Protein 2VVT (pdb70)

Foldseek 3Di:
DVVPDDDLLQAAEEEEEQALLLVLLVLLCCVPPVLGFYEYEHAPVDPDPQVDDLVVLQVVVVLRVVVVVVSSHQEYEHSFLLSCLRHQVVVCVPDPHHYYYLQLLLLVVQVVPFDPLQEEEEEGNNNQVSCSSVCSNCVVPVPRHYHYFYLHVQVVCQVVVNLPDPVVLVSLLVRCVVVVVRPAQEYEHSGSNCVSNVVSNCVNVDDRHHYGDSSNRRSVVVVVVCVVVVSHRPSNHAAEYQDDQVVSCVCNCVVNVPPPDTYYHDHRD/DQAAEEEEEQALLLVLLVLLCCVPPVQHFYAYEHAPVPPDPLPPDLVVLQQVVVLRVVVVVVRVHQEYEHSFLLSCLRHQVVVCVPDPHYYYYLQLLLLVVQVVPDDPLEEEEEEGNSNQVSCPSVVNNCVPPVSHDYHYAYLHCQVVCQVVVPCPDPVNLVSLLVRCVVVLPRPAQEYEHSGSRCVSNVVSNCVNNDVRRHYGDSSNSRSVVVVVVCVVVVNRRPPDHRPDHHAYEYQDDQVVSLVVCCVVSVPPPDGYYHDDTD

Secondary structure (P-SEA, 3-state):
ccccccccccbbbbbbcccccaaaaaaaaaaccccbbbbbbbcccccccccccaaaaaaaaaaaaaaaaaacccbbbccccccccccaaaaaaccccccccccaaaaaaaaacccccbbbbbbcaaaaaaaaaaaaaacccccbbbbbbbbcaaaaaaaacccccaaaaaaaaaaacccccccccbbbccccccccaaaaaaaaacccbbbbbaaaaaaaaaaaaaaaacccccccbbbbbcccaaaaaaacccccccccbbbbbbbcc/ccbbbbbbcccccaaaaaaaaaaccccbbbbbbbcccccccccccaaaaaaaaaaaaaaaaaacccbbbccccccccccaaaaaacccbbbbcccaaaaaaaaacccccbbbbbbcaaaaaaaaaaaaaaaccccbbbbbbbbcaaaaaaaacccccaaaaaaaaaaacccccccccbbbccccccccaaaaaaaaacccbbbbcaaaaaaaaaaaaaaaaccccccccccccbbbbbcccaaaaaaaaaaaaccccbbbbbbccc

Sequence (535 aa):
VPRGSHMSNQEAIGLIDSGVGGLTVLKEALKQLPNERLIYLGDTARCPYGPRPAEQVVQFTWEMADFLLKKRIKMLVIACNTATAVALEEIKAALPIPVVGVILPGARAAVKVTKNNKIGVIGTLGTIKSASYEIAIKSKAPAIEVTSLACPKFVPIVESNQYRSSVAKKIVAETLQALQLKGLDTLILGCTHYPLLRPVIQNVMGSHVTLIDSGAETVGEVSMLLDYFDIAHTPPHEFYTTGSAKMFEEIASSWLGIENLKAQQIHLGNQEAIGLIDSGVGGLTVLKEALKQLPNERLIYLGDTARCPYGPRPAEQVVQFTWEMADFLLKKRIKMLVIACNTATAVALEEIKAALPIPVVGVILPGARAAVKVTKNNKIGVIGTLGTIKSASYEIAIKSKAPAIEVTSLACPKFVPIVESNQYRSSVAKKIVAETLQALQLKGLDTLILGCTHYPLLRPVIQNVMGSHVTLIDSGAETVGEVSMLLDYFDIAHTPEAPTQPHEFYTTGSAKMFEEIASSWLGIENLKAQQIHLG

Solvent-accessible surface area: 21881 Å² total

Nearest PDB structures (foldseek):
  2vvt-assembly1_B  TM=1.004E+00  e=5.446E-55  Enterococcus faecalis
  2vvt-assembly1_A  TM=9.970E-01  e=8.290E-50  Enterococcus faecalis
  2jfu-assembly1_A  TM=9.391E-01  e=9.020E-41  Enterococcus faecium
  2gzm-assembly1_A  TM=9.743E-01  e=3.992E-37  Bacillus anthracis
  2dwu-assembly2_C  TM=9.776E-01  e=1.567E-33  Bacillus anthracis

GO terms:
  GO:0008881 glutamate racemase activity (F, EXP)
  GO:0042802 identical protein binding (F, IPI)

B-factor: mean 16.72, std 8.8, range [5.56, 55.04]

Organism: Enterococcus faecalis (strain ATCC 700802 / V583) (NCBI:txid226185)

Structure (mmCIF, N/CA/C/O backbone):
data_2VVT
#
_entry.id   2VVT
#
_cell.length_a   44.402
_cell.length_b   69.432
_cell.length_c   165.120
_cell.angle_alpha   90.00
_cell.angle_beta   90.00
_cell.angle_gamma   90.00
#
_symmetry.space_group_name_H-M   'P 21 21 21'
#
loop_
_entity.id
_entity.type
_entity.pdbx_description
1 polymer 'GLUTAMATE RACEMASE'
2 non-polymer 2-butoxy-9-(2,6-difluorobenzyl)-N-(2-morpholin-4-ylethyl)-9H-purin-6-amine
3 non-polymer 'D-GLUTAMIC ACID'
4 water water
#
loop_
_atom_site.group_PDB
_atom_site.id
_atom_site.type_symbol
_atom_site.label_atom_id
_atom_site.label_alt_id
_atom_site.label_comp_id
_atom_site.label_asym_id
_atom_site.label_entity_id
_atom_site.label_seq_id
_atom_site.pdbx_PDB_ins_code
_atom_site.Cartn_x
_atom_site.Cartn_y
_atom_site.Cartn_z
_atom_site.occupancy
_atom_site.B_iso_or_equiv
_atom_site.auth_seq_id
_atom_site.auth_comp_id
_atom_site.auth_asym_id
_atom_site.auth_atom_id
_atom_site.pdbx_PDB_model_num
ATOM 1 N N . VAL A 1 15 ? -6.746 21.710 88.541 1.00 30.96 -5 VAL A N 1
ATOM 2 C CA . VAL A 1 15 ? -7.782 21.026 87.711 1.00 30.49 -5 VAL A CA 1
ATOM 3 C C . VAL A 1 15 ? -8.025 19.634 88.299 1.00 30.03 -5 VAL A C 1
ATOM 4 O O . VAL A 1 15 ? -7.166 19.121 89.013 1.00 29.84 -5 VAL A O 1
ATOM 8 N N . PRO A 1 16 ? -9.171 19.028 88.020 1.00 29.55 -4 PRO A N 1
ATOM 9 C CA . PRO A 1 16 ? -9.536 17.760 88.659 1.00 28.95 -4 PRO A CA 1
ATOM 10 C C . PRO A 1 16 ? -8.473 16.676 88.482 1.00 28.67 -4 PRO A C 1
ATOM 11 O O . PRO A 1 16 ? -8.363 15.797 89.321 1.00 27.83 -4 PRO A O 1
ATOM 15 N N . ARG A 1 17 ? -7.712 16.764 87.400 1.00 28.10 -3 ARG A N 1
ATOM 16 C CA . ARG A 1 17 ? -6.627 15.836 87.084 1.00 28.43 -3 ARG A CA 1
ATOM 17 C C . ARG A 1 17 ? -5.505 15.921 88.096 1.00 28.42 -3 ARG A C 1
ATOM 18 O O . ARG A 1 17 ? -4.673 15.031 88.188 1.00 26.61 -3 ARG A O 1
ATOM 26 N N . GLY A 1 18 ? -5.478 17.030 88.820 1.00 29.26 -2 GLY A N 1
ATOM 27 C CA . GLY A 1 18 ? -4.384 17.359 89.715 1.00 30.13 -2 GLY A CA 1
ATOM 28 C C . GLY A 1 18 ? -3.655 18.544 89.120 1.00 31.06 -2 GLY A C 1
ATOM 29 O O . GLY A 1 18 ? -4.176 19.648 89.106 1.00 31.62 -2 GLY A O 1
ATOM 30 N N . SER A 1 19 ? -2.458 18.302 88.602 1.00 32.23 -1 SER A N 1
ATOM 31 C CA . SER A 1 19 ? -1.758 19.296 87.792 1.00 33.00 -1 SER A CA 1
ATOM 32 C C . SER A 1 19 ? -2.184 19.144 86.322 1.00 33.43 -1 SER A C 1
ATOM 33 O O . SER A 1 19 ? -2.799 18.141 85.937 1.00 33.69 -1 SER A O 1
ATOM 36 N N . HIS A 1 20 ? -1.882 20.144 85.501 1.00 33.61 0 HIS A N 1
ATOM 37 C CA . HIS A 1 20 ? -2.145 20.041 84.060 1.00 33.58 0 HIS A CA 1
ATOM 38 C C . HIS A 1 20 ? -1.329 18.918 83.462 1.00 32.54 0 HIS A C 1
ATOM 39 O O . HIS A 1 20 ? -0.280 18.566 84.013 1.00 32.46 0 HIS A O 1
ATOM 46 N N . MET A 1 21 ? -1.785 18.375 82.328 1.00 30.75 1 MET A N 1
ATOM 47 C CA . MET A 1 21 ? -0.935 17.455 81.554 1.00 30.24 1 MET A CA 1
ATOM 48 C C . MET A 1 21 ? 0.341 18.211 81.217 1.00 28.43 1 MET A C 1
ATOM 49 O O . MET A 1 21 ? 0.295 19.420 81.050 1.00 28.66 1 MET A O 1
ATOM 54 N N . SER A 1 22 ? 1.470 17.509 81.175 1.00 27.15 2 SER A N 1
ATOM 55 C CA . SER A 1 22 ? 2.780 18.150 81.001 1.00 26.64 2 SER A CA 1
ATOM 56 C C . SER A 1 22 ? 2.767 19.054 79.784 1.00 25.06 2 SER A C 1
ATOM 57 O O . SER A 1 22 ? 3.204 20.208 79.825 1.00 23.60 2 SER A O 1
ATOM 60 N N . ASN A 1 23 ? 2.240 18.516 78.690 1.00 22.98 3 ASN A N 1
ATOM 61 C CA . ASN A 1 23 ? 2.204 19.245 77.429 1.00 21.82 3 ASN A CA 1
ATOM 62 C C . ASN A 1 23 ? 1.240 20.430 77.430 1.00 19.94 3 ASN A C 1
ATOM 63 O O . ASN A 1 23 ? 1.313 21.287 76.552 1.00 19.18 3 ASN A O 1
ATOM 68 N N . GLN A 1 24 ? 0.318 20.472 78.391 1.00 18.75 4 GLN A N 1
ATOM 69 C CA . GLN A 1 24 ? -0.661 21.550 78.449 1.00 18.96 4 GLN A CA 1
ATOM 70 C C . GLN A 1 24 ? -0.148 22.765 79.222 1.00 18.17 4 GLN A C 1
ATOM 71 O O . GLN A 1 24 ? -0.812 23.800 79.274 1.00 18.57 4 GLN A O 1
ATOM 77 N N . GLU A 1 25 ? 1.019 22.632 79.845 1.00 16.45 5 GLU A N 1
ATOM 78 C CA . GLU A 1 25 ? 1.604 23.729 80.601 1.00 16.07 5 GLU A CA 1
ATOM 79 C C . GLU A 1 25 ? 2.090 24.789 79.630 1.00 14.96 5 GLU A C 1
ATOM 80 O O . GLU A 1 25 ? 2.270 24.523 78.435 1.00 14.07 5 GLU A O 1
ATOM 86 N N . ALA A 1 26 ? 2.281 25.988 80.159 1.00 13.58 6 ALA A N 1
ATOM 87 C CA . ALA A 1 26 ? 2.670 27.123 79.347 1.00 12.97 6 ALA A CA 1
ATOM 88 C C . ALA A 1 26 ? 4.159 27.064 79.009 1.00 12.25 6 ALA A C 1
ATOM 89 O O . ALA A 1 26 ? 4.959 26.401 79.696 1.00 13.19 6 ALA A O 1
ATOM 91 N N . ILE A 1 27 ? 4.506 27.781 77.937 1.00 11.36 7 ILE A N 1
ATOM 92 C CA . ILE A 1 27 ? 5.888 28.145 77.625 1.00 10.94 7 ILE A CA 1
ATOM 93 C C . ILE A 1 27 ? 6.121 29.514 78.235 1.00 11.28 7 ILE A C 1
ATOM 94 O O . ILE A 1 27 ? 5.318 30.440 78.039 1.00 11.23 7 ILE A O 1
ATOM 99 N N . GLY A 1 28 ? 7.224 29.634 78.963 1.00 10.56 8 GLY A N 1
ATOM 100 C CA . GLY A 1 28 ? 7.572 30.894 79.572 1.00 10.57 8 GLY A CA 1
ATOM 101 C C . GLY A 1 28 ? 8.588 31.632 78.732 1.00 10.54 8 GLY A C 1
ATOM 102 O O . GLY A 1 28 ? 9.466 31.025 78.167 1.00 10.87 8 GLY A O 1
ATOM 103 N N . LEU A 1 29 ? 8.420 32.950 78.661 1.00 10.37 9 LEU A N 1
ATOM 104 C CA . LEU A 1 29 ? 9.353 33.833 77.979 1.00 10.78 9 LEU A CA 1
ATOM 105 C C . LEU A 1 29 ? 9.783 34.931 78.940 1.00 10.92 9 LEU A C 1
ATOM 106 O O . LEU A 1 29 ? 8.955 35.530 79.574 1.00 9.89 9 LEU A O 1
ATOM 111 N N . ILE A 1 30 ? 11.089 35.178 79.016 1.00 9.15 10 ILE A N 1
ATOM 112 C CA . ILE A 1 30 ? 11.617 36.244 79.853 1.00 9.55 10 ILE A CA 1
ATOM 113 C C . ILE A 1 30 ? 12.440 37.231 79.046 1.00 10.29 10 ILE A C 1
ATOM 114 O O . ILE A 1 30 ? 13.132 36.868 78.120 1.00 9.76 10 ILE A O 1
ATOM 119 N N . ASP A 1 31 ? 12.321 38.492 79.426 1.00 9.96 11 ASP A N 1
ATOM 120 C CA . ASP A 1 31 ? 12.977 39.574 78.690 1.00 9.93 11 ASP A CA 1
ATOM 121 C C . ASP A 1 31 ? 13.170 40.751 79.638 1.00 10.11 11 ASP A C 1
ATOM 122 O O . ASP A 1 31 ? 12.587 40.790 80.738 1.00 9.77 11 ASP A O 1
ATOM 127 N N . SER A 1 32 ? 14.028 41.683 79.246 1.00 10.02 12 SER A N 1
ATOM 128 C CA . SER A 1 32 ? 14.265 42.876 80.050 1.00 10.73 12 SER A CA 1
ATOM 129 C C . SER A 1 32 ? 13.121 43.868 80.096 1.00 11.52 12 SER A C 1
ATOM 130 O O . SER A 1 32 ? 13.139 44.789 80.926 1.00 12.63 12 SER A O 1
ATOM 133 N N . GLY A 1 33 ? 12.088 43.687 79.264 1.00 10.48 13 GLY A N 1
ATOM 134 C CA . GLY A 1 33 ? 10.971 44.617 79.279 1.00 11.16 13 GLY A CA 1
ATOM 135 C C . GLY A 1 33 ? 9.880 44.234 78.302 1.00 10.81 13 GLY A C 1
ATOM 136 O O . GLY A 1 33 ? 9.414 43.097 78.295 1.00 11.01 13 GLY A O 1
ATOM 137 N N . VAL A 1 34 ? 9.446 45.187 77.489 1.00 11.55 14 VAL A N 1
ATOM 138 C CA . VAL A 1 34 ? 8.424 44.927 76.486 1.00 11.31 14 VAL A CA 1
ATOM 139 C C . VAL A 1 34 ? 9.020 44.517 75.136 1.00 10.48 14 VAL A C 1
ATOM 140 O O . VAL A 1 34 ? 8.302 43.973 74.306 1.00 10.72 14 VAL A O 1
ATOM 144 N N . GLY A 1 35 ? 10.301 44.772 74.905 1.00 11.00 15 GLY A N 1
ATOM 145 C CA . GLY A 1 35 ? 10.880 44.444 73.595 1.00 10.90 15 GLY A CA 1
ATOM 146 C C . GLY A 1 35 ? 10.689 42.991 73.196 1.00 10.81 15 GLY A C 1
ATOM 147 O O . GLY A 1 35 ? 10.472 42.663 72.011 1.00 10.04 15 GLY A O 1
ATOM 148 N N . GLY A 1 36 ? 10.789 42.104 74.173 1.00 10.38 16 GLY A N 1
ATOM 149 C CA . GLY A 1 36 ? 10.664 40.676 73.930 1.00 9.80 16 GLY A CA 1
ATOM 150 C C . GLY A 1 36 ? 9.310 40.260 73.406 1.00 9.33 16 GLY A C 1
ATOM 151 O O . GLY A 1 36 ? 9.132 39.129 73.010 1.00 9.05 16 GLY A O 1
ATOM 152 N N . LEU A 1 37 ? 8.335 41.160 73.381 1.00 8.83 17 LEU A N 1
ATOM 153 C CA . LEU A 1 37 ? 7.058 40.858 72.762 1.00 8.79 17 LEU A CA 1
ATOM 154 C C . LEU A 1 37 ? 7.192 40.675 71.243 1.00 8.52 17 LEU A C 1
ATOM 155 O O . LEU A 1 37 ? 6.260 40.162 70.610 1.00 10.13 17 LEU A O 1
ATOM 160 N N . THR A 1 38 ? 8.332 41.036 70.658 1.00 9.54 18 THR A N 1
ATOM 161 C CA . THR A 1 38 ? 8.573 40.683 69.241 1.00 8.82 18 THR A CA 1
ATOM 162 C C . THR A 1 38 ? 8.705 39.168 69.142 1.00 9.10 18 THR A C 1
ATOM 163 O O . THR A 1 38 ? 8.229 38.558 68.187 1.00 10.32 18 THR A O 1
ATOM 167 N N . VAL A 1 39 ? 9.292 38.557 70.150 1.00 8.64 19 VAL A N 1
ATOM 168 C CA . VAL A 1 39 ? 9.449 37.090 70.177 1.00 8.22 19 VAL A CA 1
ATOM 169 C C . VAL A 1 39 ? 8.085 36.473 70.494 1.00 8.40 19 VAL A C 1
ATOM 170 O O . VAL A 1 39 ? 7.665 35.550 69.847 1.00 8.98 19 VAL A O 1
ATOM 174 N N . LEU A 1 40 ? 7.385 37.014 71.477 1.00 8.58 20 LEU A N 1
ATOM 175 C CA . LEU A 1 40 ? 6.071 36.484 71.799 1.00 9.35 20 LEU A CA 1
ATOM 176 C C . LEU A 1 40 ? 5.122 36.562 70.596 1.00 9.24 20 LEU A C 1
ATOM 177 O O . LEU A 1 40 ? 4.352 35.660 70.355 1.00 8.84 20 LEU A O 1
ATOM 182 N N . LYS A 1 41 ? 5.175 37.661 69.855 1.00 8.45 21 LYS A N 1
ATOM 183 C CA . LYS A 1 41 ? 4.255 37.798 68.740 1.00 9.44 21 LYS A CA 1
ATOM 184 C C . LYS A 1 41 ? 4.537 36.705 67.723 1.00 9.37 21 LYS A C 1
ATOM 185 O O . LYS A 1 41 ? 3.643 36.202 67.100 1.00 9.41 21 LYS A O 1
ATOM 191 N N . GLU A 1 42 ? 5.801 36.338 67.571 1.00 8.28 22 GLU A N 1
ATOM 192 C CA . GLU A 1 42 ? 6.126 35.245 66.672 1.00 9.04 22 GLU A CA 1
ATOM 193 C C . GLU A 1 42 ? 5.575 33.912 67.177 1.00 9.19 22 GLU A C 1
ATOM 194 O O . GLU A 1 42 ? 5.223 33.066 66.394 1.00 8.81 22 GLU A O 1
ATOM 200 N N . ALA A 1 43 ? 5.523 33.743 68.498 1.00 8.04 23 ALA A N 1
ATOM 201 C CA . ALA A 1 43 ? 4.941 32.525 69.071 1.00 8.27 23 ALA A CA 1
ATOM 202 C C . ALA A 1 43 ? 3.433 32.496 68.855 1.00 8.44 23 ALA A C 1
ATOM 203 O O . ALA A 1 43 ? 2.867 31.425 68.595 1.00 8.96 23 ALA A O 1
ATOM 205 N N . LEU A 1 44 ? 2.795 33.663 68.944 1.00 9.02 24 LEU A N 1
ATOM 206 C CA . LEU A 1 44 ? 1.359 33.697 68.664 1.00 9.73 24 LEU A CA 1
ATOM 207 C C . LEU A 1 44 ? 1.067 33.245 67.231 1.00 10.20 24 LEU A C 1
ATOM 208 O O . LEU A 1 44 ? -0.010 32.658 66.968 1.00 11.67 24 LEU A O 1
ATOM 213 N N . LYS A 1 45 ? 1.965 33.584 66.308 1.00 10.61 25 LYS A N 1
ATOM 214 C CA . LYS A 1 45 ? 1.820 33.282 64.870 1.00 11.30 25 LYS A CA 1
ATOM 215 C C . LYS A 1 45 ? 2.186 31.847 64.517 1.00 10.73 25 LYS A C 1
ATOM 216 O O . LYS A 1 45 ? 1.449 31.177 63.790 1.00 12.27 25 LYS A O 1
ATOM 222 N N . GLN A 1 46 ? 3.340 31.377 64.992 1.00 9.92 26 GLN A N 1
ATOM 223 C CA . GLN A 1 46 ? 3.853 30.079 64.587 1.00 9.55 26 GLN A CA 1
ATOM 224 C C . GLN A 1 46 ? 3.410 28.955 65.498 1.00 11.48 26 GLN A C 1
ATOM 225 O O . GLN A 1 46 ? 3.432 27.793 65.086 1.00 11.70 26 GLN A O 1
ATOM 231 N N . LEU A 1 47 ? 3.011 29.300 66.731 1.00 11.13 27 LEU A N 1
ATOM 232 C CA . LEU A 1 47 ? 2.623 28.324 67.771 1.00 10.53 27 LEU A CA 1
ATOM 233 C C . LEU A 1 47 ? 1.348 28.746 68.469 1.00 9.72 27 LEU A C 1
ATOM 234 O O . LEU A 1 47 ? 1.300 28.805 69.692 1.00 9.95 27 LEU A O 1
ATOM 239 N N . PRO A 1 48 ? 0.305 29.013 67.685 1.00 9.99 28 PRO A N 1
ATOM 240 C CA . PRO A 1 48 ? -0.946 29.530 68.250 1.00 11.26 28 PRO A CA 1
ATOM 241 C C . PRO A 1 48 ? -1.624 28.602 69.251 1.00 11.82 28 PRO A C 1
ATOM 242 O O . PRO A 1 48 ? -2.426 29.075 70.070 1.00 13.32 28 PRO A O 1
ATOM 246 N N . ASN A 1 49 ? -1.353 27.306 69.214 1.00 11.18 29 ASN A N 1
ATOM 247 C CA . ASN A 1 49 ? -1.948 26.377 70.185 1.00 12.06 29 ASN A CA 1
ATOM 248 C C . ASN A 1 49 ? -1.318 26.415 71.579 1.00 12.78 29 ASN A C 1
ATOM 249 O O . ASN A 1 49 ? -1.886 25.887 72.534 1.00 13.24 29 ASN A O 1
ATOM 254 N N . GLU A 1 50 ? -0.130 27.010 71.695 1.00 11.95 30 GLU A N 1
ATOM 255 C CA . GLU A 1 50 ? 0.569 27.057 72.960 1.00 12.12 30 GLU A CA 1
ATOM 256 C C . GLU A 1 50 ? 0.082 28.183 73.858 1.00 12.39 30 GLU A C 1
ATOM 257 O O . GLU A 1 50 ? -0.205 29.287 73.374 1.00 13.16 30 GLU A O 1
ATOM 263 N N . ARG A 1 51 ? 0.013 27.902 75.158 1.00 13.30 31 ARG A N 1
ATOM 264 C CA . ARG A 1 51 ? -0.252 28.932 76.176 1.00 14.43 31 ARG A CA 1
ATOM 265 C C . ARG A 1 51 ? 1.097 29.545 76.545 1.00 12.56 31 ARG A C 1
ATOM 266 O O . ARG A 1 51 ? 2.108 28.835 76.708 1.00 11.93 31 ARG A O 1
ATOM 274 N N . LEU A 1 52 ? 1.118 30.858 76.692 1.00 11.53 32 LEU A N 1
ATOM 275 C CA . LEU A 1 52 ? 2.342 31.592 76.964 1.00 11.75 32 LEU A CA 1
ATOM 276 C C . LEU A 1 52 ? 2.257 32.353 78.302 1.00 11.80 32 LEU A C 1
ATOM 277 O O . LEU A 1 52 ? 1.189 32.870 78.662 1.00 12.53 32 LEU A O 1
ATOM 282 N N . ILE A 1 53 ? 3.377 32.409 79.014 1.00 10.78 33 ILE A N 1
ATOM 283 C CA . ILE A 1 53 ? 3.527 33.287 80.167 1.00 11.24 33 ILE A CA 1
ATOM 284 C C . ILE A 1 53 ? 4.770 34.122 79.920 1.00 10.22 33 ILE A C 1
ATOM 285 O O . ILE A 1 53 ? 5.850 33.575 79.702 1.00 11.04 33 ILE A O 1
ATOM 290 N N . TYR A 1 54 ? 4.609 35.440 79.972 1.00 9.93 34 TYR A N 1
ATOM 291 C CA . TYR A 1 54 ? 5.669 36.379 79.639 1.00 10.64 34 TYR A CA 1
ATOM 292 C C . TYR A 1 54 ? 5.980 37.237 80.844 1.00 10.55 34 TYR A C 1
ATOM 293 O O . TYR A 1 54 ? 5.060 37.676 81.523 1.00 10.83 34 TYR A O 1
ATOM 302 N N . LEU A 1 55 ? 7.264 37.451 81.092 1.00 10.28 35 LEU A N 1
ATOM 303 C CA . LEU A 1 55 ? 7.718 38.355 82.153 1.00 10.23 35 LEU A CA 1
ATOM 304 C C . LEU A 1 55 ? 8.755 39.295 81.571 1.00 10.05 35 LEU A C 1
ATOM 305 O O . LEU A 1 55 ? 9.771 38.844 81.011 1.00 11.71 35 LEU A O 1
ATOM 310 N N . GLY A 1 56 ? 8.513 40.600 81.700 1.00 9.51 36 GLY A N 1
ATOM 311 C CA . GLY A 1 56 ? 9.501 41.600 81.293 1.00 10.42 36 GLY A CA 1
ATOM 312 C C . GLY A 1 56 ? 9.949 42.456 82.461 1.00 11.04 36 GLY A C 1
ATOM 313 O O . GLY A 1 56 ? 9.125 43.031 83.166 1.00 11.51 36 GLY A O 1
ATOM 314 N N . ASP A 1 57 ? 11.251 42.569 82.644 1.00 11.26 37 ASP A N 1
ATOM 315 C CA . ASP A 1 57 ? 11.821 43.289 83.796 1.00 11.50 37 ASP A CA 1
ATOM 316 C C . ASP A 1 57 ? 11.930 44.798 83.549 1.00 12.06 37 ASP A C 1
ATOM 317 O O . ASP A 1 57 ? 13.013 45.400 83.639 1.00 13.13 37 ASP A O 1
ATOM 322 N N . THR A 1 58 ? 10.800 45.405 83.222 1.00 12.72 38 THR A N 1
ATOM 323 C CA . THR A 1 58 ? 10.786 46.801 82.808 1.00 14.58 38 THR A CA 1
ATOM 324 C C . THR A 1 58 ? 11.431 47.734 83.833 1.00 14.75 38 THR A C 1
ATOM 325 O O . THR A 1 58 ? 12.018 48.749 83.445 1.00 15.60 38 THR A O 1
ATOM 329 N N . ALA A 1 59 ? 11.343 47.409 85.122 1.00 14.99 39 ALA A N 1
ATOM 330 C CA . ALA A 1 59 ? 11.961 48.262 86.149 1.00 15.17 39 ALA A CA 1
ATOM 331 C C . ALA A 1 59 ? 13.487 48.340 86.050 1.00 15.58 39 ALA A C 1
ATOM 332 O O . ALA A 1 59 ? 14.094 49.282 86.561 1.00 17.00 39 ALA A O 1
ATOM 334 N N . ARG A 1 60 ? 14.130 47.370 85.407 1.00 14.63 40 ARG A N 1
ATOM 335 C CA . ARG A 1 60 ? 15.588 47.373 85.315 1.00 15.14 40 ARG A CA 1
ATOM 336 C C . ARG A 1 60 ? 16.108 47.409 83.878 1.00 14.30 40 ARG A C 1
ATOM 337 O O . ARG A 1 60 ? 17.313 47.377 83.647 1.00 15.88 40 ARG A O 1
ATOM 345 N N . CYS A 1 61 ? 15.202 47.484 82.912 1.00 14.68 41 CYS A N 1
ATOM 346 C CA . CYS A 1 61 ? 15.600 47.681 81.524 1.00 13.82 41 CYS A CA 1
ATOM 347 C C . CYS A 1 61 ? 16.304 49.043 81.402 1.00 14.02 41 CYS A C 1
ATOM 348 O O . CYS A 1 61 ? 15.869 50.026 82.039 1.00 14.38 41 CYS A O 1
ATOM 351 N N . PRO A 1 62 ? 17.356 49.148 80.564 1.00 13.76 42 PRO A N 1
ATOM 352 C CA . PRO A 1 62 ? 17.967 48.176 79.685 1.00 13.31 42 PRO A CA 1
ATOM 353 C C . PRO A 1 62 ? 19.017 47.298 80.329 1.00 13.06 42 PRO A C 1
ATOM 354 O O . PRO A 1 62 ? 19.710 47.712 81.250 1.00 12.24 42 PRO A O 1
ATOM 358 N N . TYR A 1 63 ? 19.121 46.067 79.830 1.00 11.99 43 TYR A N 1
ATOM 359 C CA . TYR A 1 63 ? 20.219 45.189 80.175 1.00 11.47 43 TYR A CA 1
ATOM 360 C C . TYR A 1 63 ? 21.462 45.424 79.317 1.00 10.99 43 TYR A C 1
ATOM 361 O O . TYR A 1 63 ? 22.574 45.104 79.737 1.00 11.26 43 TYR A O 1
ATOM 370 N N . GLY A 1 64 ? 21.273 45.974 78.110 1.00 11.81 44 GLY A N 1
ATOM 371 C CA . GLY A 1 64 ? 22.359 46.211 77.121 1.00 12.56 44 GLY A CA 1
ATOM 372 C C . GLY A 1 64 ? 23.697 46.665 77.673 1.00 12.73 44 GLY A C 1
ATOM 373 O O . GLY A 1 64 ? 24.740 46.057 77.419 1.00 12.25 44 GLY A O 1
ATOM 374 N N . PRO A 1 65 ? 23.670 47.757 78.459 1.00 13.56 45 PRO A N 1
ATOM 375 C CA . PRO A 1 65 ? 24.916 48.325 78.981 1.00 14.15 45 PRO A CA 1
ATOM 376 C C . PRO A 1 65 ? 25.420 47.794 80.331 1.00 15.38 45 PRO A C 1
ATOM 377 O O . PRO A 1 65 ? 26.474 48.260 80.822 1.00 15.49 45 PRO A O 1
ATOM 381 N N . ARG A 1 66 ? 24.673 46.885 80.949 1.00 15.35 46 ARG A N 1
ATOM 382 C CA . ARG A 1 66 ? 24.960 46.417 82.302 1.00 15.81 46 ARG A CA 1
ATOM 383 C C . ARG A 1 66 ? 26.078 45.405 82.316 1.00 16.91 46 ARG A C 1
ATOM 384 O O . ARG A 1 66 ? 26.298 44.688 81.324 1.00 16.46 46 ARG A O 1
ATOM 392 N N . PRO A 1 67 ? 26.777 45.292 83.467 1.00 17.11 47 PRO A N 1
ATOM 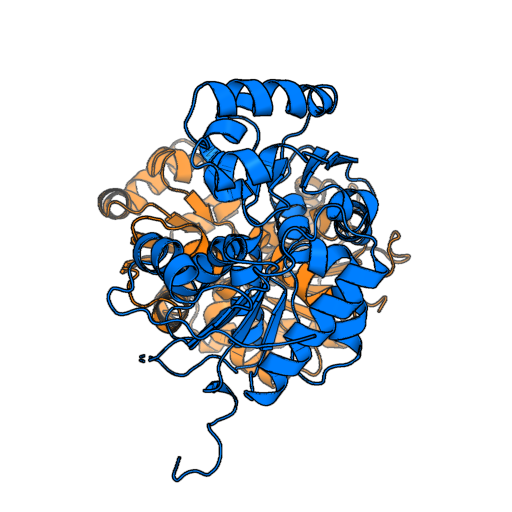393 C CA . PRO A 1 67 ? 27.781 44.255 83.640 1.00 18.01 47 PRO A CA 1
ATOM 394 C C . PRO A 1 67 ? 27.155 42.877 83.533 1.00 17.74 47 PRO A C 1
ATOM 395 O O . PRO A 1 67 ? 26.027 42.686 83.983 1.00 17.62 47 PRO A O 1
ATOM 399 N N . ALA A 1 68 ? 27.896 41.918 82.988 1.00 18.51 48 ALA A N 1
ATOM 400 C CA . ALA A 1 68 ? 27.387 40.546 82.861 1.00 19.00 48 ALA A CA 1
ATOM 401 C C . ALA A 1 68 ? 26.831 39.994 84.162 1.00 19.53 48 ALA A C 1
ATOM 402 O O . ALA A 1 68 ? 25.778 39.355 84.169 1.00 18.10 48 ALA A O 1
ATOM 404 N N . GLU A 1 69 ? 27.536 40.210 85.276 1.00 19.75 49 GLU A N 1
ATOM 405 C CA . GLU A 1 69 ? 27.094 39.674 86.566 1.00 20.71 49 GLU A CA 1
ATOM 406 C C . GLU A 1 69 ? 25.714 40.132 86.976 1.00 19.01 49 GLU A C 1
ATOM 407 O O . GLU A 1 69 ? 24.961 39.355 87.520 1.00 19.66 49 GLU A O 1
ATOM 413 N N . GLN A 1 70 ? 25.396 41.388 86.701 1.00 17.66 50 GLN A N 1
ATOM 414 C CA . GLN A 1 70 ? 24.088 41.948 87.014 1.00 17.08 50 GLN A CA 1
ATOM 415 C C . GLN A 1 70 ? 23.025 41.286 86.141 1.00 15.14 50 GLN A C 1
ATOM 416 O O . GLN A 1 70 ? 21.953 40.874 86.608 1.00 14.75 50 GLN A O 1
ATOM 422 N N . VAL A 1 71 ? 23.322 41.198 84.858 1.00 13.87 51 VAL A N 1
ATOM 423 C CA . VAL A 1 71 ? 22.384 40.580 83.910 1.00 12.67 51 VAL A CA 1
ATOM 424 C C . VAL A 1 71 ? 22.094 39.126 84.281 1.00 12.75 51 VAL A C 1
ATOM 425 O O . VAL A 1 71 ? 20.937 38.678 84.269 1.00 12.92 51 VAL A O 1
ATOM 429 N N . VAL A 1 72 ? 23.124 38.378 84.639 1.00 13.47 52 VAL A N 1
ATOM 430 C CA . VAL A 1 72 ? 22.889 36.988 85.079 1.00 13.64 52 VAL A CA 1
ATOM 431 C C . VAL A 1 72 ? 21.991 36.951 86.303 1.00 15.00 52 VAL A C 1
ATOM 432 O O . VAL A 1 72 ? 21.089 36.128 86.383 1.00 14.17 52 VAL A O 1
ATOM 436 N N . GLN A 1 73 ? 22.242 37.831 87.280 1.00 15.48 53 GLN A N 1
ATOM 437 C CA . GLN A 1 73 ? 21.405 37.877 88.485 1.00 16.85 53 GLN A CA 1
ATOM 438 C C . GLN A 1 73 ? 19.943 38.133 88.170 1.00 15.33 53 GLN A C 1
ATOM 439 O O . GLN A 1 73 ? 19.056 37.398 88.631 1.00 14.66 53 GLN A O 1
ATOM 445 N N . PHE A 1 74 ? 19.707 39.180 87.376 1.00 14.57 54 PHE A N 1
ATOM 446 C CA . PHE A 1 74 ? 18.342 39.627 87.067 1.00 13.68 54 PHE A CA 1
ATOM 447 C C . PHE A 1 74 ? 17.623 38.546 86.268 1.00 13.05 54 PHE A C 1
ATOM 448 O O . PHE A 1 74 ? 16.446 38.309 86.457 1.00 13.40 54 PHE A O 1
ATOM 456 N N . THR A 1 75 ? 18.353 37.894 85.368 1.00 12.38 55 THR A N 1
ATOM 457 C CA . THR A 1 75 ? 17.767 36.855 84.505 1.00 12.17 55 THR A CA 1
ATOM 458 C C . THR A 1 75 ? 17.375 35.632 85.310 1.00 12.19 55 THR A C 1
ATOM 459 O O . THR A 1 75 ? 16.268 35.086 85.138 1.00 13.15 55 THR A O 1
ATOM 463 N N . TRP A 1 76 ? 18.216 35.276 86.272 1.00 13.15 56 TRP A N 1
ATOM 464 C CA . TRP A 1 76 ? 17.872 34.209 87.218 1.00 13.32 56 TRP A CA 1
ATOM 465 C C . TRP A 1 76 ? 16.614 34.521 88.019 1.00 12.45 56 TRP A C 1
ATOM 466 O O . TRP A 1 76 ? 15.759 33.658 88.226 1.00 13.04 56 TRP A O 1
ATOM 477 N N . GLU A 1 77 ? 16.476 35.770 88.449 1.00 12.55 57 GLU A N 1
ATOM 478 C CA . GLU A 1 77 ? 15.280 36.160 89.188 1.00 13.71 57 GLU A CA 1
ATOM 479 C C . GLU A 1 77 ? 14.028 35.974 88.341 1.00 13.23 57 GLU A C 1
ATOM 480 O O . GLU A 1 77 ? 13.006 35.469 88.820 1.00 13.91 57 GLU A O 1
ATOM 486 N N . MET A 1 78 ? 14.114 36.339 87.059 1.00 12.89 58 MET A N 1
ATOM 487 C CA . MET A 1 78 ? 12.981 36.123 86.159 1.00 12.51 58 MET A CA 1
ATOM 488 C C . MET A 1 78 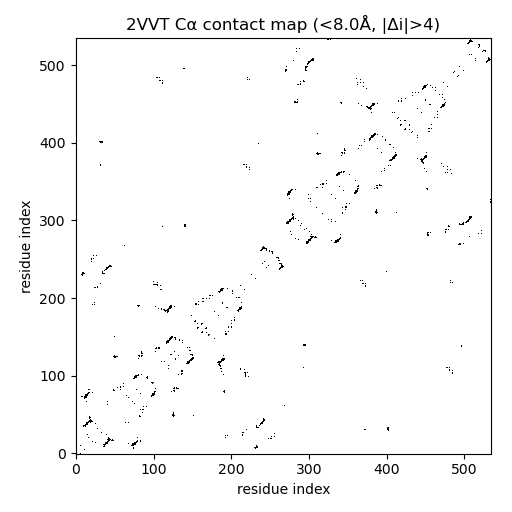? 12.677 34.640 85.944 1.00 13.44 58 MET A C 1
ATOM 489 O O . MET A 1 78 ? 11.518 34.231 85.968 1.00 13.92 58 MET A O 1
ATOM 494 N N . ALA A 1 79 ? 13.718 33.842 85.758 1.00 13.53 59 ALA A N 1
ATOM 495 C CA . ALA A 1 79 ? 13.554 32.422 85.496 1.00 14.23 59 ALA A CA 1
ATOM 496 C C . ALA A 1 79 ? 12.923 31.733 86.700 1.00 15.62 59 ALA A C 1
ATOM 497 O O . ALA A 1 79 ? 12.007 30.934 86.551 1.00 16.20 59 ALA A O 1
ATOM 499 N N . ASP A 1 80 ? 13.410 32.065 87.887 1.00 16.55 60 ASP A N 1
ATOM 500 C CA . ASP A 1 80 ? 12.857 31.544 89.128 1.00 17.25 60 ASP A CA 1
ATOM 501 C C . ASP A 1 80 ? 11.369 31.884 89.268 1.00 17.26 60 ASP A C 1
ATOM 502 O O . ASP A 1 80 ? 10.569 31.031 89.660 1.00 17.11 60 ASP A O 1
ATOM 507 N N . PHE A 1 81 ? 10.981 33.106 88.923 1.00 16.13 61 PHE A N 1
ATOM 508 C CA . PHE A 1 81 ? 9.578 33.486 89.016 1.00 16.17 61 PHE A CA 1
ATOM 509 C C . PHE A 1 81 ? 8.707 32.604 88.121 1.00 16.13 61 PHE A C 1
ATOM 510 O O . PHE A 1 81 ? 7.664 32.088 88.549 1.00 16.33 61 PHE A O 1
ATOM 518 N N . LEU A 1 82 ? 9.129 32.398 86.875 1.00 14.46 62 LEU A N 1
ATOM 519 C CA . LEU A 1 82 ? 8.319 31.623 85.953 1.00 14.90 62 LEU A CA 1
ATOM 520 C C . LEU A 1 82 ? 8.380 30.135 86.245 1.00 16.03 62 LEU A C 1
ATOM 521 O O . LEU A 1 82 ? 7.410 29.420 86.019 1.00 16.25 62 LEU A O 1
ATOM 526 N N . LEU A 1 83 ? 9.498 29.649 86.759 1.00 17.58 63 LEU A N 1
ATOM 527 C CA . LEU A 1 83 ? 9.548 28.210 87.077 1.00 19.56 63 LEU A CA 1
ATOM 528 C C . LEU A 1 83 ? 8.455 27.821 88.051 1.00 21.11 63 LEU A C 1
ATOM 529 O O . LEU A 1 83 ? 7.897 26.734 87.960 1.00 22.73 63 LEU A O 1
ATOM 534 N N . LYS A 1 84 ? 8.136 28.723 88.969 1.00 22.30 64 LYS A N 1
ATOM 535 C CA . LYS A 1 84 ? 7.143 28.466 90.005 1.00 22.69 64 LYS A CA 1
ATOM 536 C C . LYS A 1 84 ? 5.753 28.396 89.387 1.00 22.41 64 LYS A C 1
ATOM 537 O O . LYS A 1 84 ? 4.815 27.936 90.025 1.00 23.56 64 LYS A O 1
ATOM 543 N N . LYS A 1 85 ? 5.626 28.815 88.127 1.00 20.66 65 LYS A N 1
ATOM 544 C CA . LYS A 1 85 ? 4.359 28.728 87.400 1.00 20.04 65 LYS A CA 1
ATOM 545 C C . LYS A 1 85 ? 4.248 27.465 86.521 1.00 18.40 65 LYS A C 1
ATOM 546 O O . LYS A 1 85 ? 3.335 27.345 85.709 1.00 18.47 65 LYS A O 1
ATOM 552 N N . ARG A 1 86 ? 5.173 26.535 86.701 1.00 17.78 66 ARG A N 1
ATOM 553 C CA . ARG A 1 86 ? 5.065 25.172 86.142 1.00 17.48 66 ARG A CA 1
ATOM 554 C C . ARG A 1 86 ? 5.201 25.139 84.628 1.00 16.91 66 ARG A C 1
ATOM 555 O O . ARG A 1 86 ? 4.689 24.233 83.952 1.00 17.95 66 ARG A O 1
ATOM 563 N N . ILE A 1 87 ? 5.929 26.099 84.101 1.00 15.25 67 ILE A N 1
ATOM 564 C CA . ILE A 1 87 ? 6.204 26.119 82.663 1.00 13.87 67 ILE A CA 1
ATOM 565 C C . ILE A 1 87 ? 6.954 24.870 82.216 1.00 13.96 67 ILE A C 1
ATOM 566 O O . ILE A 1 87 ? 7.797 24.315 82.960 1.00 14.15 67 ILE A O 1
ATOM 571 N N . LYS A 1 88 ? 6.636 24.415 81.003 1.00 13.50 68 LYS A N 1
ATOM 572 C CA . LYS A 1 88 ? 7.271 23.214 80.436 1.00 13.18 68 LYS A CA 1
ATOM 573 C C . LYS A 1 88 ? 8.547 23.519 79.666 1.00 13.01 68 LYS A C 1
ATOM 574 O O . LYS A 1 88 ? 9.290 22.608 79.321 1.00 12.77 68 LYS A O 1
ATOM 580 N N . MET A 1 89 ? 8.788 24.796 79.397 1.00 11.37 69 MET A N 1
ATOM 581 C CA . MET A 1 89 ? 9.936 25.236 78.605 1.00 12.56 69 MET A CA 1
ATOM 582 C C . MET A 1 89 ? 10.123 26.703 78.901 1.00 11.32 69 MET A C 1
ATOM 583 O O . MET A 1 89 ? 9.125 27.394 79.093 1.00 10.87 69 MET A O 1
ATOM 588 N N . LEU A 1 90 ? 11.376 27.139 78.949 1.00 10.13 70 LEU A N 1
ATOM 589 C CA . LEU A 1 90 ? 11.717 28.558 79.145 1.00 10.06 70 LEU A CA 1
ATOM 590 C C . LEU A 1 90 ? 12.444 29.088 77.926 1.00 10.98 70 LEU A C 1
ATOM 591 O O . LEU A 1 90 ? 13.405 28.496 77.464 1.00 10.73 70 LEU A O 1
ATOM 596 N N . VAL A 1 91 ? 11.967 30.221 77.418 1.00 9.19 71 VAL A N 1
ATOM 597 C CA . VAL A 1 91 ? 12.627 30.941 76.327 1.00 9.99 71 VAL A CA 1
ATOM 598 C C . VAL A 1 91 ? 13.198 32.236 76.908 1.00 9.29 71 VAL A C 1
ATOM 599 O O . VAL A 1 91 ? 12.470 33.056 77.466 1.00 9.57 71 VAL A O 1
ATOM 603 N N . ILE A 1 92 ? 14.504 32.426 76.777 1.00 8.75 72 ILE A N 1
ATOM 604 C CA . ILE A 1 92 ? 15.110 33.681 77.119 1.00 9.14 72 ILE A CA 1
ATOM 605 C C . ILE A 1 92 ? 14.992 34.516 75.841 1.00 8.99 72 ILE A C 1
ATOM 606 O O . ILE A 1 92 ? 15.744 34.333 74.875 1.00 9.23 72 ILE A O 1
ATOM 611 N N . ALA A 1 93 ? 13.977 35.374 75.812 1.00 9.21 73 ALA A N 1
ATOM 612 C CA . ALA A 1 93 ? 13.644 36.179 74.625 1.00 9.11 73 ALA A CA 1
ATOM 613 C C . ALA A 1 93 ? 14.644 37.319 74.356 1.00 9.73 73 ALA A C 1
ATOM 614 O O . ALA A 1 93 ? 14.768 37.821 73.233 1.00 10.90 73 ALA A O 1
ATOM 616 N N . CYS A 1 94 ? 15.363 37.711 75.404 1.00 9.32 74 CYS A N 1
ATOM 617 C CA . CYS A 1 94 ? 16.299 38.825 75.385 1.00 9.47 74 CYS A CA 1
ATOM 618 C C . CYS A 1 94 ? 17.656 38.354 74.882 1.00 8.94 74 CYS A C 1
ATOM 619 O O . CYS A 1 94 ? 18.231 37.400 75.422 1.00 9.65 74 CYS A O 1
ATOM 622 N N . ASN A 1 95 ? 18.179 39.008 73.847 1.00 8.90 75 ASN A N 1
ATOM 623 C CA . ASN A 1 95 ? 19.504 38.649 73.324 1.00 8.77 75 ASN A CA 1
ATOM 624 C C . ASN A 1 95 ? 20.604 38.942 74.323 1.00 9.11 75 ASN A C 1
ATOM 625 O O . ASN A 1 95 ? 21.609 38.214 74.376 1.00 9.72 75 ASN A O 1
ATOM 630 N N . THR A 1 96 ? 20.436 40.020 75.093 1.00 9.31 76 THR A N 1
ATOM 631 C CA . THR A 1 96 ? 21.454 40.421 76.051 1.00 9.47 76 THR A CA 1
ATOM 632 C C . THR A 1 96 ? 21.507 39.402 77.196 1.00 10.30 76 THR A C 1
ATOM 633 O O . THR A 1 96 ? 22.574 38.955 77.581 1.00 10.02 76 THR A O 1
ATOM 637 N N . ALA A 1 97 ? 20.347 39.028 77.717 1.00 9.66 77 ALA A N 1
ATOM 638 C CA . ALA A 1 97 ? 20.264 38.005 78.777 1.00 10.11 77 ALA A CA 1
ATOM 639 C C . ALA A 1 97 ? 20.764 36.648 78.255 1.00 10.79 77 ALA A C 1
ATOM 640 O O . ALA A 1 97 ? 21.535 35.950 78.917 1.00 10.49 77 ALA A O 1
ATOM 642 N N . THR A 1 98 ? 20.360 36.267 77.039 1.00 9.93 78 THR A N 1
ATOM 643 C CA . THR A 1 98 ? 20.860 35.006 76.460 1.00 9.56 78 THR A CA 1
ATOM 644 C C . THR A 1 98 ? 22.398 34.986 76.408 1.00 10.59 78 THR A C 1
ATOM 645 O O . THR A 1 98 ? 23.062 33.981 76.725 1.00 9.93 78 THR A O 1
ATOM 649 N N . ALA A 1 99 ? 22.971 36.103 76.000 1.00 10.87 79 ALA A N 1
ATOM 650 C CA . ALA A 1 99 ? 24.409 36.201 75.770 1.00 11.40 79 ALA A CA 1
ATOM 651 C C . ALA A 1 99 ? 25.213 35.843 76.974 1.00 13.53 79 ALA A C 1
ATOM 652 O O . ALA A 1 99 ? 26.303 35.282 76.833 1.00 16.06 79 ALA A O 1
ATOM 654 N N . VAL A 1 100 ? 24.735 36.201 78.155 1.00 13.72 80 VAL A N 1
ATOM 655 C CA . VAL A 1 100 ? 25.515 35.906 79.369 1.00 14.90 80 VAL A CA 1
ATOM 656 C C . VAL A 1 100 ? 24.935 34.867 80.303 1.00 14.78 80 VAL A C 1
ATOM 657 O O . VAL A 1 100 ? 25.694 34.273 81.091 1.00 17.19 80 VAL A O 1
ATOM 661 N N . ALA A 1 101 ? 23.632 34.596 80.217 1.00 13.72 81 ALA A N 1
ATOM 662 C CA . ALA A 1 101 ? 22.942 33.758 81.220 1.00 13.89 81 ALA A CA 1
ATOM 663 C C . ALA A 1 101 ? 22.479 32.387 80.732 1.00 13.14 81 ALA A C 1
ATOM 664 O O . ALA A 1 101 ? 22.131 31.533 81.533 1.00 14.57 81 ALA A O 1
ATOM 666 N N . LEU A 1 102 ? 22.404 32.189 79.426 1.00 13.63 82 LEU A N 1
ATOM 667 C CA . LEU A 1 102 ? 21.744 30.997 78.905 1.00 13.75 82 LEU A CA 1
ATOM 668 C C . LEU A 1 102 ? 22.440 29.730 79.373 1.00 14.03 82 LEU A C 1
ATOM 669 O O . LEU A 1 102 ? 21.776 28.816 79.850 1.00 13.45 82 LEU A O 1
ATOM 674 N N . GLU A 1 103 ? 23.774 29.674 79.253 1.00 15.25 83 GLU A N 1
ATOM 675 C CA . GLU A 1 103 ? 24.478 28.408 79.523 1.00 17.97 83 GLU A CA 1
ATOM 676 C C . GLU A 1 103 ? 24.182 27.936 80.941 1.00 17.84 83 GLU A C 1
ATOM 677 O O . GLU A 1 103 ? 23.881 26.758 81.181 1.00 17.65 83 GLU A O 1
ATOM 683 N N . GLU A 1 104 ? 24.271 28.871 81.877 1.00 17.77 84 GLU A N 1
ATOM 684 C CA . GLU A 1 104 ? 24.152 28.571 83.282 1.00 19.10 84 GLU A CA 1
ATOM 685 C C . GLU A 1 104 ? 22.744 28.146 83.632 1.00 17.59 84 GLU A C 1
ATOM 686 O O . GLU A 1 104 ? 22.553 27.187 84.387 1.00 18.80 84 GLU A O 1
ATOM 692 N N . ILE A 1 105 ? 21.753 28.866 83.105 1.00 16.14 85 ILE A N 1
ATOM 693 C CA . ILE A 1 105 ? 20.377 28.572 83.410 1.00 15.53 85 ILE A CA 1
ATOM 694 C C . ILE A 1 105 ? 19.985 27.235 82.801 1.00 15.19 85 ILE A C 1
ATOM 695 O O . ILE A 1 105 ? 19.313 26.418 83.430 1.00 14.69 85 ILE A O 1
ATOM 700 N N . LYS A 1 106 ? 20.380 27.028 81.553 1.00 14.63 86 LYS A N 1
ATOM 701 C CA . LYS A 1 106 ? 20.058 25.801 80.836 1.00 16.03 86 LYS A CA 1
ATOM 702 C C . LYS A 1 106 ? 20.588 24.610 81.612 1.00 16.04 86 LYS A C 1
ATOM 703 O O . LYS A 1 106 ? 19.883 23.627 81.830 1.00 15.96 86 LYS A O 1
ATOM 709 N N . ALA A 1 107 ? 21.833 24.732 82.058 1.00 16.48 87 ALA A N 1
ATOM 710 C CA . ALA A 1 107 ? 22.508 23.631 82.753 1.00 17.14 87 ALA A CA 1
ATOM 711 C C . ALA A 1 107 ? 21.839 23.277 84.079 1.00 17.53 87 ALA A C 1
ATOM 712 O O . ALA A 1 107 ? 21.891 22.127 84.515 1.00 18.68 87 ALA A O 1
ATOM 714 N N . ALA A 1 108 ? 21.207 24.263 84.695 1.00 17.95 88 ALA A N 1
ATOM 715 C CA . ALA A 1 108 ? 20.687 24.167 86.068 1.00 18.64 88 ALA A CA 1
ATOM 716 C C . ALA A 1 108 ? 19.235 23.688 86.137 1.00 19.45 88 ALA A C 1
ATOM 717 O O . ALA A 1 108 ? 18.789 23.197 87.177 1.00 19.52 88 ALA A O 1
ATOM 719 N N . LEU A 1 109 ? 18.487 23.836 85.048 1.00 19.58 89 LEU A N 1
ATOM 720 C CA . LEU A 1 109 ? 17.069 23.501 85.043 1.00 19.64 89 LEU A CA 1
ATOM 721 C C . LEU A 1 109 ? 16.772 22.171 84.375 1.00 19.77 89 LEU A C 1
ATOM 722 O O . LEU A 1 109 ? 17.448 21.787 83.427 1.00 19.71 89 LEU A O 1
ATOM 727 N N . PRO A 1 110 ? 15.754 21.440 84.878 1.00 20.31 90 PRO A N 1
ATOM 728 C CA . PRO A 1 110 ? 15.290 20.176 84.319 1.00 20.09 90 PRO A CA 1
ATOM 729 C C . PRO A 1 110 ? 14.380 20.295 83.093 1.00 19.75 90 PRO A C 1
ATOM 730 O O . PRO A 1 110 ? 14.112 19.281 82.417 1.00 20.95 90 PRO A O 1
ATOM 734 N N . ILE A 1 111 ? 13.899 21.508 82.815 1.00 17.74 91 ILE A N 1
ATOM 735 C CA . ILE A 1 111 ? 13.054 21.739 81.659 1.00 16.04 91 ILE A CA 1
ATOM 736 C C . ILE A 1 111 ? 13.907 22.295 80.507 1.00 14.30 91 ILE A C 1
ATOM 737 O O . ILE A 1 111 ? 14.993 22.853 80.739 1.00 13.83 91 ILE A O 1
ATOM 742 N N . PRO A 1 112 ? 13.437 22.107 79.274 1.00 13.48 92 PRO A N 1
ATOM 743 C CA . PRO A 1 112 ? 14.072 22.743 78.104 1.00 13.04 92 PRO A CA 1
ATOM 744 C C . PRO A 1 112 ? 14.251 24.242 78.315 1.00 12.67 92 PRO A C 1
ATOM 745 O O . PRO A 1 112 ? 13.321 24.920 78.746 1.00 12.28 92 PRO A O 1
ATOM 749 N N . VAL A 1 113 ? 15.438 24.742 77.999 1.00 11.86 93 VAL A N 1
ATOM 750 C CA . VAL A 1 113 ? 15.724 26.179 77.999 1.00 12.18 93 VAL A CA 1
ATOM 751 C C . VAL A 1 113 ? 16.356 26.546 76.651 1.00 12.67 93 VAL A C 1
ATOM 752 O O . VAL A 1 113 ? 17.366 25.947 76.240 1.00 12.96 93 VAL A O 1
ATOM 756 N N . VAL A 1 114 ? 15.754 27.525 75.975 1.00 11.87 94 VAL A N 1
ATOM 757 C CA . VAL A 1 114 ? 16.226 28.010 74.699 1.00 11.61 94 VAL A CA 1
ATOM 758 C C . VAL A 1 114 ? 16.468 29.513 74.773 1.00 10.25 94 VAL A C 1
ATOM 759 O O . VAL A 1 114 ? 15.731 30.218 75.439 1.00 11.79 94 VAL A O 1
ATOM 763 N N . GLY A 1 115 ? 17.546 29.984 74.159 1.00 9.63 95 GLY A N 1
ATOM 764 C CA . GLY A 1 115 ? 17.728 31.426 73.969 1.00 8.33 95 GLY A CA 1
ATOM 765 C C . GLY A 1 115 ? 17.665 31.810 72.499 1.00 8.25 95 GLY A C 1
ATOM 766 O O . GLY A 1 115 ? 17.463 30.979 71.624 1.00 8.61 95 GLY A O 1
ATOM 767 N N . VAL A 1 116 ? 17.788 33.108 72.256 1.00 7.75 96 VAL A N 1
ATOM 768 C CA . VAL A 1 116 ? 17.517 33.716 70.949 1.00 8.36 96 VAL A CA 1
ATOM 769 C C . VAL A 1 116 ? 18.756 33.898 70.088 1.00 9.09 96 VAL A C 1
ATOM 770 O O . VAL A 1 116 ? 18.642 34.381 68.959 1.00 10.29 96 VAL A O 1
ATOM 774 N N . ILE A 1 117 ? 19.918 33.475 70.565 1.00 9.00 97 ILE A N 1
ATOM 775 C CA . ILE A 1 117 ? 21.159 33.683 69.804 1.00 8.58 97 ILE A CA 1
ATOM 776 C C . ILE A 1 117 ? 21.450 32.510 68.860 1.00 9.26 97 ILE A C 1
ATOM 777 O O . ILE A 1 117 ? 21.619 32.716 67.643 1.00 9.33 97 ILE A O 1
ATOM 782 N N . LEU A 1 118 ? 21.484 31.296 69.398 1.00 10.54 98 LEU A N 1
ATOM 783 C CA . LEU A 1 118 ? 21.825 30.116 68.575 1.00 10.36 98 LEU A CA 1
ATOM 784 C C . LEU A 1 118 ? 20.906 29.945 67.360 1.00 9.18 98 LEU A C 1
ATOM 785 O O . LEU A 1 118 ? 21.365 29.677 66.248 1.00 7.93 98 LEU A O 1
ATOM 790 N N . PRO A 1 119 ? 19.580 30.082 67.535 1.00 8.14 99 PRO A N 1
ATOM 791 C CA . PRO A 1 119 ? 18.743 29.918 66.346 1.00 8.72 99 PRO A CA 1
ATOM 792 C C . PRO A 1 119 ? 19.007 30.934 65.224 1.00 8.08 99 PRO A C 1
ATOM 793 O O . PRO A 1 119 ? 18.935 30.618 64.019 1.00 8.38 99 PRO A O 1
ATOM 797 N N . GLY A 1 120 ? 19.343 32.154 65.600 1.00 8.27 100 GLY A N 1
ATOM 798 C CA . GLY A 1 120 ? 19.695 33.167 64.601 1.00 8.39 100 GLY A CA 1
ATOM 799 C C . GLY A 1 120 ? 21.024 32.859 63.929 1.00 7.96 100 GLY A C 1
ATOM 800 O O . GLY A 1 120 ? 21.196 33.031 62.701 1.00 8.19 100 GLY A O 1
ATOM 801 N N . ALA A 1 121 ? 21.970 32.428 64.726 1.00 7.87 101 ALA A N 1
ATOM 802 C CA . ALA A 1 121 ? 23.280 32.012 64.201 1.00 7.37 101 ALA A CA 1
ATOM 803 C C . ALA A 1 121 ? 23.121 30.897 63.163 1.00 7.96 101 ALA A C 1
ATOM 804 O O . ALA A 1 121 ? 23.698 30.939 62.048 1.00 7.95 101 ALA A O 1
ATOM 806 N N . ARG A 1 122 ? 22.314 29.892 63.498 1.00 7.77 102 ARG A N 1
ATOM 807 C CA . ARG A 1 122 ? 22.152 28.758 62.602 1.00 9.03 102 ARG A CA 1
ATOM 808 C C . ARG A 1 122 ? 21.391 29.106 61.343 1.00 9.27 102 ARG A C 1
ATOM 809 O O . ARG A 1 122 ? 21.723 28.648 60.266 1.00 8.96 102 ARG A O 1
ATOM 817 N N . ALA A 1 123 ? 20.366 29.942 61.475 1.00 8.01 103 ALA A N 1
ATOM 818 C CA . ALA A 1 123 ? 19.686 30.448 60.296 1.00 8.26 103 ALA A CA 1
ATOM 819 C C . ALA A 1 123 ? 20.636 31.215 59.393 1.00 7.78 103 ALA A C 1
ATOM 820 O O . ALA A 1 123 ? 20.552 31.087 58.179 1.00 7.55 103 ALA A O 1
ATOM 822 N N . ALA A 1 124 ? 21.520 32.025 59.972 1.00 7.34 104 ALA A N 1
ATOM 823 C CA . ALA A 1 124 ? 22.496 32.766 59.178 1.00 7.44 104 ALA A CA 1
ATOM 824 C C . ALA A 1 124 ? 23.454 31.838 58.417 1.00 7.99 104 ALA A C 1
ATOM 825 O O . ALA A 1 124 ? 23.722 32.069 57.244 1.00 8.41 104 ALA A O 1
ATOM 827 N N . VAL A 1 125 ? 23.926 30.790 59.065 1.00 8.00 105 VAL A N 1
ATOM 828 C CA . VAL A 1 125 ? 24.788 29.788 58.391 1.00 8.18 105 VAL A CA 1
ATOM 829 C C . VAL A 1 125 ? 24.023 29.128 57.221 1.00 8.03 105 VAL A C 1
ATOM 830 O O . VAL A 1 125 ? 24.573 28.893 56.142 1.00 8.72 105 VAL A O 1
ATOM 834 N N . LYS A 1 126 ? 22.742 28.860 57.425 1.00 8.42 106 LYS A N 1
ATOM 835 C CA . LYS A 1 126 ? 21.887 28.289 56.394 1.00 8.96 106 LYS A CA 1
ATOM 836 C C . LYS A 1 126 ? 21.702 29.221 55.195 1.00 9.55 106 LYS A C 1
ATOM 837 O O . LYS A 1 126 ? 21.732 28.767 54.032 1.00 10.27 106 LYS A O 1
ATOM 843 N N . VAL A 1 127 ? 21.468 30.514 55.461 1.00 9.46 107 VAL A N 1
ATOM 844 C CA . VAL A 1 127 ? 21.104 31.455 54.379 1.00 10.44 107 VAL A CA 1
ATOM 845 C C . VAL A 1 127 ? 22.288 32.117 53.645 1.00 10.04 107 VAL A C 1
ATOM 846 O O . VAL A 1 127 ? 22.161 32.487 52.473 1.00 11.09 107 VAL A O 1
ATOM 850 N N . THR A 1 128 ? 23.437 32.211 54.297 1.00 9.38 108 THR A N 1
ATOM 851 C CA . THR A 1 128 ? 24.586 32.854 53.666 1.00 9.44 108 THR A CA 1
ATOM 852 C C . THR A 1 128 ? 24.985 32.066 52.433 1.00 10.71 108 THR A C 1
ATOM 853 O O . THR A 1 128 ? 24.890 30.808 52.423 1.00 11.83 108 THR A O 1
ATOM 857 N N . LYS A 1 129 ? 25.407 32.790 51.395 1.00 11.22 109 LYS A N 1
ATOM 858 C CA . LYS A 1 129 ? 26.005 32.134 50.231 1.00 12.11 109 LYS A CA 1
ATOM 859 C C . LYS A 1 129 ? 27.491 32.404 50.152 1.00 12.20 109 LYS A C 1
ATOM 860 O O . LYS A 1 129 ? 28.238 31.538 49.693 1.00 14.45 109 LYS A O 1
ATOM 866 N N . ASN A 1 130 ? 27.930 33.574 50.603 1.00 10.87 110 ASN A N 1
ATOM 867 C CA . ASN A 1 130 ? 29.332 33.958 50.540 1.00 10.86 110 ASN A CA 1
ATOM 868 C C . ASN A 1 130 ? 30.104 33.770 51.844 1.00 11.51 110 ASN A C 1
ATOM 869 O O . ASN A 1 130 ? 31.308 34.064 51.897 1.00 12.36 110 ASN A O 1
ATOM 874 N N . ASN A 1 131 ? 29.436 33.254 52.877 1.00 10.85 111 ASN A N 1
ATOM 875 C CA . ASN A 1 131 ? 30.073 32.949 54.160 1.00 12.07 111 ASN A CA 1
ATOM 876 C C . ASN A 1 131 ? 30.640 34.182 54.855 1.00 11.12 111 ASN A C 1
ATOM 877 O O . ASN A 1 131 ? 31.672 34.145 55.544 1.00 12.49 111 ASN A O 1
ATOM 882 N N . LYS A 1 132 ? 29.937 35.296 54.689 1.00 10.74 112 LYS A N 1
ATOM 883 C CA . LYS A 1 132 ? 30.250 36.561 55.345 1.00 10.29 112 LYS A CA 1
ATOM 884 C C . LYS A 1 132 ? 28.965 37.035 56.042 1.00 10.62 112 LYS A C 1
ATOM 885 O O . LYS A 1 132 ? 28.053 37.518 55.403 1.00 10.14 112 LYS A O 1
ATOM 891 N N . ILE A 1 1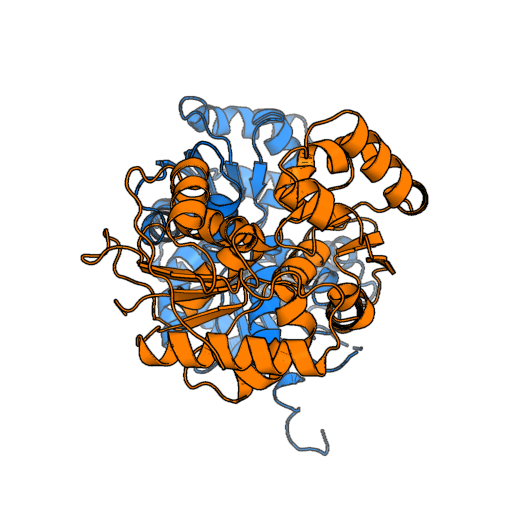33 ? 28.947 36.882 57.357 1.00 9.70 113 ILE A N 1
ATOM 892 C CA . ILE A 1 133 ? 27.773 37.115 58.202 1.00 10.11 113 ILE A CA 1
ATOM 893 C C . ILE A 1 133 ? 28.075 38.211 59.194 1.00 10.35 113 ILE A C 1
ATOM 894 O O . ILE A 1 133 ? 29.161 38.265 59.739 1.00 11.45 113 ILE A O 1
ATOM 899 N N . GLY A 1 134 ? 27.130 39.107 59.403 1.00 9.09 114 GLY A N 1
ATOM 900 C CA . GLY A 1 134 ? 27.228 40.087 60.469 1.00 9.13 114 GLY A CA 1
ATOM 901 C C . GLY A 1 134 ? 26.140 39.902 61.501 1.00 8.85 114 GLY A C 1
ATOM 902 O O . GLY A 1 134 ? 25.138 39.252 61.225 1.00 8.47 114 GLY A O 1
ATOM 903 N N . VAL A 1 135 ? 26.358 40.482 62.683 1.00 8.61 115 VAL A N 1
ATOM 904 C CA . VAL A 1 135 ? 25.335 40.559 63.728 1.00 8.53 115 VAL A CA 1
ATOM 905 C C . VAL A 1 135 ? 25.439 41.920 64.365 1.00 8.55 115 VAL A C 1
ATOM 906 O O . VAL A 1 135 ? 26.537 42.456 64.525 1.00 9.43 115 VAL A O 1
ATOM 910 N N . ILE A 1 136 ? 24.281 42.495 64.670 1.00 7.55 116 ILE A N 1
ATOM 911 C CA . ILE A 1 136 ? 24.171 43.746 65.414 1.00 8.50 116 ILE A CA 1
ATOM 912 C C . ILE A 1 136 ? 23.389 43.485 66.692 1.00 8.85 116 ILE A C 1
ATOM 913 O O . ILE A 1 136 ? 22.463 42.676 66.709 1.00 8.65 116 ILE A O 1
ATOM 918 N N . GLY A 1 137 ? 23.720 44.200 67.758 1.00 8.87 117 GLY A N 1
ATOM 919 C CA . GLY A 1 137 ? 22.988 44.031 69.034 1.00 9.27 117 GLY A CA 1
ATOM 920 C C . GLY A 1 137 ? 23.475 45.032 70.061 1.00 9.56 117 GLY A C 1
ATOM 921 O O . GLY A 1 137 ? 24.227 45.984 69.733 1.00 9.47 117 GLY A O 1
ATOM 922 N N . THR A 1 138 ? 23.036 44.841 71.301 1.00 9.56 118 THR A N 1
ATOM 923 C CA . THR A 1 138 ? 23.493 45.686 72.377 1.00 9.55 118 THR A CA 1
ATOM 924 C C . THR A 1 138 ? 24.987 45.533 72.650 1.00 9.99 118 THR A C 1
ATOM 925 O O . THR A 1 138 ? 25.648 44.577 72.216 1.00 10.53 118 THR A O 1
ATOM 929 N N . LEU A 1 139 ? 25.521 46.481 73.408 1.00 10.99 119 LEU A N 1
ATOM 930 C CA . LEU A 1 139 ? 26.905 46.382 73.890 1.00 11.41 119 LEU A CA 1
ATOM 931 C C . LEU A 1 139 ? 27.170 45.032 74.561 1.00 11.07 119 LEU A C 1
ATOM 932 O O . LEU A 1 139 ? 28.160 44.368 74.251 1.00 11.88 119 LEU A O 1
ATOM 937 N N . GLY A 1 140 ? 26.303 44.630 75.485 1.00 10.74 120 GLY A N 1
ATOM 938 C CA . GLY A 1 140 ? 26.481 43.389 76.197 1.00 10.87 120 GLY A CA 1
ATOM 939 C C . GLY A 1 140 ? 26.456 42.178 75.301 1.00 11.06 120 GLY A C 1
ATOM 940 O O . GLY A 1 140 ? 27.280 41.276 75.428 1.00 10.68 120 GLY A O 1
ATOM 941 N N . THR A 1 141 ? 25.480 42.119 74.400 1.00 9.92 121 THR A N 1
ATOM 942 C CA . THR A 1 141 ? 25.429 41.010 73.443 1.00 10.17 121 THR A CA 1
ATOM 943 C C . THR A 1 141 ? 26.713 40.871 72.642 1.00 10.00 121 THR A C 1
ATOM 944 O O . THR A 1 141 ? 27.242 39.771 72.501 1.00 10.53 121 THR A O 1
ATOM 948 N N . ILE A 1 142 ? 27.202 41.987 72.105 1.00 10.15 122 ILE A N 1
ATOM 949 C CA . ILE A 1 142 ? 28.314 41.935 71.192 1.00 11.06 122 ILE A CA 1
ATOM 950 C C . ILE A 1 142 ? 29.589 41.646 71.972 1.00 12.00 122 ILE A C 1
ATOM 951 O O . ILE A 1 142 ? 30.401 40.818 71.547 1.00 13.32 122 ILE A O 1
ATOM 956 N N . LYS A 1 143 ? 29.743 42.275 73.123 1.00 14.31 123 LYS A N 1
ATOM 957 C CA . LYS A 1 143 ? 30.956 42.061 73.949 1.00 16.73 123 LYS A CA 1
ATOM 958 C C . LYS A 1 143 ? 31.115 40.621 74.452 1.00 15.78 123 LYS A C 1
ATOM 959 O O . LYS A 1 143 ? 32.240 40.159 74.681 1.00 15.37 123 LYS A O 1
ATOM 965 N N . SER A 1 144 ? 30.007 39.903 74.594 1.00 14.39 124 SER A N 1
ATOM 966 C CA . SER A 1 144 ? 30.032 38.511 75.053 1.00 14.01 124 SER A CA 1
ATOM 967 C C . SER A 1 144 ? 30.677 37.569 74.043 1.00 14.16 124 SER A C 1
ATOM 968 O O . SER A 1 144 ? 31.078 36.471 74.420 1.00 15.21 124 SER A O 1
ATOM 971 N N . ALA A 1 145 ? 30.708 37.978 72.767 1.00 13.11 125 ALA A N 1
ATOM 972 C CA . ALA A 1 145 ? 31.153 37.163 71.630 1.00 13.32 125 ALA A CA 1
ATOM 973 C C . ALA A 1 145 ? 30.307 35.910 71.414 1.00 13.15 125 ALA A C 1
ATOM 974 O O . ALA A 1 145 ? 30.673 35.018 70.661 1.00 13.30 125 ALA A O 1
ATOM 976 N N . SER A 1 146 ? 29.136 35.852 72.028 1.00 11.94 126 SER A N 1
ATOM 977 C CA . SER A 1 146 ? 28.279 34.703 71.869 1.00 12.61 126 SER A CA 1
ATOM 978 C C . SER A 1 146 ? 27.953 34.344 70.417 1.00 11.64 126 SER A C 1
ATOM 979 O O . SER A 1 146 ? 27.913 33.168 70.060 1.00 11.98 126 SER A O 1
ATOM 982 N N . TYR A 1 147 ? 27.700 35.340 69.577 1.00 10.34 127 TYR A N 1
ATOM 983 C CA . TYR A 1 147 ? 27.381 35.053 68.171 1.00 11.21 127 TYR A CA 1
ATOM 984 C C . TYR A 1 147 ? 28.554 34.440 67.457 1.00 12.17 127 TYR A C 1
ATOM 985 O O . TYR A 1 147 ? 28.398 33.466 66.729 1.00 13.75 127 TYR A O 1
ATOM 994 N N . GLU A 1 148 ? 29.727 35.014 67.655 1.00 13.67 128 GLU A N 1
ATOM 995 C CA . GLU A 1 148 ? 30.915 34.514 66.950 1.00 14.92 128 GLU A CA 1
ATOM 996 C C . GLU A 1 148 ? 31.107 33.034 67.330 1.00 16.11 128 GLU A C 1
ATOM 997 O O . GLU A 1 148 ? 31.364 32.164 66.474 1.00 16.20 128 GLU A O 1
ATOM 1003 N N . ILE A 1 149 ? 30.955 32.760 68.617 1.00 16.17 129 ILE A N 1
ATOM 1004 C CA . ILE A 1 149 ? 31.055 31.400 69.153 1.00 17.68 129 ILE A CA 1
ATOM 1005 C C . ILE A 1 149 ? 29.982 30.469 68.585 1.00 16.70 129 ILE A C 1
ATOM 1006 O O . ILE A 1 149 ? 30.297 29.359 68.144 1.00 17.75 129 ILE A O 1
ATOM 1011 N N . ALA A 1 150 ? 28.724 30.897 68.564 1.00 16.09 130 ALA A N 1
ATOM 1012 C CA . ALA A 1 150 ? 27.628 30.066 68.049 1.00 15.68 130 ALA A CA 1
ATOM 1013 C C . ALA A 1 150 ? 27.763 29.730 66.560 1.00 15.79 130 ALA A C 1
ATOM 1014 O O . ALA A 1 150 ? 27.347 28.640 66.116 1.00 18.08 130 ALA A O 1
ATOM 1016 N N . ILE A 1 151 ? 28.283 30.678 65.795 1.00 14.75 131 ILE A N 1
ATOM 1017 C CA . ILE A 1 151 ? 28.455 30.485 64.354 1.00 14.48 131 ILE A CA 1
ATOM 1018 C C . ILE A 1 151 ? 29.648 29.593 64.078 1.00 14.92 131 ILE A C 1
ATOM 1019 O O . ILE A 1 151 ? 29.534 28.565 63.391 1.00 15.33 131 ILE A O 1
ATOM 1024 N N . LYS A 1 152 ? 30.782 29.962 64.647 1.00 15.10 132 LYS A N 1
ATOM 1025 C CA . LYS A 1 152 ? 32.026 29.260 64.351 1.00 16.15 132 LYS A CA 1
ATOM 1026 C C . LYS A 1 152 ? 32.172 27.889 65.012 1.00 16.62 132 LYS A C 1
ATOM 1027 O O . LYS A 1 152 ? 33.057 27.111 64.625 1.00 16.14 132 LYS A O 1
ATOM 1033 N N . SER A 1 153 ? 31.304 27.563 65.973 1.00 16.76 133 SER A N 1
ATOM 1034 C CA . SER A 1 153 ? 31.332 26.231 66.541 1.00 16.77 133 SER A CA 1
ATOM 1035 C C . SER A 1 153 ? 30.940 25.224 65.493 1.00 15.83 133 SER A C 1
ATOM 1036 O O . SER A 1 153 ? 31.360 24.056 65.548 1.00 16.25 133 SER A O 1
ATOM 1039 N N . LYS A 1 154 ? 30.079 25.641 64.567 1.00 14.98 134 LYS A N 1
ATOM 1040 C CA . LYS A 1 154 ? 29.617 24.762 63.524 1.00 15.15 134 LYS A CA 1
ATOM 1041 C C . LYS A 1 154 ? 30.316 24.982 62.220 1.00 13.52 134 LYS A C 1
ATOM 1042 O O . LYS A 1 154 ? 30.530 24.025 61.454 1.00 13.52 134 LYS A O 1
ATOM 1048 N N . ALA A 1 155 ? 30.641 26.247 61.918 1.00 12.34 135 ALA A N 1
ATOM 1049 C CA . ALA A 1 155 ? 31.221 26.574 60.630 1.00 11.63 135 ALA A CA 1
ATOM 1050 C C . ALA A 1 155 ? 32.386 27.530 60.853 1.00 11.49 135 ALA A C 1
ATOM 1051 O O . ALA A 1 155 ? 32.264 28.716 60.644 1.00 10.47 135 ALA A O 1
ATOM 1053 N N . PRO A 1 156 ? 33.537 26.983 61.279 1.00 11.45 136 PRO A N 1
ATOM 1054 C CA . PRO A 1 156 ? 34.637 27.844 61.759 1.00 10.98 136 PRO A CA 1
ATOM 1055 C C . PRO A 1 156 ? 35.279 28.747 60.720 1.00 10.63 136 PRO A C 1
ATOM 1056 O O . PRO A 1 156 ? 36.006 29.663 61.113 1.00 11.12 136 PRO A O 1
ATOM 1060 N N . ALA A 1 157 ? 35.055 28.472 59.434 1.00 11.31 137 ALA A N 1
ATOM 1061 C CA . ALA A 1 157 ? 35.621 29.293 58.354 1.00 10.67 137 ALA A CA 1
ATOM 1062 C C . ALA A 1 157 ? 34.748 30.472 57.924 1.00 11.21 137 ALA A C 1
ATOM 1063 O O . ALA A 1 157 ? 35.157 31.305 57.096 1.00 11.90 137 ALA A O 1
ATOM 1065 N N . ILE A 1 158 ? 33.543 30.575 58.474 1.00 10.17 138 ILE A N 1
ATOM 1066 C CA . ILE A 1 158 ? 32.705 31.726 58.142 1.00 10.74 138 ILE A CA 1
ATOM 1067 C C . ILE A 1 158 ? 33.273 32.989 58.776 1.00 10.68 138 ILE A C 1
ATOM 1068 O O . ILE A 1 158 ? 33.771 32.967 59.922 1.00 10.94 138 ILE A O 1
ATOM 1073 N N . GLU A 1 159 ? 33.217 34.097 58.043 1.00 10.69 139 GLU A N 1
ATOM 1074 C CA . GLU A 1 159 ? 33.672 35.366 58.552 1.00 12.09 139 GLU A CA 1
ATOM 1075 C C . GLU A 1 159 ? 32.522 36.017 59.269 1.00 12.37 139 GLU A C 1
ATOM 1076 O O . GLU A 1 159 ? 31.458 36.167 58.678 1.00 12.62 139 GLU A O 1
ATOM 1082 N N . VAL A 1 160 ? 32.735 36.366 60.532 1.00 11.26 140 VAL A N 1
ATOM 1083 C CA . VAL A 1 160 ? 31.687 36.975 61.351 1.00 11.26 140 VAL A CA 1
ATOM 1084 C C . VAL A 1 160 ? 32.124 38.383 61.758 1.00 12.01 140 VAL A C 1
ATOM 1085 O O . VAL A 1 160 ? 33.211 38.574 62.307 1.00 12.83 140 VAL A O 1
ATOM 1089 N N . THR A 1 161 ? 31.250 39.350 61.526 1.00 12.01 141 THR A N 1
ATOM 1090 C CA . THR A 1 161 ? 31.463 40.721 61.967 1.00 11.88 141 THR A CA 1
ATOM 1091 C C . THR A 1 161 ? 30.370 41.054 62.987 1.00 12.33 141 THR A C 1
ATOM 1092 O O . THR A 1 161 ? 29.174 40.874 62.720 1.00 12.39 141 THR A O 1
ATOM 1096 N N . SER A 1 162 ? 30.774 41.549 64.140 1.00 11.09 142 SER A N 1
ATOM 1097 C CA . SER A 1 162 ? 29.850 41.815 65.252 1.00 11.04 142 SER A CA 1
ATOM 1098 C C . SER A 1 162 ? 29.969 43.301 65.638 1.00 11.36 142 SER A C 1
ATOM 1099 O O . SER A 1 162 ? 31.077 43.823 65.847 1.00 12.68 142 SER A O 1
ATOM 1102 N N . LEU A 1 163 ? 28.829 43.980 65.701 1.00 10.06 143 LEU A N 1
ATOM 1103 C CA . LEU A 1 163 ? 28.787 45.439 65.827 1.00 10.03 143 LEU A CA 1
ATOM 1104 C C . LEU A 1 163 ? 27.721 45.829 66.811 1.00 10.21 143 LEU A C 1
ATOM 1105 O O . LEU A 1 163 ? 26.528 45.566 66.590 1.00 9.79 143 LEU A O 1
ATOM 1110 N N . ALA A 1 164 ? 28.147 46.488 67.889 1.00 10.91 144 ALA A N 1
ATOM 1111 C CA . ALA A 1 164 ? 27.195 47.030 68.869 1.00 10.18 144 ALA A CA 1
ATOM 1112 C C . ALA A 1 164 ? 26.538 48.279 68.309 1.00 10.75 144 ALA A C 1
ATOM 1113 O O . ALA A 1 164 ? 27.208 49.156 67.770 1.00 10.14 144 ALA A O 1
ATOM 1115 N N . CYS A 1 165 ? 25.215 48.366 68.453 1.00 10.26 145 CYS A N 1
ATOM 1116 C CA . CYS A 1 165 ? 24.412 49.474 67.965 1.00 11.03 145 CYS A CA 1
ATOM 1117 C C . CYS A 1 165 ? 23.598 50.108 69.122 1.00 11.30 145 CYS A C 1
ATOM 1118 O O . CYS A 1 165 ? 22.362 50.083 69.100 1.00 11.68 145 CYS A O 1
ATOM 1121 N N . PRO A 1 166 ? 24.281 50.668 70.131 1.00 12.38 146 PRO A N 1
ATOM 1122 C CA . PRO A 1 166 ? 23.605 51.119 71.349 1.00 12.80 146 PRO A CA 1
ATOM 1123 C C . PRO A 1 166 ? 22.462 52.123 71.157 1.00 13.08 146 PRO A C 1
ATOM 1124 O O . PRO A 1 166 ? 21.504 52.138 71.956 1.00 14.55 146 PRO A O 1
ATOM 1128 N N . LYS A 1 167 ? 22.512 52.925 70.102 1.00 13.39 147 LYS A N 1
ATOM 1129 C CA . LYS A 1 167 ? 21.461 53.912 69.837 1.00 13.58 147 LYS A CA 1
ATOM 1130 C C . LYS A 1 167 ? 20.150 53.341 69.325 1.00 13.27 147 LYS A C 1
ATOM 1131 O O . LYS A 1 167 ? 19.144 54.021 69.321 1.00 14.40 147 LYS A O 1
ATOM 1137 N N . PHE A 1 168 ? 20.150 52.085 68.877 1.00 11.46 148 PHE A N 1
ATOM 1138 C CA . PHE A 1 168 ? 18.984 51.562 68.195 1.00 11.51 148 PHE A CA 1
ATOM 1139 C C . PHE A 1 168 ? 17.822 51.329 69.152 1.00 11.41 148 PHE A C 1
ATOM 1140 O O . PHE A 1 168 ? 16.711 51.650 68.806 1.00 12.56 148 PHE A O 1
ATOM 1148 N N . VAL A 1 169 ? 18.068 50.765 70.332 1.00 11.29 149 VAL A N 1
ATOM 1149 C CA . VAL A 1 169 ? 16.999 50.516 71.293 1.00 10.56 149 VAL A CA 1
ATOM 1150 C C . VAL A 1 169 ? 16.244 51.817 71.635 1.00 11.88 149 VAL A C 1
ATOM 1151 O O . VAL A 1 169 ? 15.023 51.866 71.519 1.00 11.34 149 VAL A O 1
ATOM 1155 N N . PRO A 1 170 ? 16.967 52.862 72.020 1.00 13.64 150 PRO A N 1
ATOM 1156 C CA . PRO A 1 170 ? 16.262 54.132 72.248 1.00 14.65 150 PRO A CA 1
ATOM 1157 C C . PRO A 1 170 ? 15.444 54.721 71.081 1.00 15.07 150 PRO A C 1
ATOM 1158 O O . PRO A 1 170 ? 14.424 55.371 71.355 1.00 16.46 150 PRO A O 1
ATOM 1162 N N . ILE A 1 171 ? 15.847 54.493 69.825 1.00 14.42 151 ILE A N 1
ATOM 1163 C CA . ILE A 1 171 ? 15.069 54.922 68.655 1.00 15.24 151 ILE A CA 1
ATOM 1164 C C . ILE A 1 171 ? 13.699 54.264 68.671 1.00 14.15 151 ILE A C 1
ATOM 1165 O O . ILE A 1 171 ? 12.654 54.902 68.418 1.00 14.48 151 ILE A O 1
ATOM 1170 N N . VAL A 1 172 ? 13.677 52.968 68.969 1.00 12.98 152 VAL A N 1
ATOM 1171 C CA . VAL A 1 172 ? 12.408 52.245 69.026 1.00 13.07 152 VAL A CA 1
ATOM 1172 C C . VAL A 1 172 ? 11.575 52.719 70.224 1.00 14.70 152 VAL A C 1
ATOM 1173 O O . VAL A 1 172 ? 10.360 52.975 70.088 1.00 14.46 152 VAL A O 1
ATOM 1177 N N . GLU A 1 173 ? 12.228 52.872 71.372 1.00 15.69 153 GLU A N 1
ATOM 1178 C CA . GLU A 1 173 ? 11.520 53.260 72.617 1.00 17.73 153 GLU A CA 1
ATOM 1179 C C . GLU A 1 173 ? 10.861 54.607 72.534 1.00 19.00 153 GLU A C 1
ATOM 1180 O O . GLU A 1 173 ? 9.813 54.834 73.156 1.00 20.06 153 GLU A O 1
ATOM 1186 N N . SER A 1 174 ? 11.488 55.508 71.795 1.00 21.29 154 SER A N 1
ATOM 1187 C CA . SER A 1 174 ? 10.966 56.853 71.606 1.00 22.38 154 SER A CA 1
ATOM 1188 C C . SER A 1 174 ? 9.946 56.955 70.479 1.00 22.98 154 SER A C 1
ATOM 1189 O O . SER A 1 174 ? 9.556 58.066 70.114 1.00 23.61 154 SER A O 1
ATOM 1192 N N . ASN A 1 175 ? 9.530 55.820 69.903 1.00 23.15 155 ASN A N 1
ATOM 1193 C CA . ASN A 1 175 ? 8.558 55.803 68.824 1.00 24.34 155 ASN A CA 1
ATOM 1194 C C . ASN A 1 175 ? 9.037 56.497 67.549 1.00 24.58 155 ASN A C 1
ATOM 1195 O O . ASN A 1 175 ? 8.226 57.015 66.782 1.00 26.50 155 ASN A O 1
ATOM 1200 N N . GLN A 1 176 ? 10.346 56.497 67.313 1.00 23.88 156 GLN A N 1
ATOM 1201 C CA . GLN A 1 176 ? 10.919 57.192 66.166 1.00 24.76 156 GLN A CA 1
ATOM 1202 C C . GLN A 1 176 ? 11.467 56.218 65.139 1.00 23.29 156 GLN A C 1
ATOM 1203 O O . GLN A 1 176 ? 12.278 56.584 64.289 1.00 23.80 156 GLN A O 1
ATOM 1209 N N . TYR A 1 177 ? 11.010 54.975 65.183 1.00 22.37 157 TYR A N 1
ATOM 1210 C CA . TYR A 1 177 ? 11.656 53.929 64.390 1.00 21.81 157 TYR A CA 1
ATOM 1211 C C . TYR A 1 177 ? 11.355 53.967 62.897 1.00 22.99 157 TYR A C 1
ATOM 1212 O O . TYR A 1 177 ? 12.008 53.257 62.124 1.00 22.16 157 TYR A O 1
ATOM 1221 N N . ARG A 1 178 ? 10.416 54.826 62.494 1.00 24.74 158 ARG A N 1
ATOM 1222 C CA . ARG A 1 178 ? 10.109 55.056 61.084 1.00 26.60 158 ARG A CA 1
ATOM 1223 C C . ARG A 1 178 ? 10.577 56.444 60.613 1.00 27.18 158 ARG A C 1
ATOM 1224 O O . ARG A 1 178 ? 10.333 56.826 59.471 1.00 28.77 158 ARG A O 1
ATOM 1232 N N . SER A 1 179 ? 11.236 57.196 61.478 1.00 28.42 159 SER A N 1
ATOM 1233 C CA . SER A 1 179 ? 11.539 58.604 61.208 1.00 28.92 159 SER A CA 1
ATOM 1234 C C . SER A 1 179 ? 12.807 58.792 60.395 1.00 29.40 159 SER A C 1
ATOM 1235 O O . SER A 1 179 ? 13.612 57.870 60.249 1.00 28.68 159 SER A O 1
ATOM 1238 N N . SER A 1 180 ? 12.979 60.020 59.895 1.00 29.28 160 SER A N 1
ATOM 1239 C CA . SER A 1 180 ? 14.220 60.456 59.261 1.00 29.71 160 SER A CA 1
ATOM 1240 C C . SER A 1 180 ? 15.408 60.335 60.196 1.00 29.11 160 SER A C 1
ATOM 1241 O O . SER A 1 180 ? 16.512 60.015 59.770 1.00 29.26 160 SER A O 1
ATOM 1244 N N . VAL A 1 181 ? 15.179 60.608 61.471 1.00 29.08 161 VAL A N 1
ATOM 1245 C CA . VAL A 1 181 ? 16.212 60.479 62.502 1.00 29.00 161 VAL A CA 1
ATOM 1246 C C . VAL A 1 181 ? 16.686 59.020 62.598 1.00 27.47 161 VAL A C 1
ATOM 1247 O O . VAL A 1 181 ? 17.893 58.760 62.630 1.00 27.27 161 VAL A O 1
ATOM 1251 N N . ALA A 1 182 ? 15.734 58.083 62.604 1.00 25.65 162 ALA A N 1
ATOM 1252 C CA . ALA A 1 182 ? 16.044 56.645 62.626 1.00 24.15 162 ALA A CA 1
ATOM 1253 C C . ALA A 1 182 ? 16.962 56.289 61.466 1.00 22.63 162 ALA A C 1
ATOM 1254 O O . ALA A 1 182 ? 17.978 55.622 61.632 1.00 21.28 162 ALA A O 1
ATOM 1256 N N . LYS A 1 183 ? 16.594 56.753 60.278 1.00 21.47 163 LYS A N 1
ATOM 1257 C CA . LYS A 1 183 ? 17.330 56.432 59.070 1.00 21.83 163 LYS A CA 1
ATOM 1258 C C . LYS A 1 183 ? 18.755 56.962 59.167 1.00 20.21 163 LYS A C 1
ATOM 1259 O O . LYS A 1 183 ? 19.712 56.267 58.817 1.00 18.12 163 LYS A O 1
ATOM 1265 N N . LYS A 1 184 ? 18.904 58.194 59.647 1.00 19.90 164 LYS A N 1
ATOM 1266 C CA . LYS A 1 184 ? 20.237 58.779 59.782 1.00 20.31 164 LYS A CA 1
ATOM 1267 C C . LYS A 1 184 ? 21.097 58.030 60.799 1.00 17.89 164 LYS A C 1
ATOM 1268 O O . LYS A 1 184 ? 22.267 57.770 60.539 1.00 17.57 164 LYS A O 1
ATOM 1274 N N . ILE A 1 185 ? 20.526 57.700 61.957 1.00 17.03 165 ILE A N 1
ATOM 1275 C CA . ILE A 1 185 ? 21.268 57.002 63.004 1.00 16.17 165 ILE A CA 1
ATOM 1276 C C . ILE A 1 185 ? 21.671 55.608 62.538 1.00 14.35 165 ILE A C 1
ATOM 1277 O O . ILE A 1 185 ? 22.808 55.196 62.726 1.00 12.89 165 ILE A O 1
ATOM 1282 N N . VAL A 1 186 ? 20.742 54.876 61.936 1.00 13.58 166 VAL A N 1
ATOM 1283 C CA . VAL A 1 186 ? 21.069 53.532 61.448 1.00 12.35 166 VAL A CA 1
ATOM 1284 C C . VAL A 1 186 ? 22.183 53.572 60.408 1.00 12.27 166 VAL A C 1
ATOM 1285 O O . VAL A 1 186 ? 23.137 52.794 60.487 1.00 12.15 166 VAL A O 1
ATOM 1289 N N . ALA A 1 187 ? 22.074 54.475 59.438 1.00 12.12 167 ALA A N 1
ATOM 1290 C CA . ALA A 1 187 ? 23.120 54.606 58.397 1.00 12.02 167 ALA A CA 1
ATOM 1291 C C . ALA A 1 187 ? 24.483 54.973 58.985 1.00 12.44 167 ALA A C 1
ATOM 1292 O O . ALA A 1 187 ? 25.533 54.442 58.590 1.00 12.64 167 ALA A O 1
ATOM 1294 N N . GLU A 1 188 ? 24.474 55.859 59.971 1.00 12.58 168 GLU A N 1
ATOM 1295 C CA . GLU A 1 188 ? 25.713 56.318 60.583 1.00 13.96 168 GLU A CA 1
ATOM 1296 C C . GLU A 1 188 ? 26.426 55.178 61.304 1.00 12.86 168 GLU A C 1
ATOM 1297 O O . GLU A 1 188 ? 27.644 55.090 61.287 1.00 12.95 168 GLU A O 1
ATOM 1303 N N . THR A 1 189 ? 25.652 54.307 61.944 1.00 11.97 169 THR A N 1
ATOM 1304 C CA . THR A 1 189 ? 26.202 53.201 62.691 1.00 11.66 169 THR A CA 1
ATOM 1305 C C . THR A 1 189 ? 26.645 52.082 61.750 1.00 11.60 169 THR A C 1
ATOM 1306 O O . THR A 1 189 ? 27.741 51.528 61.892 1.00 11.58 169 THR A O 1
ATOM 1310 N N . LEU A 1 190 ? 25.796 51.737 60.791 1.00 10.91 170 LEU A N 1
ATOM 1311 C CA . LEU A 1 190 ? 26.041 50.537 59.979 1.00 10.58 170 LEU A CA 1
ATOM 1312 C C . LEU A 1 190 ? 27.154 50.674 58.955 1.00 11.44 170 LEU A C 1
ATOM 1313 O O . LEU A 1 190 ? 27.620 49.672 58.402 1.00 11.79 170 LEU A O 1
ATOM 1318 N N . GLN A 1 191 ? 27.608 51.904 58.702 1.00 12.58 171 GLN A N 1
ATOM 1319 C CA . GLN A 1 191 ? 28.779 52.085 57.832 1.00 13.12 171 GLN A CA 1
ATOM 1320 C C . GLN A 1 191 ? 30.004 51.337 58.371 1.00 13.36 171 GLN A C 1
ATOM 1321 O O . GLN A 1 191 ? 30.889 50.995 57.604 1.00 14.35 171 GLN A O 1
ATOM 1327 N N . ALA A 1 192 ? 30.021 51.010 59.659 1.00 14.87 172 ALA A N 1
ATOM 1328 C CA . ALA A 1 192 ? 31.091 50.183 60.256 1.00 15.70 172 ALA A CA 1
ATOM 1329 C C . ALA A 1 192 ? 31.121 48.734 59.709 1.00 16.51 172 ALA A C 1
ATOM 1330 O O . ALA A 1 192 ? 32.101 48.007 59.884 1.00 17.56 172 ALA A O 1
ATOM 1332 N N . LEU A 1 193 ? 30.054 48.326 59.026 1.00 15.92 173 LEU A N 1
ATOM 1333 C CA . LEU A 1 193 ? 29.948 47.006 58.379 1.00 15.80 173 LEU A CA 1
ATOM 1334 C C . LEU A 1 193 ? 30.359 47.001 56.920 1.00 15.31 173 LEU A C 1
ATOM 1335 O O . LEU A 1 193 ? 30.522 45.931 56.337 1.00 14.96 173 LEU A O 1
ATOM 1340 N N . GLN A 1 194 ? 30.478 48.176 56.300 1.00 14.40 174 GLN A N 1
ATOM 1341 C CA . GLN A 1 194 ? 30.410 48.227 54.837 1.00 15.00 174 GLN A CA 1
ATOM 1342 C C . GLN A 1 194 ? 31.602 47.627 54.093 1.00 15.17 174 GLN A C 1
ATOM 1343 O O . GLN A 1 194 ? 31.510 47.361 52.907 1.00 17.12 174 GLN A O 1
ATOM 1349 N N . LEU A 1 195 ? 32.731 47.452 54.762 1.00 15.75 175 LEU A N 1
ATOM 1350 C CA . LEU A 1 195 ? 33.904 46.866 54.108 1.00 15.22 175 LEU A CA 1
ATOM 1351 C C . LEU A 1 195 ? 33.960 45.351 54.197 1.00 14.92 175 LEU A C 1
ATOM 1352 O O . LEU A 1 195 ? 34.903 44.739 53.713 1.00 15.01 175 LEU A O 1
ATOM 1357 N N . LYS A 1 196 ? 32.945 44.730 54.792 1.00 13.37 176 LYS A N 1
ATOM 1358 C CA . LYS A 1 196 ? 33.009 43.288 55.115 1.00 13.57 176 LYS A CA 1
ATOM 1359 C C . LYS A 1 196 ? 32.279 42.371 54.121 1.00 12.41 176 LYS A C 1
ATOM 1360 O O . LYS A 1 196 ? 32.271 41.145 54.288 1.00 12.72 176 LYS A O 1
ATOM 1366 N N . GLY A 1 197 ? 31.676 42.932 53.070 1.00 11.68 177 GLY A N 1
ATOM 1367 C CA . GLY A 1 197 ? 31.107 42.127 51.983 1.00 11.26 177 GLY A CA 1
ATOM 1368 C C . GLY A 1 197 ? 29.980 41.212 52.450 1.00 10.96 177 GLY A C 1
ATOM 1369 O O . GLY A 1 197 ? 29.752 40.177 51.866 1.00 12.02 177 GLY A O 1
ATOM 1370 N N . LEU A 1 198 ? 29.266 41.619 53.489 1.00 11.39 178 LEU A N 1
ATOM 1371 C CA . LEU A 1 198 ? 28.220 40.759 54.071 1.00 11.18 178 LEU A CA 1
ATOM 1372 C C . LEU A 1 198 ? 27.090 40.422 53.144 1.00 10.57 178 LEU A C 1
ATOM 1373 O O . LEU A 1 198 ? 26.601 41.282 52.430 1.00 10.94 178 LEU A O 1
ATOM 1378 N N . ASP A 1 199 ? 26.586 39.193 53.217 1.00 8.81 179 ASP A N 1
ATOM 1379 C CA . ASP A 1 199 ? 25.307 38.904 52.542 1.00 9.29 179 ASP A CA 1
ATOM 1380 C C . ASP A 1 199 ? 24.185 38.630 53.522 1.00 7.78 179 ASP A C 1
ATOM 1381 O O . ASP A 1 199 ? 23.050 38.476 53.105 1.00 8.43 179 ASP A O 1
ATOM 1386 N N . THR A 1 200 ? 24.495 38.578 54.797 1.00 7.95 180 THR A N 1
ATOM 1387 C CA . THR A 1 200 ? 23.530 38.189 55.835 1.00 7.99 180 THR A CA 1
ATOM 1388 C C . THR A 1 200 ? 23.790 39.026 57.084 1.00 9.01 180 THR A C 1
ATOM 1389 O O . THR A 1 200 ? 24.936 39.178 57.487 1.00 9.02 180 THR A O 1
ATOM 1393 N N . LEU A 1 201 ? 22.736 39.521 57.746 1.00 7.93 181 LEU A N 1
ATOM 1394 C CA . LEU A 1 201 ? 22.888 40.307 58.972 1.00 7.32 181 LEU A CA 1
ATOM 1395 C C . LEU A 1 201 ? 21.846 39.869 59.979 1.00 7.70 181 LEU A C 1
ATOM 1396 O O . LEU A 1 201 ? 20.646 39.892 59.683 1.00 7.68 181 LEU A O 1
ATOM 1401 N N . ILE A 1 202 ? 22.312 39.409 61.123 1.00 7.26 182 ILE A N 1
ATOM 1402 C CA . ILE A 1 202 ? 21.427 38.942 62.197 1.00 6.98 182 ILE A CA 1
ATOM 1403 C C . ILE A 1 202 ? 20.975 40.155 63.021 1.00 6.95 182 ILE A C 1
ATOM 1404 O O . ILE A 1 202 ? 21.794 40.951 63.476 1.00 8.00 182 ILE A O 1
ATOM 1409 N N . LEU A 1 203 ? 19.652 40.279 63.227 1.00 6.33 183 LEU A N 1
ATOM 1410 C CA . LEU A 1 203 ? 19.083 41.320 64.038 1.00 7.11 183 LEU A CA 1
ATOM 1411 C C . LEU A 1 203 ? 19.113 40.804 65.478 1.00 8.01 183 LEU A C 1
ATOM 1412 O O . LEU A 1 203 ? 18.116 40.246 65.993 1.00 7.98 183 LEU A O 1
ATOM 1417 N N . GLY A 1 204 ? 20.279 40.969 66.122 1.00 7.35 184 GLY A N 1
ATOM 1418 C CA . GLY A 1 204 ? 20.548 40.364 67.404 1.00 8.04 184 GLY A CA 1
ATOM 1419 C C . GLY A 1 204 ? 20.042 41.078 68.648 1.00 7.95 184 GLY A C 1
ATOM 1420 O O . GLY A 1 204 ? 20.778 41.174 69.627 1.00 7.98 184 GLY A O 1
ATOM 1421 N N . CYS A 1 205 ? 18.790 41.548 68.610 1.00 8.06 185 CYS A N 1
ATOM 1422 C CA . CYS A 1 205 ? 18.200 42.339 69.680 1.00 8.53 185 CYS A CA 1
ATOM 1423 C C . CYS A 1 205 ? 16.700 42.318 69.490 1.00 8.19 185 CYS A C 1
ATOM 1424 O O . CYS A 1 205 ? 16.240 42.392 68.363 1.00 8.58 185 CYS A O 1
ATOM 1427 N N . THR A 1 206 ? 15.952 42.178 70.583 1.00 8.05 186 THR A N 1
ATOM 1428 C CA . THR A 1 206 ? 14.494 42.118 70.541 1.00 7.98 186 THR A CA 1
ATOM 1429 C C . THR A 1 206 ? 13.840 43.279 69.810 1.00 8.09 186 THR A C 1
ATOM 1430 O O . THR A 1 206 ? 12.741 43.131 69.283 1.00 8.47 186 THR A O 1
ATOM 1434 N N . HIS A 1 207 ? 14.447 44.451 69.895 1.00 8.27 187 HIS A N 1
ATOM 1435 C CA . HIS A 1 207 ? 13.818 45.670 69.373 1.00 8.95 187 HIS A CA 1
ATOM 1436 C C . HIS A 1 207 ? 14.019 45.848 67.863 1.00 9.90 187 HIS A C 1
ATOM 1437 O O . HIS A 1 207 ? 13.318 46.621 67.217 1.00 10.75 187 HIS A O 1
ATOM 1444 N N . TYR A 1 208 ? 14.996 45.152 67.290 1.00 8.87 188 TYR A N 1
ATOM 1445 C CA . TYR A 1 208 ? 15.368 45.458 65.916 1.00 8.98 188 TYR A CA 1
ATOM 1446 C C . TYR A 1 208 ? 14.343 45.085 64.828 1.00 9.31 188 TYR A C 1
ATOM 1447 O O . TYR A 1 208 ? 14.378 45.688 63.740 1.00 8.28 188 TYR A O 1
ATOM 1456 N N . PRO A 1 209 ? 13.449 44.084 65.065 1.00 9.08 189 PRO A N 1
ATOM 1457 C CA . PRO A 1 209 ? 12.387 43.914 64.073 1.00 9.15 189 PRO A CA 1
ATOM 1458 C C . PRO A 1 209 ? 11.585 45.192 63.769 1.00 9.36 189 PRO A C 1
ATOM 1459 O O . PRO A 1 209 ? 11.116 45.364 62.636 1.00 9.77 189 PRO A O 1
ATOM 1463 N N . LEU A 1 210 ? 11.459 46.099 64.731 1.00 9.96 190 LEU A N 1
ATOM 1464 C CA . LEU A 1 210 ? 10.721 47.348 64.478 1.00 10.51 190 LEU A CA 1
ATOM 1465 C C . LEU A 1 210 ? 11.501 48.267 63.542 1.00 10.94 190 LEU A C 1
ATOM 1466 O O . LEU A 1 210 ? 10.921 49.110 62.862 1.00 12.01 190 LEU A O 1
ATOM 1471 N N . LEU A 1 211 ? 12.821 48.072 63.502 1.00 10.17 191 LEU A N 1
ATOM 1472 C CA . LEU A 1 211 ? 13.699 48.855 62.647 1.00 9.82 191 LEU A CA 1
ATOM 1473 C C . LEU A 1 211 ? 13.995 48.127 61.323 1.00 9.61 191 LEU A C 1
ATOM 1474 O O . LEU A 1 211 ? 14.767 48.630 60.504 1.00 9.70 191 LEU A O 1
ATOM 1479 N N . ARG A 1 212 ? 13.367 46.973 61.100 1.00 8.69 192 ARG A N 1
ATOM 1480 C CA . ARG A 1 212 ? 13.780 46.128 59.969 1.00 8.66 192 ARG A CA 1
ATOM 1481 C C . ARG A 1 212 ? 13.769 46.876 58.625 1.00 10.09 192 ARG A C 1
ATOM 1482 O O . ARG A 1 212 ? 14.734 46.788 57.879 1.00 9.61 192 ARG A O 1
ATOM 1490 N N . PRO A 1 213 ? 12.695 47.600 58.291 1.00 9.95 193 PRO A N 1
ATOM 1491 C CA . PRO A 1 213 ? 12.683 48.277 56.978 1.00 10.83 193 PRO A CA 1
ATOM 1492 C C . PRO A 1 213 ? 13.785 49.326 56.819 1.00 10.40 193 PRO A C 1
ATOM 1493 O O . PRO A 1 213 ? 14.374 49.434 55.743 1.00 11.10 193 PRO A O 1
ATOM 1497 N N . VAL A 1 214 ? 14.127 50.020 57.898 1.00 9.78 194 VAL A N 1
ATOM 1498 C CA . VAL A 1 214 ? 15.206 51.000 57.879 1.00 10.08 194 VAL A CA 1
ATOM 1499 C C . VAL A 1 214 ? 16.563 50.312 57.689 1.00 9.79 194 VAL A C 1
ATOM 1500 O O . VAL A 1 214 ? 17.372 50.751 56.861 1.00 9.07 194 VAL A O 1
ATOM 1504 N N . ILE A 1 215 ? 16.782 49.210 58.418 1.00 8.57 195 ILE A N 1
ATOM 1505 C CA . ILE A 1 215 ? 18.052 48.471 58.328 1.00 8.14 195 ILE A CA 1
ATOM 1506 C C . ILE A 1 215 ? 18.162 47.872 56.935 1.00 7.84 195 ILE A C 1
ATOM 1507 O O . ILE A 1 215 ? 19.228 47.900 56.333 1.00 8.42 195 ILE A O 1
ATOM 1512 N N . GLN A 1 216 ? 17.065 47.325 56.421 1.00 8.52 196 GLN A N 1
ATOM 1513 C CA . GLN A 1 216 ? 17.089 46.737 55.080 1.00 8.60 196 GLN A CA 1
ATOM 1514 C C . GLN A 1 216 ? 17.446 47.771 54.014 1.00 9.54 196 GLN A C 1
ATOM 1515 O O . GLN A 1 216 ? 18.213 47.482 53.088 1.00 9.51 196 GLN A O 1
ATOM 1521 N N . ASN A 1 217 ? 16.892 48.977 54.125 1.00 10.08 197 ASN A N 1
ATOM 1522 C CA . ASN A 1 217 ? 17.187 50.043 53.175 1.00 10.87 197 ASN A CA 1
ATOM 1523 C C . ASN A 1 217 ? 18.653 50.408 53.220 1.00 9.89 197 ASN A C 1
ATOM 1524 O O . ASN A 1 217 ? 19.264 50.592 52.173 1.00 10.92 197 ASN A O 1
ATOM 1529 N N . VAL A 1 218 ? 19.218 50.500 54.415 1.00 9.15 198 VAL A N 1
ATOM 1530 C CA . VAL A 1 218 ? 20.652 50.817 54.551 1.00 8.48 198 VAL A CA 1
ATOM 1531 C C . VAL A 1 218 ? 21.530 49.696 53.975 1.00 9.26 198 VAL A C 1
ATOM 1532 O O . VAL A 1 218 ? 22.471 49.956 53.214 1.00 8.96 198 VAL A O 1
ATOM 1536 N N . MET A 1 219 ? 21.210 48.454 54.310 1.00 8.16 199 MET A N 1
ATOM 1537 C CA . MET A 1 219 ? 22.041 47.327 53.901 1.00 8.94 199 MET A CA 1
ATOM 1538 C C . MET A 1 219 ? 21.863 46.952 52.444 1.00 9.60 199 MET A C 1
ATOM 1539 O O . MET A 1 219 ? 22.742 46.289 51.873 1.00 10.34 199 MET A O 1
ATOM 1544 N N . GLY A 1 220 ? 20.720 47.336 51.865 1.00 9.47 200 GLY A N 1
ATOM 1545 C CA . GLY A 1 220 ? 20.404 47.001 50.502 1.00 8.92 200 GLY A CA 1
ATOM 1546 C C . GLY A 1 220 ? 19.743 45.664 50.278 1.00 8.09 200 GLY A C 1
ATOM 1547 O O . GLY A 1 220 ? 19.623 44.821 51.183 1.00 9.45 200 GLY A O 1
ATOM 1548 N N . SER A 1 221 ? 19.388 45.438 49.027 1.00 8.46 201 SER A N 1
ATOM 1549 C CA . SER A 1 221 ? 18.581 44.303 48.638 1.00 8.86 201 SER A CA 1
ATOM 1550 C C . SER A 1 221 ? 19.312 42.975 48.617 1.00 9.07 201 SER A C 1
ATOM 1551 O O . SER A 1 221 ? 18.660 41.929 48.622 1.00 10.22 201 SER A O 1
ATOM 1554 N N . HIS A 1 222 ? 20.650 43.008 48.594 1.00 8.73 202 HIS A N 1
ATOM 1555 C CA . HIS A 1 222 ? 21.426 41.760 48.531 1.00 9.99 202 HIS A CA 1
ATOM 1556 C C . HIS A 1 222 ? 21.708 41.144 49.899 1.00 10.06 202 HIS A C 1
ATOM 1557 O O . HIS A 1 222 ? 22.219 40.006 49.981 1.00 11.77 202 HIS A O 1
ATOM 1564 N N . VAL A 1 223 ? 21.309 41.831 50.964 1.00 9.25 203 VAL A N 1
ATOM 1565 C CA . VAL A 1 223 ? 21.570 41.355 52.321 1.00 9.07 203 VAL A CA 1
ATOM 1566 C C . VAL A 1 223 ? 20.288 40.788 52.898 1.00 9.63 203 VAL A C 1
ATOM 1567 O O . VAL A 1 223 ? 19.251 41.446 52.899 1.00 10.41 203 VAL A O 1
ATOM 1571 N N . THR A 1 224 ? 20.368 39.549 53.355 1.00 8.93 204 THR A N 1
ATOM 1572 C CA . THR A 1 224 ? 19.243 38.916 54.034 1.00 8.43 204 THR A CA 1
ATOM 1573 C C . THR A 1 224 ? 19.351 39.146 55.542 1.00 9.26 204 THR A C 1
ATOM 1574 O O . THR A 1 224 ? 20.373 38.903 56.157 1.00 9.00 204 THR A O 1
ATOM 1578 N N . LEU A 1 225 ? 18.259 39.627 56.133 1.00 7.60 205 LEU A N 1
ATOM 1579 C CA . LEU A 1 225 ? 18.196 39.901 57.554 1.00 8.47 205 LEU A CA 1
ATOM 1580 C C . LEU A 1 225 ? 17.555 38.720 58.276 1.00 8.43 205 LEU A C 1
ATOM 1581 O O . LEU A 1 225 ? 16.604 38.090 57.770 1.00 9.51 205 LEU A O 1
ATOM 1586 N N . ILE A 1 226 ? 18.100 38.415 59.451 1.00 8.32 206 ILE A N 1
ATOM 1587 C CA . ILE A 1 226 ? 17.626 37.309 60.260 1.00 8.78 206 ILE A CA 1
ATOM 1588 C C . ILE A 1 226 ? 16.970 37.852 61.526 1.00 8.37 206 ILE A C 1
ATOM 1589 O O . ILE A 1 226 ? 17.569 38.610 62.273 1.00 7.90 206 ILE A O 1
ATOM 1594 N N . ASP A 1 227 ? 15.713 37.443 61.746 1.00 8.75 207 ASP A N 1
ATOM 1595 C CA . ASP A 1 227 ? 14.892 37.882 62.899 1.00 9.20 207 ASP A CA 1
ATOM 1596 C C . ASP A 1 227 ? 15.074 36.851 64.025 1.00 9.47 207 ASP A C 1
ATOM 1597 O O . ASP A 1 227 ? 14.757 35.695 63.872 1.00 7.92 207 ASP A O 1
ATOM 1602 N N . SER A 1 228 ? 15.682 37.265 65.135 1.00 9.45 208 SER A N 1
ATOM 1603 C CA . SER A 1 228 ? 15.997 36.335 66.241 1.00 9.40 208 SER A CA 1
ATOM 1604 C C . SER A 1 228 ? 14.778 35.606 66.766 1.00 8.96 208 SER A C 1
ATOM 1605 O O . SER A 1 228 ? 14.799 34.371 66.923 1.00 9.35 208 SER A O 1
ATOM 1608 N N . GLY A 1 229 ? 13.715 36.353 67.025 1.00 8.31 209 GLY A N 1
ATOM 1609 C CA . GLY A 1 229 ? 12.493 35.728 67.539 1.00 8.87 209 GLY A CA 1
ATOM 1610 C C . GLY A 1 229 ? 11.874 34.757 66.561 1.00 9.32 209 GLY A C 1
ATOM 1611 O O . GLY A 1 229 ? 11.397 33.690 66.950 1.00 9.63 209 GLY A O 1
ATOM 1612 N N . ALA A 1 230 ? 11.822 35.133 65.289 1.00 8.72 210 ALA A N 1
ATOM 1613 C CA . ALA A 1 230 ? 11.220 34.259 64.275 1.00 8.39 210 ALA A CA 1
ATOM 1614 C C . ALA A 1 230 ? 11.927 32.917 64.245 1.00 8.91 210 ALA A C 1
ATOM 1615 O O . ALA A 1 230 ? 11.302 31.870 64.240 1.00 8.75 210 ALA A O 1
ATOM 1617 N N . GLU A 1 231 ? 13.255 32.960 64.221 1.00 8.26 211 GLU A N 1
ATOM 1618 C CA . GLU A 1 231 ? 14.043 31.723 64.181 1.00 8.05 211 GLU A CA 1
ATOM 1619 C C . GLU A 1 231 ? 13.964 30.917 65.477 1.00 8.27 211 GLU A C 1
ATOM 1620 O O . GLU A 1 231 ? 13.938 29.684 65.478 1.00 7.22 211 GLU A O 1
ATOM 1626 N N . THR A 1 232 ? 13.941 31.622 66.617 1.00 8.20 212 THR A N 1
ATOM 1627 C CA . THR A 1 232 ? 13.909 30.952 67.911 1.00 8.74 212 THR A CA 1
ATOM 1628 C C . THR A 1 232 ? 12.564 30.241 68.116 1.00 8.20 212 THR A C 1
ATOM 1629 O O . THR A 1 232 ? 12.507 29.080 68.534 1.00 8.94 212 THR A O 1
ATOM 1633 N N . VAL A 1 233 ? 11.479 30.906 67.733 1.00 8.72 213 VAL A N 1
ATOM 1634 C CA . VAL A 1 233 ? 10.173 30.285 67.808 1.00 7.98 213 VAL A CA 1
ATOM 1635 C C . VAL A 1 233 ? 10.085 29.049 66.884 1.00 8.28 213 VAL A C 1
ATOM 1636 O O . VAL A 1 233 ? 9.470 28.046 67.219 1.00 8.51 213 VAL A O 1
ATOM 1640 N N . GLY A 1 234 ? 10.714 29.115 65.715 1.00 8.40 214 GLY A N 1
ATOM 1641 C CA . GLY A 1 234 ? 10.818 27.931 64.874 1.00 8.51 214 GLY A CA 1
ATOM 1642 C C . GLY A 1 234 ? 11.550 26.796 65.575 1.00 9.47 214 GLY A C 1
ATOM 1643 O O . GLY A 1 234 ? 11.175 25.631 65.430 1.00 10.17 214 GLY A O 1
ATOM 1644 N N . GLU A 1 235 ? 12.608 27.107 66.324 1.00 9.21 215 GLU A N 1
ATOM 1645 C CA . GLU A 1 235 ? 13.346 26.059 67.071 1.00 9.99 215 GLU A CA 1
ATOM 1646 C C . GLU A 1 235 ? 12.508 25.473 68.198 1.00 9.47 215 GLU A C 1
ATOM 1647 O O . GLU A 1 235 ? 12.493 24.268 68.400 1.00 9.35 215 GLU A O 1
ATOM 1653 N N . VAL A 1 236 ? 11.758 26.334 68.881 1.00 9.75 216 VAL A N 1
ATOM 1654 C CA . VAL A 1 236 ? 10.825 25.895 69.922 1.00 9.92 216 VAL A CA 1
ATOM 1655 C C . VAL A 1 236 ? 9.821 24.925 69.325 1.00 9.56 216 VAL A C 1
ATOM 1656 O O . VAL A 1 236 ? 9.578 23.853 69.838 1.00 9.81 216 VAL A O 1
ATOM 1660 N N . SER A 1 237 ? 9.285 25.276 68.164 1.00 9.81 217 SER A N 1
ATOM 1661 C CA . SER A 1 237 ? 8.312 24.419 67.501 1.00 9.21 217 SER A CA 1
ATOM 1662 C C . SER A 1 237 ? 8.922 23.051 67.199 1.00 9.68 217 SER A C 1
ATOM 1663 O O . SER A 1 237 ? 8.307 22.017 67.413 1.00 10.24 217 SER A O 1
ATOM 1666 N N . MET A 1 238 ? 10.173 23.055 66.741 1.00 9.76 218 MET A N 1
ATOM 1667 C CA . MET A 1 238 ? 10.879 21.819 66.438 1.00 11.75 218 MET A CA 1
ATOM 1668 C C . MET A 1 238 ? 11.039 20.958 67.682 1.00 11.40 218 MET A C 1
ATOM 1669 O O . MET A 1 238 ? 10.809 19.735 67.636 1.00 11.87 218 MET A O 1
ATOM 1674 N N . LEU A 1 239 ? 11.428 21.584 68.796 1.00 10.64 219 LEU A N 1
ATOM 1675 C CA . LEU A 1 239 ? 11.663 20.846 70.045 1.00 11.08 219 LEU A CA 1
ATOM 1676 C C . LEU A 1 239 ? 10.363 20.296 70.616 1.00 11.91 219 LEU A C 1
ATOM 1677 O O . LEU A 1 239 ? 10.308 19.159 71.069 1.00 11.12 219 LEU A O 1
ATOM 1682 N N . LEU A 1 240 ? 9.305 21.086 70.565 1.00 12.19 220 LEU A N 1
ATOM 1683 C CA . LEU A 1 240 ? 8.008 20.599 71.054 1.00 13.82 220 LEU A CA 1
ATOM 1684 C C . LEU A 1 240 ? 7.566 19.361 70.283 1.00 14.32 220 LEU A C 1
ATOM 1685 O O . LEU A 1 240 ? 7.127 18.379 70.886 1.00 14.26 220 LEU A O 1
ATOM 1690 N N . ASP A 1 241 ? 7.678 19.418 68.952 1.00 15.76 221 ASP A N 1
ATOM 1691 C CA . ASP A 1 241 ? 7.284 18.308 68.088 1.00 17.03 221 ASP A CA 1
ATOM 1692 C C . ASP A 1 241 ? 8.196 17.109 68.332 1.00 16.86 221 ASP A C 1
ATOM 1693 O O . ASP A 1 241 ? 7.706 15.991 68.491 1.00 16.83 221 ASP A O 1
ATOM 1698 N N . TYR A 1 242 ? 9.509 17.336 68.377 1.00 16.06 222 TYR A N 1
ATOM 1699 C CA . TYR A 1 242 ? 10.458 16.224 68.506 1.00 16.34 222 TYR A CA 1
ATOM 1700 C C . TYR A 1 242 ? 10.187 15.376 69.721 1.00 16.25 222 TYR A C 1
ATOM 1701 O O . TYR A 1 242 ? 10.242 14.144 69.656 1.00 15.96 222 TYR A O 1
ATOM 1710 N N . PHE A 1 243 ? 9.865 16.032 70.826 1.00 17.21 223 PHE A N 1
ATOM 1711 C CA . PHE A 1 243 ? 9.622 15.363 72.095 1.00 17.92 223 PHE A CA 1
ATOM 1712 C C . PHE A 1 243 ? 8.151 15.125 72.420 1.00 18.78 223 PHE A C 1
ATOM 1713 O O . PHE A 1 243 ? 7.837 14.626 73.503 1.00 19.38 223 PHE A O 1
ATOM 1721 N N . ASP A 1 244 ? 7.282 15.444 71.472 1.00 18.67 224 ASP A N 1
ATOM 1722 C CA . ASP A 1 244 ? 5.853 15.222 71.562 1.00 19.38 224 ASP A CA 1
ATOM 1723 C C . ASP A 1 244 ? 5.302 15.864 72.808 1.00 18.64 224 ASP A C 1
ATOM 1724 O O . ASP A 1 244 ? 4.572 15.231 73.579 1.00 19.15 224 ASP A O 1
ATOM 1729 N N . ILE A 1 245 ? 5.643 17.136 73.011 1.00 16.50 225 ILE A N 1
ATOM 1730 C CA . ILE A 1 245 ? 5.134 17.883 74.169 1.00 16.10 225 ILE A CA 1
ATOM 1731 C C . ILE A 1 245 ? 4.423 19.188 73.740 1.00 14.59 225 ILE A C 1
ATOM 1732 O O . ILE A 1 245 ? 4.311 20.130 74.514 1.00 14.02 225 ILE A O 1
ATOM 1737 N N . ALA A 1 246 ? 3.934 19.236 72.510 1.00 15.09 226 ALA A N 1
ATOM 1738 C CA . ALA A 1 246 ? 3.129 20.360 72.073 1.00 15.76 226 ALA A CA 1
ATOM 1739 C C . ALA A 1 246 ? 1.789 20.341 72.802 1.00 16.58 226 ALA A C 1
ATOM 1740 O O . ALA A 1 246 ? 1.259 19.279 73.137 1.00 16.30 226 ALA A O 1
ATOM 1742 N N . HIS A 1 247 ? 1.235 21.521 73.013 1.00 16.64 227 HIS A N 1
ATOM 1743 C CA . HIS A 1 247 ? -0.098 21.662 73.561 1.00 18.36 227 HIS A CA 1
ATOM 1744 C C . HIS A 1 247 ? -1.089 20.994 72.611 1.00 20.67 227 HIS A C 1
ATOM 1745 O O . HIS A 1 247 ? -0.939 21.092 71.399 1.00 20.20 227 HIS A O 1
ATOM 1752 N N . THR A 1 248 ? -2.083 20.283 73.134 1.00 23.38 228 THR A N 1
ATOM 1753 C CA . THR A 1 248 ? -3.067 19.680 72.232 1.00 25.92 228 THR A CA 1
ATOM 1754 C C . THR A 1 248 ? -3.854 20.814 71.591 1.00 26.65 228 THR A C 1
ATOM 1755 O O . THR A 1 248 ? -4.101 21.839 72.236 1.00 28.34 228 THR A O 1
ATOM 1759 N N . PRO A 1 249 ? -4.231 20.672 70.309 1.00 26.61 229 PRO A N 1
ATOM 1760 C CA . PRO A 1 249 ? -5.107 21.683 69.706 1.00 26.96 229 PRO A CA 1
ATOM 1761 C C . PRO A 1 249 ? -6.454 21.840 70.429 1.00 27.96 229 PRO A C 1
ATOM 1762 O O . PRO A 1 249 ? -7.038 20.823 70.821 1.00 29.00 229 PRO A O 1
ATOM 1766 N N . PRO A 1 255 ? -6.051 31.774 79.516 1.00 25.83 235 PRO A N 1
ATOM 1767 C CA . PRO A 1 255 ? -5.454 32.898 78.785 1.00 24.61 235 PRO A CA 1
ATOM 1768 C C . PRO A 1 255 ? -3.942 32.967 78.922 1.00 22.54 235 PRO A C 1
ATOM 1769 O O . PRO A 1 255 ? -3.378 32.416 79.873 1.00 23.06 235 PRO A O 1
ATOM 1773 N N . HIS A 1 256 ? -3.297 33.662 77.986 1.00 20.27 236 HIS A N 1
ATOM 1774 C CA . HIS A 1 256 ? -1.881 33.985 78.148 1.00 17.56 236 HIS A CA 1
ATOM 1775 C C . HIS A 1 256 ? -1.762 34.942 79.340 1.00 16.85 236 HIS A C 1
ATOM 1776 O O . HIS A 1 256 ? -2.693 35.700 79.652 1.00 18.24 236 HIS A O 1
ATOM 1783 N N . GLU A 1 257 ? -0.607 34.914 79.978 1.00 15.32 237 GLU A N 1
ATOM 1784 C CA . GLU A 1 257 ? -0.326 35.742 81.149 1.00 14.98 237 GLU A CA 1
ATOM 1785 C C . GLU A 1 257 ? 0.836 36.663 80.887 1.00 14.16 237 GLU A C 1
ATOM 1786 O O . GLU A 1 257 ? 1.805 36.278 80.250 1.00 13.14 237 GLU A O 1
ATOM 1792 N N . PHE A 1 258 ? 0.750 37.890 81.396 1.00 13.33 238 PHE A N 1
ATOM 1793 C CA . PHE A 1 258 ? 1.769 38.900 81.180 1.00 13.23 238 PHE A CA 1
ATOM 1794 C C . PHE A 1 258 ? 2.148 39.541 82.520 1.00 13.43 238 PHE A C 1
ATOM 1795 O O . PHE A 1 258 ? 1.273 40.043 83.248 1.00 13.69 238 PHE A O 1
ATOM 1803 N N . TYR A 1 259 ? 3.425 39.521 82.834 1.00 12.28 239 TYR A N 1
ATOM 1804 C CA . TYR A 1 259 ? 3.967 40.041 84.089 1.00 12.91 239 TYR A CA 1
ATOM 1805 C C . TYR A 1 259 ? 5.037 41.050 83.774 1.00 13.27 239 TYR A C 1
ATOM 1806 O O . TYR A 1 259 ? 5.742 40.948 82.772 1.00 12.64 239 TYR A O 1
ATOM 1815 N N . THR A 1 260 ? 5.155 42.059 84.630 1.00 13.12 240 THR A N 1
ATOM 1816 C CA . THR A 1 260 ? 6.132 43.095 84.436 1.00 12.75 240 THR A CA 1
ATOM 1817 C C . THR A 1 260 ? 6.595 43.575 85.807 1.00 12.91 240 THR A C 1
ATOM 1818 O O . THR A 1 260 ? 5.817 43.518 86.751 1.00 12.99 240 THR A O 1
ATOM 1822 N N . THR A 1 261 ? 7.829 44.063 85.896 1.00 12.52 241 THR A N 1
ATOM 1823 C CA . THR A 1 261 ? 8.306 44.713 87.141 1.00 12.77 241 THR A CA 1
ATOM 1824 C C . THR A 1 261 ? 7.999 46.221 87.152 1.00 14.07 241 THR A C 1
ATOM 1825 O O . THR A 1 261 ? 8.231 46.900 88.179 1.00 14.94 241 THR A O 1
ATOM 1829 N N . GLY A 1 262 ? 7.466 46.740 86.046 1.00 14.58 242 GLY A N 1
ATOM 1830 C CA . GLY A 1 262 ? 7.013 48.134 85.988 1.00 14.91 242 GLY A CA 1
ATOM 1831 C C . GLY A 1 262 ? 5.506 48.207 85.983 1.00 14.85 242 GLY A C 1
ATOM 1832 O O . GLY A 1 262 ? 4.830 47.272 86.404 1.00 15.88 242 GLY A O 1
ATOM 1833 N N . SER A 1 263 ? 4.978 49.330 85.494 1.00 15.46 243 SER A N 1
ATOM 1834 C CA . SER A 1 263 ? 3.536 49.587 85.456 1.00 16.12 243 SER A CA 1
ATOM 1835 C C . SER A 1 263 ? 2.777 48.619 84.566 1.00 16.46 243 SER A C 1
ATOM 1836 O O . SER A 1 263 ? 3.126 48.470 83.385 1.00 16.63 243 SER A O 1
ATOM 1839 N N . ALA A 1 264 ? 1.730 47.996 85.103 1.00 16.77 244 ALA A N 1
ATOM 1840 C CA . ALA A 1 264 ? 0.869 47.131 84.303 1.00 17.04 244 ALA A CA 1
ATOM 1841 C C . ALA A 1 264 ? 0.215 47.920 83.164 1.00 17.62 244 ALA A C 1
ATOM 1842 O O . ALA A 1 264 ? 0.225 47.489 82.006 1.00 16.72 244 ALA A O 1
ATOM 1844 N N . LYS A 1 265 ? -0.339 49.092 83.474 1.00 17.36 245 LYS A N 1
ATOM 1845 C CA . LYS A 1 265 ? -0.918 49.915 82.413 1.00 17.89 245 LYS A CA 1
ATOM 1846 C C . LYS A 1 265 ? 0.034 50.285 81.287 1.00 17.69 245 LYS A C 1
ATOM 1847 O O . LYS A 1 265 ? -0.367 50.229 80.108 1.00 17.55 245 LYS A O 1
ATOM 1853 N N . MET A 1 266 ? 1.272 50.675 81.610 1.00 17.90 246 MET A N 1
ATOM 1854 C CA . MET A 1 266 ? 2.189 51.106 80.564 1.00 17.91 246 MET A CA 1
ATOM 1855 C C . MET A 1 266 ? 2.571 49.902 79.701 1.00 18.18 246 MET A C 1
ATOM 1856 O O . MET A 1 266 ? 2.700 50.019 78.482 1.00 18.39 246 MET A O 1
ATOM 1861 N N . PHE A 1 267 ? 2.714 48.744 80.335 1.00 17.47 247 PHE A N 1
ATOM 1862 C CA . PHE A 1 267 ? 2.918 47.486 79.596 1.00 16.68 247 PHE A CA 1
ATOM 1863 C C . PHE A 1 267 ? 1.741 47.192 78.660 1.00 17.97 247 PHE A C 1
ATOM 1864 O O . PHE A 1 267 ? 1.930 46.866 77.476 1.00 18.51 247 PHE A O 1
ATOM 1872 N N . GLU A 1 268 ? 0.524 47.289 79.190 1.00 17.73 248 GLU A N 1
ATOM 1873 C CA . GLU A 1 268 ? -0.682 47.003 78.419 1.00 18.85 248 GLU A CA 1
ATOM 1874 C C . GLU A 1 268 ? -0.783 47.887 77.190 1.00 19.49 248 GLU A C 1
ATOM 1875 O O . GLU A 1 268 ? -1.164 47.437 76.116 1.00 18.60 248 GLU A O 1
ATOM 1881 N N . GLU A 1 269 ? -0.411 49.149 77.326 1.00 20.50 249 GLU A N 1
ATOM 1882 C CA . GLU A 1 269 ? -0.590 50.050 76.197 1.00 21.42 249 GLU A CA 1
ATOM 1883 C C . GLU A 1 269 ? 0.257 49.681 74.991 1.00 21.75 249 GLU A C 1
ATOM 1884 O O . GLU A 1 269 ? -0.209 49.808 73.851 1.00 22.50 249 GLU A O 1
ATOM 1890 N N . ILE A 1 270 ? 1.469 49.218 75.247 1.00 21.24 250 ILE A N 1
ATOM 1891 C CA . ILE A 1 270 ? 2.353 48.740 74.202 1.00 21.55 250 ILE A CA 1
ATOM 1892 C C . ILE A 1 270 ? 1.879 47.374 73.722 1.00 21.71 250 ILE A C 1
ATOM 1893 O O . ILE A 1 270 ? 1.708 47.164 72.505 1.00 22.10 250 ILE A O 1
ATOM 1898 N N . ALA A 1 271 ? 1.601 46.464 74.661 1.00 20.77 251 ALA A N 1
ATOM 1899 C CA . ALA A 1 271 ? 1.311 45.060 74.316 1.00 21.47 251 ALA A CA 1
ATOM 1900 C C . ALA A 1 271 ? -0.031 44.811 73.618 1.00 22.98 251 ALA A C 1
ATOM 1901 O O . ALA A 1 271 ? -0.077 44.069 72.646 1.00 22.43 251 ALA A O 1
ATOM 1903 N N . SER A 1 272 ? -1.124 45.406 74.106 1.00 24.09 252 SER A N 1
ATOM 1904 C CA . SER A 1 272 ? -2.461 45.016 73.653 1.00 25.97 252 SER A CA 1
ATOM 1905 C C . SER A 1 272 ? -2.604 45.240 72.157 1.00 27.14 252 SER A C 1
ATOM 1906 O O . SER A 1 272 ? -3.174 44.402 71.428 1.00 27.68 252 SER A O 1
ATOM 1909 N N . SER A 1 273 ? -2.047 46.359 71.712 1.00 27.65 253 SER A N 1
ATOM 1910 C CA . SER A 1 273 ? -2.118 46.759 70.329 1.00 28.76 253 SER A CA 1
ATOM 1911 C C . SER A 1 273 ? -1.094 46.022 69.503 1.00 27.93 253 SER A C 1
ATOM 1912 O O . SER A 1 273 ? -1.423 45.548 68.412 1.00 29.08 253 SER A O 1
ATOM 1915 N N . TRP A 1 274 ? 0.145 45.954 70.002 1.00 27.01 254 TRP A N 1
ATOM 1916 C CA . TRP A 1 274 ? 1.231 45.262 69.278 1.00 25.71 254 TRP A CA 1
ATOM 1917 C C . TRP A 1 274 ? 0.820 43.839 68.935 1.00 25.47 254 TRP A C 1
ATOM 1918 O O . TRP A 1 274 ? 1.074 43.382 67.804 1.00 25.10 254 TRP A O 1
ATOM 1929 N N . LEU A 1 275 ? 0.160 43.172 69.890 1.00 24.53 255 LEU A N 1
ATOM 1930 C CA . LEU A 1 275 ? -0.254 41.774 69.799 1.00 24.19 255 LEU A CA 1
ATOM 1931 C C . LEU A 1 275 ? -1.691 41.501 69.319 1.00 25.71 255 LEU A C 1
ATOM 1932 O O . LEU A 1 275 ? -2.022 40.351 69.015 1.00 26.47 255 LEU A O 1
ATOM 1937 N N . GLY A 1 276 ? -2.562 42.505 69.348 1.00 27.15 256 GLY A N 1
ATOM 1938 C CA . GLY A 1 276 ? -3.958 42.322 68.919 1.00 27.94 256 GLY A CA 1
ATOM 1939 C C . GLY A 1 276 ? -4.755 41.471 69.889 1.00 29.36 256 GLY A C 1
ATOM 1940 O O . GLY A 1 276 ? -5.568 40.619 69.475 1.00 30.27 256 GLY A O 1
ATOM 1941 N N . ILE A 1 277 ? -4.506 41.677 71.184 1.00 29.67 257 ILE A N 1
ATOM 1942 C CA . ILE A 1 277 ? -5.285 41.034 72.236 1.00 30.08 257 ILE A CA 1
ATOM 1943 C C . ILE A 1 277 ? -5.983 42.156 72.988 1.00 30.97 257 ILE A C 1
ATOM 1944 O O . ILE A 1 277 ? -5.348 42.864 73.775 1.00 31.38 257 ILE A O 1
ATOM 1949 N N . GLU A 1 278 ? -7.282 42.323 72.733 1.00 31.78 258 GLU A N 1
ATOM 1950 C CA . GLU A 1 278 ? -8.010 43.506 73.216 1.00 32.51 258 GLU A CA 1
ATOM 1951 C C . GLU A 1 278 ? -8.104 43.637 74.720 1.00 32.70 258 GLU A C 1
ATOM 1952 O O . GLU A 1 278 ? -7.865 44.718 75.264 1.00 32.92 258 GLU A O 1
ATOM 1958 N N . ASN A 1 279 ? -8.472 42.559 75.404 1.00 32.90 259 ASN A N 1
ATOM 1959 C CA . ASN A 1 279 ? -8.602 42.650 76.851 1.00 32.62 259 ASN A CA 1
ATOM 1960 C C . ASN A 1 279 ? -7.365 42.105 77.569 1.00 30.93 259 ASN A C 1
ATOM 1961 O O . ASN A 1 279 ? -7.485 41.495 78.636 1.00 31.70 259 ASN A O 1
ATOM 1966 N N . LEU A 1 280 ? -6.188 42.333 76.972 1.00 28.46 260 LEU A N 1
ATOM 1967 C CA . LEU A 1 280 ? -4.899 41.959 77.579 1.00 26.79 260 LEU A CA 1
ATOM 1968 C C . LEU A 1 280 ? -4.707 42.705 78.898 1.00 26.05 260 LEU A C 1
ATOM 1969 O O . LEU A 1 280 ? -4.774 43.931 78.923 1.00 26.03 260 LEU A O 1
ATOM 1974 N N . LYS A 1 281 ? -4.494 41.952 79.973 1.00 25.24 261 LYS A N 1
ATOM 1975 C CA . LYS A 1 281 ? -4.235 42.519 81.285 1.00 25.00 261 LYS A CA 1
ATOM 1976 C C . LYS A 1 281 ? -2.877 42.011 81.715 1.00 23.33 261 LYS A C 1
ATOM 1977 O O . LYS A 1 281 ? -2.575 40.830 81.536 1.00 23.92 261 LYS A O 1
ATOM 1983 N N . ALA A 1 282 ? -2.061 42.915 82.237 1.00 20.76 262 ALA A N 1
ATOM 1984 C CA . ALA A 1 282 ? -0.771 42.577 82.797 1.00 19.42 262 ALA A CA 1
ATOM 1985 C C . ALA A 1 282 ? -0.805 42.733 84.313 1.00 19.31 262 ALA A C 1
ATOM 1986 O O . ALA A 1 282 ? -1.682 43.422 84.861 1.00 18.81 262 ALA A O 1
ATOM 1988 N N . GLN A 1 283 ? 0.156 42.090 84.968 1.00 18.50 263 GLN A N 1
ATOM 1989 C CA . GLN A 1 283 ? 0.310 42.114 86.429 1.00 19.17 263 GLN A CA 1
ATOM 1990 C C . GLN A 1 283 ? 1.691 42.580 86.830 1.00 18.46 263 GLN A C 1
ATOM 1991 O O . GLN A 1 283 ? 2.708 42.028 86.372 1.00 17.91 263 GLN A O 1
ATOM 1997 N N . GLN A 1 284 ? 1.762 43.591 87.702 1.00 16.47 264 GLN A N 1
ATOM 1998 C CA . GLN A 1 284 ? 3.037 44.038 88.203 1.00 16.23 264 GLN A CA 1
ATOM 1999 C C . GLN A 1 284 ? 3.468 43.121 89.337 1.00 15.89 264 GLN A C 1
ATOM 2000 O O . GLN A 1 284 ? 2.682 42.829 90.255 1.00 16.55 264 GLN A O 1
ATOM 2006 N N . ILE A 1 285 ? 4.729 42.694 89.289 1.00 15.93 265 ILE A N 1
ATOM 2007 C CA . ILE A 1 285 ? 5.325 41.873 90.337 1.00 16.77 265 ILE A CA 1
ATOM 2008 C C . ILE A 1 285 ? 6.652 42.448 90.783 1.00 17.21 265 ILE A C 1
ATOM 2009 O O . ILE A 1 285 ? 7.195 43.367 90.167 1.00 16.00 265 ILE A O 1
ATOM 2014 N N . HIS A 1 286 ? 7.153 41.936 91.905 1.00 18.47 266 HIS A N 1
ATOM 2015 C CA . HIS A 1 286 ? 8.414 42.403 92.450 1.00 20.54 266 HIS A CA 1
ATOM 2016 C C . HIS A 1 286 ? 9.395 41.250 92.411 1.00 21.45 266 HIS A C 1
ATOM 2017 O O . HIS A 1 286 ? 9.033 40.124 92.780 1.00 21.99 266 HIS A O 1
ATOM 2024 N N . LEU A 1 287 ? 10.613 41.518 91.945 1.00 22.36 267 LEU A N 1
ATOM 2025 C CA . LEU A 1 287 ? 11.663 40.501 91.876 1.00 24.03 267 LEU A CA 1
ATOM 2026 C C . LEU A 1 287 ? 12.843 40.724 92.825 1.00 26.82 267 LEU A C 1
ATOM 2027 O O . LEU A 1 287 ? 13.405 39.763 93.329 1.00 28.90 267 LEU A O 1
ATOM 2032 N N . GLY A 1 288 ? 13.277 41.958 93.011 1.00 29.21 268 GLY A N 1
ATOM 2033 C CA . GLY A 1 288 ? 14.497 42.199 93.792 1.00 31.36 268 GLY A CA 1
ATOM 2034 C C . GLY A 1 288 ? 14.568 41.494 95.147 1.00 32.61 268 GLY A C 1
ATOM 2035 O O . GLY A 1 288 ? 13.600 40.875 95.641 1.00 33.62 268 GLY A O 1
ATOM 2036 N N . GLY A 1 289 ? 15.631 41.514 95.797 1.00 33.75 269 GLY A N 1
ATOM 2037 N N . ASN B 1 23 ? 30.729 13.799 70.131 1.00 25.46 3 ASN B N 1
ATOM 2038 C CA . ASN B 1 23 ? 30.496 12.453 69.518 1.00 24.70 3 ASN B CA 1
ATOM 2039 C C . ASN B 1 23 ? 31.076 12.464 68.111 1.00 23.36 3 ASN B C 1
ATOM 2040 O O . ASN B 1 23 ? 30.640 13.226 67.242 1.00 22.91 3 ASN B O 1
ATOM 2045 N N . GLN B 1 24 ? 32.075 11.623 67.879 1.00 22.08 4 GLN B N 1
ATOM 2046 C CA . GLN B 1 24 ? 32.815 11.670 66.621 1.00 20.95 4 GLN B CA 1
ATOM 2047 C C . GLN B 1 24 ? 32.254 10.750 65.536 1.00 19.06 4 GLN B C 1
ATOM 2048 O O . GLN B 1 24 ? 32.776 10.702 64.423 1.00 19.24 4 GLN B O 1
ATOM 2054 N N . GLU B 1 25 ? 31.196 10.016 65.861 1.00 17.77 5 GLU B N 1
ATOM 2055 C CA . GLU B 1 25 ? 30.567 9.131 64.908 1.00 16.26 5 GLU B CA 1
ATOM 2056 C C . GLU B 1 25 ? 29.871 9.924 63.806 1.00 14.36 5 GLU B C 1
ATOM 2057 O O . GLU B 1 25 ? 29.621 11.107 63.956 1.00 14.35 5 GLU B O 1
ATOM 2063 N N . ALA B 1 26 ? 29.572 9.247 62.698 1.00 12.26 6 ALA B N 1
ATOM 2064 C CA . ALA B 1 26 ? 28.983 9.893 61.548 1.00 11.74 6 ALA B CA 1
ATOM 2065 C C . ALA B 1 26 ? 27.479 10.137 61.712 1.00 11.18 6 ALA B C 1
ATOM 2066 O O . ALA B 1 26 ? 26.805 9.454 62.483 1.00 10.83 6 ALA B O 1
ATOM 2068 N N . ILE B 1 27 ? 26.978 11.135 60.966 1.00 10.18 7 ILE B N 1
ATOM 2069 C CA . ILE B 1 27 ? 25.553 11.296 60.715 1.00 10.09 7 ILE B CA 1
ATOM 2070 C C . ILE B 1 27 ? 25.259 10.478 59.467 1.00 9.56 7 ILE B C 1
ATOM 2071 O O . ILE B 1 27 ? 25.956 10.591 58.454 1.00 9.77 7 ILE B O 1
ATOM 2076 N N . GLY B 1 28 ? 24.217 9.652 59.535 1.00 9.53 8 GLY B N 1
ATOM 2077 C CA . GLY B 1 28 ? 23.789 8.845 58.400 1.00 8.93 8 GLY B CA 1
ATOM 2078 C C . GLY B 1 28 ? 22.665 9.532 57.662 1.00 8.79 8 GLY B C 1
ATOM 2079 O O . GLY B 1 28 ? 21.828 10.138 58.289 1.00 9.73 8 GLY B O 1
ATOM 2080 N N . LEU B 1 29 ? 22.680 9.425 56.344 1.00 7.76 9 LEU B N 1
ATOM 2081 C CA . LEU B 1 29 ? 21.583 9.946 55.508 1.00 8.31 9 LEU 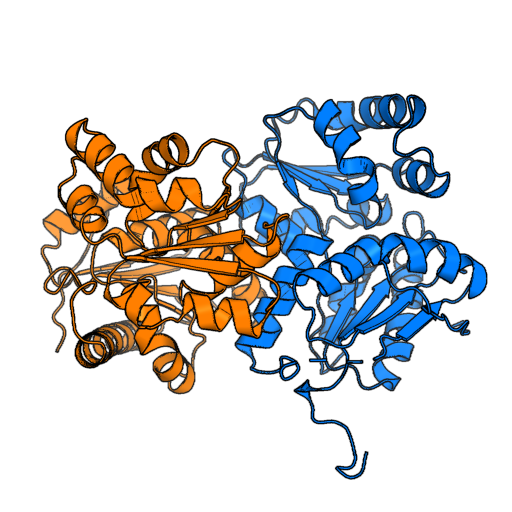B CA 1
ATOM 2082 C C . LEU B 1 29 ? 21.149 8.817 54.584 1.00 8.69 9 LEU B C 1
ATOM 2083 O O . LEU B 1 29 ? 22.001 8.155 53.969 1.00 8.81 9 LEU B O 1
ATOM 2088 N N . ILE B 1 30 ? 19.833 8.616 54.466 1.00 8.59 10 ILE B N 1
ATOM 2089 C CA . ILE B 1 30 ? 19.295 7.616 53.554 1.00 8.42 10 ILE B CA 1
ATOM 2090 C C . ILE B 1 30 ? 18.351 8.241 52.544 1.00 9.22 10 ILE B C 1
ATOM 2091 O O . ILE B 1 30 ? 17.577 9.163 52.872 1.00 8.26 10 ILE B O 1
ATOM 2096 N N . ASP B 1 31 ? 18.402 7.752 51.307 1.00 8.06 11 ASP B N 1
ATOM 2097 C CA . ASP B 1 31 ? 17.525 8.279 50.232 1.00 9.11 11 ASP B CA 1
ATOM 2098 C C . ASP B 1 31 ? 17.248 7.180 49.251 1.00 9.05 11 ASP B C 1
ATOM 2099 O O . ASP B 1 31 ? 17.934 6.148 49.239 1.00 8.58 11 ASP B O 1
ATOM 2104 N N . SER B 1 32 ? 16.244 7.370 48.399 1.00 8.53 12 SER B N 1
ATOM 2105 C CA . SER B 1 32 ? 15.984 6.408 47.330 1.00 9.60 12 SER B CA 1
ATOM 2106 C C . SER B 1 32 ? 17.030 6.351 46.235 1.00 10.28 12 SER B C 1
ATOM 2107 O O . SER B 1 32 ? 17.010 5.429 45.430 1.00 11.70 12 SER B O 1
ATOM 2110 N N . GLY B 1 33 ? 17.978 7.279 46.206 1.00 9.50 13 GLY B N 1
ATOM 2111 C CA . GLY B 1 33 ? 18.940 7.317 45.119 1.00 9.66 13 GLY B CA 1
ATOM 2112 C C . GLY B 1 33 ? 20.022 8.341 45.336 1.00 9.55 13 GLY B C 1
ATOM 2113 O O . GLY B 1 33 ? 20.491 8.525 46.463 1.00 9.81 13 GLY B O 1
ATOM 2114 N N . VAL B 1 34 ? 20.408 8.992 44.239 1.00 10.19 14 VAL B N 1
ATOM 2115 C CA . VAL B 1 34 ? 21.435 10.035 44.272 1.00 10.95 14 VAL B CA 1
ATOM 2116 C C . VAL B 1 34 ? 20.817 11.398 44.522 1.00 9.54 14 VAL B C 1
ATOM 2117 O O . VAL B 1 34 ? 21.519 12.324 44.948 1.00 9.40 14 VAL B O 1
ATOM 2121 N N . GLY B 1 35 ? 19.516 11.553 44.271 1.00 9.04 15 GLY B N 1
ATOM 2122 C CA . GLY B 1 35 ? 18.883 12.856 44.444 1.00 8.37 15 GLY B CA 1
ATOM 2123 C C . GLY B 1 35 ? 19.042 13.444 45.833 1.00 8.73 15 GLY B C 1
ATOM 2124 O O . GLY B 1 35 ? 19.115 14.675 45.982 1.00 8.67 15 GLY B O 1
ATOM 2125 N N . GLY B 1 36 ? 19.079 12.578 46.841 1.00 7.57 16 GLY B N 1
ATOM 2126 C CA . GLY B 1 36 ? 19.214 12.991 48.230 1.00 7.25 16 GLY B CA 1
ATOM 2127 C C . GLY B 1 36 ? 20.548 13.653 48.534 1.00 6.31 16 GLY B C 1
ATOM 2128 O O . GLY B 1 36 ? 20.733 14.243 49.603 1.00 6.82 16 GLY B O 1
ATOM 2129 N N . LEU B 1 37 ? 21.468 13.622 47.572 1.00 6.68 17 LEU B N 1
ATOM 2130 C CA . LEU B 1 37 ? 22.687 14.448 47.686 1.00 6.54 17 LEU B CA 1
ATOM 2131 C C . LEU B 1 37 ? 22.429 15.939 47.698 1.00 6.76 17 LEU B C 1
ATOM 2132 O O . LEU B 1 37 ? 23.297 16.716 48.081 1.00 7.55 17 LEU B O 1
ATOM 2137 N N . THR B 1 38 ? 21.208 16.380 47.368 1.00 6.55 18 THR B N 1
ATOM 2138 C CA . THR B 1 38 ? 20.883 17.776 47.600 1.00 6.54 18 THR B CA 1
ATOM 2139 C C . THR B 1 38 ? 20.896 18.070 49.107 1.00 6.54 18 THR B C 1
ATOM 2140 O O . THR B 1 38 ? 21.296 19.139 49.520 1.00 7.86 18 THR B O 1
ATOM 2144 N N . VAL B 1 39 ? 20.437 17.131 49.912 1.00 6.61 19 VAL B N 1
ATOM 2145 C CA . VAL B 1 39 ? 20.424 17.243 51.360 1.00 6.77 19 VAL B CA 1
ATOM 2146 C C . VAL B 1 39 ? 21.853 17.127 51.878 1.00 6.51 19 VAL B C 1
ATOM 2147 O O . VAL B 1 39 ? 22.269 17.938 52.706 1.00 7.77 19 VAL B O 1
ATOM 2151 N N . LEU B 1 40 ? 22.598 16.133 51.388 1.00 6.97 20 LEU B N 1
ATOM 2152 C CA . LEU B 1 40 ? 23.982 15.986 51.826 1.00 6.85 20 LEU B CA 1
ATOM 2153 C C . LEU B 1 40 ? 24.838 17.213 51.527 1.00 7.51 20 LEU B C 1
ATOM 2154 O O . LEU B 1 40 ? 25.675 17.640 52.343 1.00 7.09 20 LEU B O 1
ATOM 2159 N N . LYS B 1 41 ? 24.625 17.825 50.372 1.00 6.35 21 LYS B N 1
ATOM 2160 C CA . LYS B 1 41 ? 25.379 19.036 50.027 1.00 7.78 21 LYS B CA 1
ATOM 2161 C C . LYS B 1 41 ? 25.125 20.173 51.032 1.00 6.78 21 LYS B C 1
ATOM 2162 O O . LYS B 1 41 ? 26.043 20.910 51.403 1.00 7.47 21 LYS B O 1
ATOM 2168 N N . GLU B 1 42 ? 23.889 20.307 51.496 1.00 7.09 22 GLU B N 1
ATOM 2169 C CA . GLU B 1 42 ? 23.554 21.257 52.551 1.00 7.34 22 GLU B CA 1
ATOM 2170 C C . GLU B 1 42 ? 24.307 20.926 53.868 1.00 7.08 22 GLU B C 1
ATOM 2171 O O . GLU B 1 42 ? 24.731 21.825 54.579 1.00 8.15 22 GLU B O 1
ATOM 2177 N N . ALA B 1 43 ? 24.486 19.639 54.167 1.00 6.81 23 ALA B N 1
ATOM 2178 C CA . ALA B 1 43 ? 25.179 19.201 55.382 1.00 7.03 23 ALA B CA 1
ATOM 2179 C C . ALA B 1 43 ? 26.670 19.543 55.247 1.00 7.88 23 ALA B C 1
ATOM 2180 O O . ALA B 1 43 ? 27.276 20.048 56.204 1.00 8.42 23 ALA B O 1
ATOM 2182 N N . LEU B 1 44 ? 27.242 19.382 54.054 1.00 7.97 24 LEU B N 1
ATOM 2183 C CA . LEU B 1 44 ? 28.657 19.783 53.866 1.00 7.54 24 LEU B CA 1
ATOM 2184 C C . LEU B 1 44 ? 28.870 21.268 54.117 1.00 9.05 24 LEU B C 1
ATOM 2185 O O . LEU B 1 44 ? 29.931 21.675 54.635 1.00 10.33 24 LEU B O 1
ATOM 2190 N N . LYS B 1 45 ? 27.867 22.069 53.746 1.00 9.04 25 LYS B N 1
ATOM 2191 C CA . LYS B 1 45 ? 27.930 23.515 53.876 1.00 9.32 25 LYS B CA 1
ATOM 2192 C C . LYS B 1 45 ? 27.693 23.964 55.305 1.00 9.20 25 LYS B C 1
ATOM 2193 O O . LYS B 1 45 ? 28.473 24.768 55.837 1.00 10.22 25 LYS B O 1
ATOM 2199 N N . GLN B 1 46 ? 26.591 23.511 55.912 1.00 8.17 26 GLN B N 1
ATOM 2200 C CA . GLN B 1 46 ? 26.156 24.003 57.231 1.00 8.20 26 GLN B CA 1
ATOM 2201 C C . GLN B 1 46 ? 26.823 23.273 58.390 1.00 9.37 26 GLN B C 1
ATOM 2202 O O . GLN B 1 46 ? 26.881 23.809 59.493 1.00 10.35 26 GLN B O 1
ATOM 2208 N N . LEU B 1 47 ? 27.301 22.054 58.144 1.00 8.78 27 LEU B N 1
ATOM 2209 C CA . LEU B 1 47 ? 27.837 21.180 59.187 1.00 9.29 27 LEU B CA 1
ATOM 2210 C C . LEU B 1 47 ? 29.186 20.607 58.756 1.00 8.94 27 LEU B C 1
ATOM 2211 O O . LEU B 1 47 ? 29.385 19.404 58.763 1.00 8.97 27 LEU B O 1
ATOM 2216 N N . PRO B 1 48 ? 30.119 21.492 58.414 1.00 9.55 28 PRO B N 1
ATOM 2217 C CA . PRO B 1 48 ? 31.369 21.016 57.856 1.00 10.33 28 PRO B CA 1
ATOM 2218 C C . PRO B 1 48 ? 32.225 20.198 58.823 1.00 10.99 28 PRO B C 1
ATOM 2219 O O . PRO B 1 48 ? 33.136 19.495 58.348 1.00 12.38 28 PRO B O 1
ATOM 2223 N N . ASN B 1 49 ? 31.946 20.260 60.129 1.00 9.96 29 ASN B N 1
ATOM 2224 C CA . ASN B 1 49 ? 32.738 19.487 61.118 1.00 10.81 29 ASN B CA 1
ATOM 2225 C C . ASN B 1 49 ? 32.311 18.029 61.169 1.00 10.26 29 ASN B C 1
ATOM 2226 O O . ASN B 1 49 ? 32.982 17.204 61.767 1.00 11.41 29 ASN B O 1
ATOM 2231 N N . GLU B 1 50 ? 31.151 17.714 60.609 1.00 10.21 30 GLU B N 1
ATOM 2232 C CA . GLU B 1 50 ? 30.550 16.402 60.773 1.00 10.21 30 GLU B CA 1
ATOM 2233 C C . GLU B 1 50 ? 30.950 15.414 59.693 1.00 10.44 30 GLU B C 1
ATOM 2234 O O . GLU B 1 50 ? 31.057 15.757 58.511 1.00 12.04 30 GLU B O 1
ATOM 2240 N N . ARG B 1 51 ? 31.145 14.168 60.109 1.00 10.62 31 ARG B N 1
ATOM 2241 C CA . ARG B 1 51 ? 31.421 13.116 59.158 1.00 11.93 31 ARG B CA 1
ATOM 2242 C C . ARG B 1 51 ? 30.078 12.535 58.723 1.00 10.00 31 ARG B C 1
ATOM 2243 O O . ARG B 1 51 ? 29.170 12.405 59.531 1.00 9.26 31 ARG B O 1
ATOM 2251 N N . LEU B 1 52 ? 29.964 12.198 57.455 1.00 9.16 32 LEU B N 1
ATOM 2252 C CA . LEU B 1 52 ? 28.683 11.768 56.893 1.00 9.09 32 LEU B CA 1
ATOM 2253 C C . LEU B 1 52 ? 28.798 10.367 56.271 1.00 9.83 32 LEU B C 1
ATOM 2254 O O . LEU B 1 52 ? 29.841 10.012 55.746 1.00 9.69 32 LEU B O 1
ATOM 2259 N N . ILE B 1 53 ? 27.729 9.587 56.362 1.00 8.68 33 ILE B N 1
ATOM 2260 C CA . ILE B 1 53 ? 27.606 8.328 55.622 1.00 9.09 33 ILE B CA 1
ATOM 2261 C C . ILE B 1 53 ? 26.290 8.382 54.912 1.00 8.73 33 ILE B C 1
ATOM 2262 O O . ILE B 1 53 ? 25.253 8.579 55.558 1.00 9.25 33 ILE B O 1
ATOM 2267 N N . TYR B 1 54 ? 26.351 8.219 53.595 1.00 8.06 34 TYR B N 1
ATOM 2268 C CA . TYR B 1 54 ? 25.172 8.344 52.713 1.00 8.15 34 TYR B CA 1
ATOM 2269 C C . TYR B 1 54 ? 24.861 7.003 52.071 1.00 8.70 34 TYR B C 1
ATOM 2270 O O . TYR B 1 54 ? 25.776 6.324 51.575 1.00 8.41 34 TYR B O 1
ATOM 2279 N N . LEU B 1 55 ? 23.574 6.627 52.066 1.00 8.82 35 LEU B N 1
ATOM 2280 C CA . LEU B 1 55 ? 23.103 5.457 51.310 1.00 8.76 35 LEU B CA 1
ATOM 2281 C C . LEU B 1 55 ? 21.936 5.858 50.427 1.00 7.94 35 LEU B C 1
ATOM 2282 O O . LEU B 1 55 ? 20.940 6.363 50.931 1.00 8.54 35 LEU B O 1
ATOM 2287 N N . GLY B 1 56 ? 22.065 5.578 49.126 1.00 7.54 36 GLY B N 1
ATOM 2288 C CA . GLY B 1 56 ? 21.017 5.771 48.127 1.00 8.18 36 GLY B CA 1
ATOM 2289 C C . GLY B 1 56 ? 20.597 4.458 47.499 1.00 9.81 36 GLY B C 1
ATOM 2290 O O . GLY B 1 56 ? 21.424 3.731 46.984 1.00 10.88 36 GLY B O 1
ATOM 2291 N N . ASP B 1 57 ? 19.300 4.184 47.478 1.00 9.25 37 ASP B N 1
ATOM 2292 C CA . ASP B 1 57 ? 18.794 2.915 46.962 1.00 10.34 37 ASP B CA 1
ATOM 2293 C C . ASP B 1 57 ? 18.507 2.968 45.472 1.00 11.10 37 ASP B C 1
ATOM 2294 O O . ASP B 1 57 ? 17.381 2.691 45.031 1.00 11.30 37 ASP B O 1
ATOM 2299 N N . THR B 1 58 ? 19.520 3.307 44.683 1.00 10.46 38 THR B N 1
ATOM 2300 C CA . THR B 1 58 ? 19.353 3.570 43.264 1.00 11.97 38 THR B CA 1
ATOM 2301 C C . THR B 1 58 ? 18.685 2.425 42.523 1.00 12.08 38 THR B C 1
ATOM 2302 O O . THR B 1 58 ? 17.933 2.689 41.590 1.00 13.56 38 THR B O 1
ATOM 2306 N N . ALA B 1 59 ? 18.925 1.194 42.954 1.00 11.87 39 ALA B N 1
ATOM 2307 C CA . ALA B 1 59 ? 18.384 0.036 42.239 1.00 13.26 39 ALA B CA 1
ATOM 2308 C C . ALA B 1 59 ? 16.869 -0.015 42.313 1.00 13.76 39 ALA B C 1
ATOM 2309 O O . ALA B 1 59 ? 16.243 -0.698 41.498 1.00 15.52 39 ALA B O 1
ATOM 2311 N N . ARG B 1 60 ? 16.286 0.635 43.314 1.00 12.87 40 ARG B N 1
ATOM 2312 C CA . ARG B 1 60 ? 14.813 0.638 43.487 1.00 12.32 40 ARG B CA 1
ATOM 2313 C C . ARG B 1 60 ? 14.208 2.024 43.429 1.00 13.25 40 ARG B C 1
ATOM 2314 O O . ARG B 1 60 ? 13.005 2.176 43.680 1.00 14.00 40 ARG B O 1
ATOM 2322 N N . CYS B 1 61 ? 15.017 3.032 43.078 1.00 12.71 41 CYS B N 1
ATOM 2323 C CA . CYS B 1 61 ? 14.502 4.360 42.725 1.00 12.41 41 CYS B CA 1
ATOM 2324 C C . CYS B 1 61 ? 13.672 4.262 41.442 1.00 12.39 41 CYS B C 1
ATOM 2325 O O . CYS B 1 61 ? 14.095 3.580 40.499 1.00 12.24 41 CYS B O 1
ATOM 2328 N N . PRO B 1 62 ? 12.498 4.949 41.362 1.00 11.86 42 PRO B N 1
ATOM 2329 C CA . PRO B 1 62 ? 11.873 5.848 42.330 1.00 11.90 42 PRO B CA 1
ATOM 2330 C C . PRO B 1 62 ? 10.938 5.214 43.350 1.00 11.91 42 PRO B C 1
ATOM 2331 O O . PRO B 1 62 ? 10.316 4.181 43.070 1.00 11.93 42 PRO B O 1
ATOM 2335 N N . TYR B 1 63 ? 10.855 5.861 44.517 1.00 10.70 43 TYR B N 1
ATOM 2336 C CA . TYR B 1 63 ? 9.913 5.529 45.559 1.00 9.79 43 TYR B CA 1
ATOM 2337 C C . TYR B 1 63 ? 8.583 6.244 45.336 1.00 10.77 43 TYR B C 1
ATOM 2338 O O . TYR B 1 63 ? 7.589 5.788 45.865 1.00 11.05 43 TYR B O 1
ATOM 2347 N N . GLY B 1 64 ? 8.609 7.382 44.631 1.00 11.51 44 GLY B N 1
ATOM 2348 C CA . GLY B 1 64 ? 7.449 8.264 44.458 1.00 11.99 44 GLY B CA 1
ATOM 2349 C C . GLY B 1 64 ? 6.131 7.551 44.188 1.00 13.35 44 GLY B C 1
ATOM 2350 O O . GLY B 1 64 ? 5.109 7.836 44.831 1.00 13.27 44 GLY B O 1
ATOM 2351 N N . PRO B 1 65 ? 6.133 6.652 43.192 1.00 14.08 45 PRO B N 1
ATOM 2352 C CA . PRO B 1 65 ? 4.889 5.932 42.855 1.00 14.99 45 PRO B CA 1
ATOM 2353 C C . PRO B 1 65 ? 4.584 4.640 43.590 1.00 15.95 45 PRO B C 1
ATOM 2354 O O . PRO B 1 65 ? 3.539 4.018 43.291 1.00 17.17 45 PRO B O 1
ATOM 2358 N N . ARG B 1 66 ? 5.443 4.231 44.511 1.00 15.73 46 ARG B N 1
ATOM 2359 C CA . ARG B 1 66 ? 5.313 2.957 45.214 1.00 16.08 46 ARG B CA 1
ATOM 2360 C C . ARG B 1 66 ? 4.306 3.006 46.362 1.00 16.45 46 ARG B C 1
ATOM 2361 O O . ARG B 1 66 ? 4.067 4.058 46.966 1.00 16.21 46 ARG B O 1
ATOM 2369 N N . PRO B 1 67 ? 3.725 1.849 46.695 1.00 18.43 47 PRO B N 1
ATOM 2370 C CA . PRO B 1 67 ? 2.838 1.809 47.851 1.00 18.63 47 PRO B CA 1
ATOM 2371 C C . PRO B 1 67 ? 3.546 2.115 49.154 1.00 18.13 47 PRO B C 1
ATOM 2372 O O . PRO B 1 67 ? 4.725 1.733 49.323 1.00 17.16 47 PRO B O 1
ATOM 2376 N N . ALA 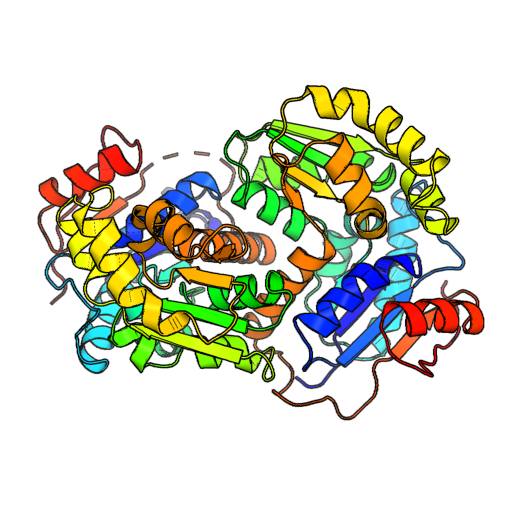B 1 68 ? 2.843 2.762 50.093 1.00 17.28 48 ALA B N 1
ATOM 2377 C CA . ALA B 1 68 ? 3.401 3.056 51.419 1.00 17.50 48 ALA B CA 1
ATOM 2378 C C . ALA B 1 68 ? 4.154 1.892 52.066 1.00 18.06 48 ALA B C 1
ATOM 2379 O O . ALA B 1 68 ? 5.263 2.052 52.612 1.00 17.50 48 ALA B O 1
ATOM 2381 N N . GLU B 1 69 ? 3.543 0.717 52.014 1.00 18.47 49 GLU B N 1
ATOM 2382 C CA . GLU B 1 69 ? 4.040 -0.430 52.747 1.00 19.61 49 GLU B CA 1
ATOM 2383 C C . GLU B 1 69 ? 5.426 -0.844 52.233 1.00 18.64 49 GLU B C 1
ATOM 2384 O O . GLU B 1 69 ? 6.319 -1.188 53.018 1.00 19.25 49 GLU B O 1
ATOM 2390 N N . GLN B 1 70 ? 5.578 -0.762 50.918 1.00 17.73 50 GLN B N 1
ATOM 2391 C CA . GLN B 1 70 ? 6.826 -1.114 50.261 1.00 17.15 50 GLN B CA 1
ATOM 2392 C C . GLN B 1 70 ? 7.911 -0.096 50.593 1.00 16.23 50 GLN B C 1
ATOM 2393 O O . GLN B 1 70 ? 9.032 -0.444 50.945 1.00 15.25 50 GLN B O 1
ATOM 2399 N N . VAL B 1 71 ? 7.546 1.173 50.527 1.00 14.43 51 VAL B N 1
ATOM 2400 C CA . VAL B 1 71 ? 8.528 2.213 50.905 1.00 13.32 51 VAL B CA 1
ATOM 2401 C C . VAL B 1 71 ? 8.977 2.064 52.367 1.00 13.70 51 VAL B C 1
ATOM 2402 O O . VAL B 1 71 ? 10.140 2.261 52.689 1.00 13.22 51 VAL B O 1
ATOM 2406 N N . VAL B 1 72 ? 8.072 1.722 53.284 1.00 12.80 52 VAL B N 1
ATOM 2407 C CA . VAL B 1 72 ? 8.465 1.514 54.665 1.00 14.04 52 VAL B CA 1
ATOM 2408 C C . VAL B 1 72 ? 9.496 0.388 54.793 1.00 13.59 52 VAL B C 1
ATOM 2409 O O . VAL B 1 72 ? 10.472 0.495 55.538 1.00 14.33 52 VAL B O 1
ATOM 2413 N N . GLN B 1 73 ? 9.245 -0.718 54.108 1.00 15.38 53 GLN B N 1
ATOM 2414 C CA . GLN B 1 73 ? 10.142 -1.854 54.154 1.00 16.29 53 GLN B CA 1
ATOM 2415 C C . GLN B 1 73 ? 11.523 -1.456 53.644 1.00 14.33 53 GLN B C 1
ATOM 2416 O O . GLN B 1 73 ? 12.517 -1.773 54.286 1.00 14.80 53 GLN B O 1
ATOM 2422 N N . PHE B 1 74 ? 11.559 -0.760 52.512 1.00 13.99 54 PHE B N 1
ATOM 2423 C CA . PHE B 1 74 ? 12.851 -0.369 51.879 1.00 13.08 54 PHE B CA 1
ATOM 2424 C C . PHE B 1 74 ? 13.598 0.587 52.780 1.00 12.89 54 PHE B C 1
ATOM 2425 O O . PHE B 1 74 ? 14.814 0.494 52.929 1.00 12.60 54 PHE B O 1
ATOM 2433 N N . THR B 1 75 ? 12.875 1.541 53.362 1.00 12.58 55 THR B N 1
ATOM 2434 C CA . THR B 1 75 ? 13.485 2.521 54.247 1.00 11.90 55 THR B CA 1
ATOM 2435 C C . THR B 1 75 ? 14.058 1.843 55.485 1.00 11.93 55 THR B C 1
ATOM 2436 O O . THR B 1 75 ? 15.152 2.162 55.957 1.00 12.31 55 THR B O 1
ATOM 2440 N N . TRP B 1 76 ? 13.346 0.841 56.010 1.00 13.19 56 TRP B N 1
ATOM 2441 C CA . TRP B 1 76 ? 13.866 0.091 57.139 1.00 13.49 56 TRP B CA 1
ATOM 2442 C C . TRP B 1 76 ? 15.174 -0.618 56.777 1.00 12.76 56 TRP B C 1
ATOM 2443 O O . TRP B 1 76 ? 16.119 -0.653 57.580 1.00 12.98 56 TRP B O 1
ATOM 2454 N N . GLU B 1 77 ? 15.227 -1.175 55.581 1.00 12.49 57 GLU B N 1
ATOM 2455 C CA . GLU B 1 77 ? 16.454 -1.853 55.118 1.00 13.16 57 GLU B CA 1
ATOM 2456 C C . GLU B 1 77 ? 17.620 -0.882 55.101 1.00 13.28 57 GLU B C 1
ATOM 2457 O O . GLU B 1 77 ? 18.727 -1.224 55.537 1.00 12.11 57 GLU B O 1
ATOM 2463 N N . MET B 1 78 ? 17.378 0.334 54.597 1.00 12.41 58 MET B N 1
ATOM 2464 C CA . MET B 1 78 ? 18.445 1.337 54.598 1.00 11.65 58 MET B CA 1
ATOM 2465 C C . MET B 1 78 ? 18.858 1.732 56.000 1.00 11.95 58 MET B C 1
ATOM 2466 O O . MET B 1 78 ? 20.056 1.846 56.304 1.00 12.99 58 MET B O 1
ATOM 2471 N N . ALA B 1 79 ? 17.880 1.959 56.880 1.00 12.12 59 ALA B N 1
ATOM 2472 C CA . ALA B 1 79 ? 18.187 2.412 58.236 1.00 12.81 59 ALA B CA 1
ATOM 2473 C C . ALA B 1 79 ? 19.007 1.359 58.949 1.00 13.76 59 ALA B C 1
ATOM 2474 O O . ALA B 1 79 ? 19.994 1.677 59.614 1.00 14.20 59 ALA B O 1
ATOM 2476 N N . ASP B 1 80 ? 18.599 0.103 58.793 1.00 14.65 60 ASP B N 1
ATOM 2477 C CA . ASP B 1 80 ? 19.285 -1.008 59.447 1.00 15.68 60 ASP B CA 1
ATOM 2478 C C . ASP B 1 80 ? 20.729 -1.132 58.953 1.00 15.29 60 ASP B C 1
ATOM 2479 O O . ASP B 1 80 ? 21.638 -1.340 59.750 1.00 16.04 60 ASP B O 1
ATOM 2484 N N . PHE B 1 81 ? 20.935 -0.935 57.662 1.00 14.71 61 PHE B N 1
ATOM 2485 C CA . PHE B 1 81 ? 22.298 -0.955 57.104 1.00 14.31 61 PHE B CA 1
ATOM 2486 C C . PHE B 1 81 ? 23.200 0.126 57.700 1.00 13.70 61 PHE B C 1
ATOM 2487 O O . PHE B 1 81 ? 24.347 -0.139 58.062 1.00 14.45 61 PHE B O 1
ATOM 2495 N N . LEU B 1 82 ? 22.711 1.364 57.832 1.00 13.61 62 LEU B N 1
ATOM 2496 C CA . LEU B 1 82 ? 23.570 2.398 58.408 1.00 13.30 62 LEU B CA 1
ATOM 2497 C C . LEU B 1 82 ? 23.721 2.266 59.911 1.00 14.68 62 LEU B C 1
ATOM 2498 O O . LEU B 1 82 ? 24.735 2.671 60.485 1.00 14.57 62 LEU B O 1
ATOM 2503 N N . LEU B 1 83 ? 22.711 1.693 60.576 1.00 16.72 63 LEU B N 1
ATOM 2504 C CA . LEU B 1 83 ? 22.812 1.459 62.018 1.00 18.63 63 LEU B CA 1
ATOM 2505 C C . LEU B 1 83 ? 24.004 0.628 62.388 1.00 19.54 63 LEU B C 1
ATOM 2506 O O . LEU B 1 83 ? 24.690 0.914 63.393 1.00 21.06 63 LEU B O 1
ATOM 2511 N N . LYS B 1 84 ? 24.292 -0.356 61.548 1.00 20.47 64 LYS B N 1
ATOM 2512 C CA . LYS B 1 84 ? 25.448 -1.238 61.748 1.00 21.88 64 LYS B CA 1
ATOM 2513 C C . LYS B 1 84 ? 26.768 -0.486 61.626 1.00 22.18 64 LYS B C 1
ATOM 2514 O O . LYS B 1 84 ? 27.805 -0.993 62.070 1.00 23.34 64 LYS B O 1
ATOM 2520 N N . LYS B 1 85 ? 26.742 0.708 61.021 1.00 20.76 65 LYS B N 1
ATOM 2521 C CA . LYS B 1 85 ? 27.935 1.529 60.854 1.00 20.45 65 LYS B CA 1
ATOM 2522 C C . LYS B 1 85 ? 28.125 2.574 61.980 1.00 19.66 65 LYS B C 1
ATOM 2523 O O . LYS B 1 85 ? 28.948 3.476 61.851 1.00 19.29 65 LYS B O 1
ATOM 2529 N N . ARG B 1 86 ? 27.381 2.417 63.081 1.00 19.03 66 ARG B N 1
ATOM 2530 C CA . ARG B 1 86 ? 27.589 3.170 64.330 1.00 20.20 66 ARG B CA 1
ATOM 2531 C C . ARG B 1 86 ? 27.277 4.655 64.211 1.00 17.55 66 ARG B C 1
ATOM 2532 O O . ARG B 1 86 ? 27.791 5.469 64.978 1.00 18.00 66 ARG B O 1
ATOM 2540 N N . ILE B 1 87 ? 26.391 4.994 63.290 1.00 15.17 67 ILE B N 1
ATOM 2541 C CA . ILE B 1 87 ? 25.953 6.377 63.171 1.00 13.54 67 ILE B CA 1
ATOM 2542 C C . ILE B 1 87 ? 25.289 6.857 64.472 1.00 12.97 67 ILE B C 1
ATOM 2543 O O . ILE B 1 87 ? 24.642 6.071 65.174 1.00 13.73 67 ILE B O 1
ATOM 2548 N N . LYS B 1 88 ? 25.431 8.161 64.751 1.00 12.26 68 LYS B N 1
ATOM 2549 C CA . LYS B 1 88 ? 24.903 8.792 65.973 1.00 11.90 68 LYS B CA 1
ATOM 2550 C C . LYS B 1 88 ? 23.555 9.438 65.760 1.00 11.50 68 LYS B C 1
ATOM 2551 O O . LYS B 1 88 ? 22.916 9.839 66.728 1.00 11.21 68 LYS B O 1
ATOM 2557 N N . MET B 1 89 ? 23.139 9.539 64.488 1.00 11.37 69 MET B N 1
ATOM 2558 C CA . MET B 1 89 ? 21.896 10.224 64.116 1.00 12.04 69 MET B CA 1
ATOM 2559 C C . MET B 1 89 ? 21.569 9.793 62.697 1.00 11.69 69 MET B C 1
ATOM 2560 O O . MET B 1 89 ? 22.478 9.550 61.892 1.00 11.17 69 MET B O 1
ATOM 2565 N N . LEU B 1 90 ? 20.274 9.655 62.413 1.00 11.03 70 LEU B N 1
ATOM 2566 C CA . LEU B 1 90 ? 19.802 9.273 61.082 1.00 10.26 70 LEU B CA 1
ATOM 2567 C C . LEU B 1 90 ? 18.918 10.354 60.506 1.00 9.94 70 LEU B C 1
ATOM 2568 O O . LEU B 1 90 ? 17.992 10.801 61.161 1.00 11.36 70 LEU B O 1
ATOM 2573 N N . VAL B 1 91 ? 19.243 10.772 59.287 1.00 8.60 71 VAL B N 1
ATOM 2574 C CA . VAL B 1 91 ? 18.435 11.712 58.521 1.00 8.71 71 VAL B CA 1
ATOM 2575 C C . VAL B 1 91 ? 17.821 10.953 57.378 1.00 8.49 71 VAL B C 1
ATOM 2576 O O . VAL B 1 91 ? 18.521 10.359 56.566 1.00 8.92 71 VAL B O 1
ATOM 2580 N N . ILE B 1 92 ? 16.487 10.930 57.325 1.00 8.38 72 ILE B N 1
ATOM 2581 C CA . ILE B 1 92 ? 15.796 10.392 56.191 1.00 8.73 72 ILE B CA 1
ATOM 2582 C C . ILE B 1 92 ? 15.653 11.519 55.161 1.00 9.26 72 ILE B C 1
ATOM 2583 O O . ILE B 1 92 ? 14.778 12.386 55.262 1.00 8.88 72 ILE B O 1
ATOM 2588 N N . ALA B 1 93 ? 16.554 11.518 54.179 1.00 8.18 73 ALA B N 1
ATOM 2589 C CA . ALA B 1 93 ? 16.700 12.622 53.238 1.00 8.45 73 ALA B CA 1
ATOM 2590 C C . ALA B 1 93 ? 15.598 12.672 52.192 1.00 8.07 73 ALA B C 1
ATOM 2591 O O . ALA B 1 93 ? 15.327 13.715 51.590 1.00 8.46 73 ALA B O 1
ATOM 2593 N N . CYS B 1 94 ? 14.977 11.524 52.003 1.00 8.83 74 CYS B N 1
ATOM 2594 C CA . CYS B 1 94 ? 13.921 11.323 51.032 1.00 8.29 74 CYS B CA 1
ATOM 2595 C C . CYS B 1 94 ? 12.585 11.753 51.598 1.00 8.20 74 CYS B C 1
ATOM 2596 O O . CYS B 1 94 ? 12.187 11.276 52.652 1.00 8.29 74 CYS B O 1
ATOM 2599 N N . ASN B 1 95 ? 11.886 12.647 50.885 1.00 8.43 75 ASN B N 1
ATOM 2600 C CA . ASN B 1 95 ? 10.577 13.108 51.351 1.00 8.81 75 ASN B CA 1
ATOM 2601 C C . ASN B 1 95 ? 9.551 11.990 51.265 1.00 9.06 75 ASN B C 1
ATOM 2602 O O . ASN B 1 95 ? 8.655 11.883 52.113 1.00 8.99 75 ASN B O 1
ATOM 2607 N N . THR B 1 96 ? 9.676 11.156 50.248 1.00 9.27 76 THR B N 1
ATOM 2608 C CA . THR B 1 96 ? 8.675 10.062 50.006 1.00 9.21 76 THR B CA 1
ATOM 2609 C C . THR B 1 96 ? 8.773 9.012 51.108 1.00 10.37 76 THR B C 1
ATOM 2610 O O . THR B 1 96 ? 7.771 8.561 51.672 1.00 8.82 76 THR B O 1
ATOM 2614 N N . ALA B 1 97 ? 9.990 8.661 51.482 1.00 9.47 77 ALA B N 1
ATOM 2615 C CA . ALA B 1 97 ? 10.272 7.775 52.586 1.00 10.12 77 ALA B CA 1
ATOM 2616 C C . ALA B 1 97 ? 9.881 8.366 53.940 1.00 9.38 77 ALA B C 1
ATOM 2617 O O . ALA B 1 97 ? 9.294 7.695 54.781 1.00 9.30 77 ALA B O 1
ATOM 2619 N N . THR B 1 98 ? 10.182 9.647 54.144 1.00 9.04 78 THR B N 1
ATOM 2620 C CA . THR B 1 98 ? 9.838 10.335 55.377 1.00 8.81 78 THR B CA 1
ATOM 2621 C C . THR B 1 98 ? 8.329 10.248 55.587 1.00 9.07 78 THR B C 1
ATOM 2622 O O . THR B 1 98 ? 7.872 10.059 56.701 1.00 10.66 78 THR B O 1
ATOM 2626 N N . ALA B 1 99 ? 7.600 10.435 54.502 1.00 10.08 79 ALA B N 1
ATOM 2627 C CA . ALA B 1 99 ? 6.129 10.542 54.528 1.00 10.52 79 ALA B CA 1
ATOM 2628 C C . ALA B 1 99 ? 5.487 9.354 55.175 1.00 12.04 79 ALA B C 1
ATOM 2629 O O . ALA B 1 99 ? 4.408 9.494 55.770 1.00 13.87 79 ALA B O 1
ATOM 2631 N N . VAL B 1 100 ? 6.093 8.187 55.042 1.00 12.45 80 VAL B N 1
ATOM 2632 C CA . VAL B 1 100 ? 5.485 6.949 55.543 1.00 12.38 80 VAL B CA 1
ATOM 2633 C C . VAL B 1 100 ? 6.262 6.220 56.640 1.00 13.24 80 VAL B C 1
ATOM 2634 O O . VAL B 1 100 ? 5.663 5.494 57.447 1.00 14.05 80 VAL B O 1
ATOM 2638 N N . ALA B 1 101 ? 7.577 6.417 56.699 1.00 12.16 81 ALA B N 1
ATOM 2639 C CA . ALA B 1 101 ? 8.451 5.623 57.558 1.00 12.37 81 ALA B CA 1
ATOM 2640 C C . ALA B 1 101 ? 9.019 6.329 58.789 1.00 12.17 81 ALA B C 1
ATOM 2641 O O . ALA B 1 101 ? 9.480 5.656 59.696 1.00 13.22 81 ALA B O 1
ATOM 2643 N N . LEU B 1 102 ? 9.001 7.668 58.837 1.00 11.68 82 LEU B N 1
ATOM 2644 C CA . LEU B 1 102 ? 9.665 8.360 59.916 1.00 12.65 82 LEU B CA 1
ATOM 2645 C C . LEU B 1 102 ? 9.184 7.945 61.308 1.00 13.50 82 LEU B C 1
ATOM 2646 O O . LEU B 1 102 ? 9.988 7.643 62.151 1.00 13.79 82 LEU B O 1
ATOM 2651 N N . GLU B 1 103 ? 7.879 7.969 61.544 1.00 15.23 83 GLU B N 1
ATOM 2652 C CA . GLU B 1 103 ? 7.402 7.777 62.906 1.00 18.05 83 GLU B CA 1
ATOM 2653 C C . GLU B 1 103 ? 7.856 6.436 63.487 1.00 17.25 83 GLU B C 1
ATOM 2654 O O . GLU B 1 103 ? 8.367 6.363 64.610 1.00 17.19 83 GLU B O 1
ATOM 2660 N N . GLU B 1 104 ? 7.734 5.386 62.694 1.00 17.72 84 GLU B N 1
ATOM 2661 C CA . GLU B 1 104 ? 8.055 4.071 63.182 1.00 19.19 84 GLU B CA 1
ATOM 2662 C C . GLU B 1 104 ? 9.558 3.843 63.333 1.00 17.41 84 GLU B C 1
ATOM 2663 O O . GLU B 1 104 ? 9.987 3.215 64.295 1.00 17.44 84 GLU B O 1
ATOM 2669 N N . ILE B 1 105 ? 10.368 4.416 62.446 1.00 15.70 85 ILE B N 1
ATOM 2670 C CA . ILE B 1 105 ? 11.813 4.302 62.608 1.00 15.07 85 ILE B CA 1
ATOM 2671 C C . ILE B 1 105 ? 12.293 5.115 63.806 1.00 15.22 85 ILE B C 1
ATOM 2672 O O . ILE B 1 105 ? 13.126 4.661 64.598 1.00 14.90 85 ILE B O 1
ATOM 2677 N N . LYS B 1 106 ? 11.782 6.337 63.952 1.00 15.11 86 LYS B N 1
ATOM 2678 C CA . LYS B 1 106 ? 12.156 7.186 65.073 1.00 16.14 86 LYS B CA 1
ATOM 2679 C C . LYS B 1 106 ? 11.827 6.487 66.421 1.00 16.02 86 LYS B C 1
ATOM 2680 O O . LYS B 1 106 ? 12.616 6.531 67.355 1.00 15.66 86 LYS B O 1
ATOM 2686 N N . ALA B 1 107 ? 10.651 5.870 66.496 1.00 17.23 87 ALA B N 1
ATOM 2687 C CA . ALA B 1 107 ? 10.160 5.243 67.734 1.00 17.98 87 ALA B CA 1
ATOM 2688 C C . ALA B 1 107 ? 11.019 4.035 68.135 1.00 18.65 87 ALA B C 1
ATOM 2689 O O . ALA B 1 107 ? 11.233 3.776 69.340 1.00 20.12 87 ALA B O 1
ATOM 2691 N N . ALA B 1 108 ? 11.545 3.339 67.129 1.00 19.36 88 ALA B N 1
ATOM 2692 C CA . ALA B 1 108 ? 12.293 2.098 67.326 1.00 19.40 88 ALA B CA 1
ATOM 2693 C C . ALA B 1 108 ? 13.790 2.284 67.588 1.00 20.15 88 ALA B C 1
ATOM 2694 O O . ALA B 1 108 ? 14.389 1.524 68.355 1.00 20.63 88 ALA B O 1
ATOM 2696 N N . LEU B 1 109 ? 14.406 3.290 66.980 1.00 20.27 89 LEU B N 1
ATOM 2697 C CA . LEU B 1 109 ? 15.864 3.397 67.022 1.00 20.10 89 LEU B CA 1
ATOM 2698 C C . LEU B 1 109 ? 16.359 4.075 68.280 1.00 20.24 89 LEU B C 1
ATOM 2699 O O . LEU B 1 109 ? 15.672 4.950 68.838 1.00 20.32 89 LEU B O 1
ATOM 2704 N N . PRO B 1 110 ? 17.581 3.685 68.717 1.00 20.16 90 PRO B N 1
ATOM 2705 C CA . PRO B 1 110 ? 18.234 4.204 69.898 1.00 20.40 90 PRO B CA 1
ATOM 2706 C C . PRO B 1 110 ? 19.033 5.475 69.620 1.00 19.14 90 PRO B C 1
ATOM 2707 O O . PRO B 1 110 ? 19.896 5.862 70.416 1.00 20.68 90 PRO B O 1
ATOM 2711 N N . ILE B 1 111 ? 18.818 6.085 68.459 1.00 16.53 91 ILE B N 1
ATOM 2712 C CA . ILE B 1 111 ? 19.505 7.309 68.112 1.00 14.85 91 ILE B CA 1
ATOM 2713 C C . ILE B 1 111 ? 18.450 8.253 67.565 1.00 13.94 91 ILE B C 1
ATOM 2714 O O . ILE B 1 111 ? 17.404 7.784 67.136 1.00 14.71 91 ILE B O 1
ATOM 2719 N N . PRO B 1 112 ? 18.725 9.561 67.590 1.00 14.35 92 PRO B N 1
ATOM 2720 C CA . PRO B 1 112 ? 17.795 10.512 66.998 1.00 14.20 92 PRO B CA 1
ATOM 2721 C C . PRO B 1 112 ? 17.607 10.274 65.507 1.00 13.08 92 PRO B C 1
ATOM 2722 O O . PRO B 1 112 ? 18.539 9.905 64.799 1.00 12.23 92 PRO B O 1
ATOM 2726 N N . VAL B 1 113 ? 16.378 10.488 65.050 1.00 11.81 93 VAL B N 1
ATOM 2727 C CA . VAL B 1 113 ? 15.995 10.304 63.668 1.00 10.81 93 VAL B CA 1
ATOM 2728 C C . VAL B 1 113 ? 15.209 11.533 63.251 1.00 11.10 93 VAL B C 1
ATOM 2729 O O . VAL B 1 113 ? 14.257 11.931 63.955 1.00 12.33 93 VAL B O 1
ATOM 2733 N N . VAL B 1 114 ? 15.612 12.147 62.135 1.00 11.25 94 VAL B N 1
ATOM 2734 C CA . VAL B 1 114 ? 14.937 13.301 61.566 1.00 11.78 94 VAL B CA 1
ATOM 2735 C C . VAL B 1 114 ? 14.597 13.036 60.111 1.00 11.12 94 VAL B C 1
ATOM 2736 O O . VAL B 1 114 ? 15.351 12.386 59.422 1.00 11.48 94 VAL B O 1
ATOM 2740 N N . GLY B 1 115 ? 13.427 13.506 59.681 1.00 9.57 95 GLY B N 1
ATOM 2741 C CA . GLY B 1 115 ? 13.050 13.496 58.284 1.00 9.58 95 GLY B CA 1
ATOM 2742 C C . GLY B 1 115 ? 12.983 14.902 57.725 1.00 8.41 95 GLY B C 1
ATOM 2743 O O . GLY B 1 115 ? 13.225 15.893 58.435 1.00 8.22 95 GLY B O 1
ATOM 2744 N N . VAL B 1 116 ? 12.650 14.964 56.434 1.00 7.65 96 VAL B N 1
ATOM 2745 C CA . VAL B 1 116 ? 12.784 16.189 55.675 1.00 8.02 96 VAL B CA 1
ATOM 2746 C C . VAL B 1 116 ? 11.487 16.929 55.508 1.00 8.09 96 VAL B C 1
ATOM 2747 O O . VAL B 1 116 ? 11.472 17.969 54.849 1.00 9.08 96 VAL B O 1
ATOM 2751 N N . ILE B 1 117 ? 10.416 16.410 56.104 1.00 8.18 97 ILE B N 1
ATOM 2752 C CA . ILE B 1 117 ? 9.083 17.020 55.907 1.00 8.21 97 ILE B CA 1
ATOM 2753 C C . ILE B 1 117 ? 8.785 18.075 56.956 1.00 8.26 97 ILE B C 1
ATOM 2754 O O . ILE B 1 117 ? 8.475 19.257 56.613 1.00 9.08 97 ILE B O 1
ATOM 2759 N N . LEU B 1 118 ? 8.899 17.699 58.227 1.00 8.14 98 LEU B N 1
ATOM 2760 C CA . LEU B 1 118 ? 8.582 18.631 59.313 1.00 8.98 98 LEU B CA 1
ATOM 2761 C C . LEU B 1 118 ? 9.415 19.906 59.276 1.00 8.14 98 LEU B C 1
ATOM 2762 O O . LEU B 1 118 ? 8.910 21.011 59.498 1.00 8.03 98 LEU B O 1
ATOM 2767 N N . PRO B 1 119 ? 10.719 19.806 58.972 1.00 7.65 99 PRO B N 1
ATOM 2768 C CA . PRO B 1 119 ? 11.438 21.064 58.908 1.00 8.25 99 PRO B CA 1
ATOM 2769 C C . PRO B 1 119 ? 10.935 22.046 57.833 1.00 7.46 99 PRO B C 1
ATOM 2770 O O . PRO B 1 119 ? 11.004 23.285 58.013 1.00 8.42 99 PRO B O 1
ATOM 2774 N N . GLY B 1 120 ? 10.495 21.518 56.688 1.00 7.12 100 GLY B N 1
ATOM 2775 C CA . GLY B 1 120 ? 9.919 22.317 55.639 1.00 6.96 100 GLY B CA 1
ATOM 2776 C C . GLY B 1 120 ? 8.584 22.928 56.031 1.00 7.30 100 GLY B C 1
ATOM 2777 O O . GLY B 1 120 ? 8.316 24.124 55.777 1.00 8.05 100 GLY B O 1
ATOM 2778 N N . ALA B 1 121 ? 7.772 22.105 56.678 1.00 7.98 101 ALA B N 1
ATOM 2779 C CA . ALA B 1 121 ? 6.464 22.552 57.224 1.00 8.05 101 ALA B CA 1
ATOM 2780 C C . ALA B 1 121 ? 6.665 23.693 58.212 1.00 8.43 101 ALA B C 1
ATOM 2781 O O . ALA B 1 121 ? 6.014 24.757 58.102 1.00 8.36 101 ALA B O 1
ATOM 2783 N N . ARG B 1 122 ? 7.618 23.522 59.119 1.00 8.31 102 ARG B N 1
ATOM 2784 C CA . ARG B 1 122 ? 7.902 24.562 60.140 1.00 9.69 102 ARG B CA 1
ATOM 2785 C C . ARG B 1 122 ? 8.451 25.830 59.517 1.00 9.14 102 ARG B C 1
ATOM 2786 O O . ARG B 1 122 ? 8.064 26.932 59.887 1.00 9.43 102 ARG B O 1
ATOM 2794 N N . ALA B 1 123 ? 9.309 25.683 58.501 1.00 7.38 103 ALA B N 1
ATOM 2795 C CA . ALA B 1 123 ? 9.855 26.827 57.832 1.00 8.63 103 ALA B CA 1
ATOM 2796 C C . ALA B 1 123 ? 8.747 27.600 57.112 1.00 7.71 103 ALA B C 1
ATOM 2797 O O . ALA B 1 123 ? 8.783 28.832 57.102 1.00 8.66 103 ALA B O 1
ATOM 2799 N N . ALA B 1 124 ? 7.804 26.892 56.491 1.00 8.45 104 ALA B N 1
ATOM 2800 C CA . ALA B 1 124 ? 6.719 27.526 55.752 1.00 9.19 104 ALA B CA 1
ATOM 2801 C C . ALA B 1 124 ? 5.813 28.301 56.720 1.00 8.80 104 ALA B C 1
ATOM 2802 O O . ALA B 1 124 ? 5.436 29.436 56.421 1.00 9.02 104 ALA B O 1
ATOM 2804 N N . VAL B 1 125 ? 5.532 27.730 57.891 1.00 9.23 105 VAL B N 1
ATOM 2805 C CA . VAL B 1 125 ? 4.737 28.437 58.920 1.00 8.62 105 VAL B CA 1
ATOM 2806 C C . VAL B 1 125 ? 5.453 29.725 59.354 1.00 9.36 105 VAL B C 1
ATOM 2807 O O . VAL B 1 125 ? 4.851 30.774 59.561 1.00 10.40 105 VAL B O 1
ATOM 2811 N N . LYS B 1 126 ? 6.768 29.635 59.477 1.00 8.71 106 LYS B N 1
ATOM 2812 C CA . LYS B 1 126 ? 7.576 30.766 59.869 1.00 10.15 106 LYS B CA 1
ATOM 2813 C C . LYS B 1 126 ? 7.580 31.872 58.836 1.00 10.26 106 LYS B C 1
ATOM 2814 O O . LYS B 1 126 ? 7.567 33.058 59.206 1.00 11.63 106 LYS B O 1
ATOM 2820 N N . VAL B 1 127 ? 7.669 31.527 57.543 1.00 9.99 107 VAL B N 1
ATOM 2821 C CA . VAL B 1 127 ? 7.828 32.562 56.506 1.00 10.92 107 VAL B CA 1
ATOM 2822 C C . VAL B 1 127 ? 6.567 33.152 55.914 1.00 11.23 107 VAL B C 1
ATOM 2823 O O . VAL B 1 127 ? 6.609 34.279 55.436 1.00 12.50 107 VAL B O 1
ATOM 2827 N N . THR B 1 128 ? 5.459 32.429 55.983 1.00 10.25 108 THR B N 1
ATOM 2828 C CA . THR B 1 128 ? 4.214 32.914 55.411 1.00 10.65 108 THR B CA 1
ATOM 2829 C C . THR B 1 128 ? 3.711 34.172 56.105 1.00 11.33 108 THR B C 1
ATOM 2830 O O . THR B 1 128 ? 3.804 34.302 57.332 1.00 11.62 108 THR B O 1
ATOM 2834 N N . LYS B 1 129 ? 3.217 35.101 55.295 1.00 12.20 109 LYS B N 1
ATOM 2835 C CA . LYS B 1 129 ? 2.535 36.285 55.833 1.00 12.95 109 LYS B CA 1
ATOM 2836 C C . LYS B 1 129 ? 1.049 36.297 55.511 1.00 14.01 109 LYS B C 1
ATOM 2837 O O . LYS B 1 129 ? 0.258 36.875 56.287 1.00 15.35 109 LYS B O 1
ATOM 2843 N N . ASN B 1 130 ? 0.670 35.713 54.385 1.00 12.31 110 ASN B N 1
ATOM 2844 C CA . ASN B 1 130 ? -0.735 35.684 53.955 1.00 12.11 110 ASN B CA 1
ATOM 2845 C C . ASN B 1 130 ? -1.457 34.386 54.276 1.00 12.84 110 ASN B C 1
ATOM 2846 O O . ASN B 1 130 ? -2.621 34.213 53.917 1.00 12.42 110 ASN B O 1
ATOM 2851 N N . ASN B 1 131 ? -0.774 33.476 54.952 1.00 12.43 111 ASN B N 1
ATOM 2852 C CA . ASN B 1 131 ? -1.391 32.212 55.380 1.00 13.37 111 ASN B CA 1
ATOM 2853 C C . ASN B 1 131 ? -1.883 31.337 54.248 1.00 13.24 111 ASN B C 1
ATOM 2854 O O . ASN B 1 131 ? -2.858 30.573 54.421 1.00 14.37 111 ASN B O 1
ATOM 2859 N N . LYS B 1 132 ? -1.200 31.417 53.099 1.00 12.29 112 LYS B N 1
ATOM 2860 C CA . LYS B 1 132 ? -1.486 30.570 51.953 1.00 12.66 112 LYS B CA 1
ATOM 2861 C C . LYS B 1 132 ? -0.171 29.895 51.517 1.00 12.11 112 LYS B C 1
ATOM 2862 O O . LYS B 1 132 ? 0.685 30.529 50.920 1.00 12.59 112 LYS B O 1
ATOM 2868 N N . ILE B 1 133 ? -0.068 28.604 51.819 1.00 13.13 113 ILE B N 1
ATOM 2869 C CA . ILE B 1 133 ? 1.166 27.800 51.633 1.00 13.29 113 ILE B CA 1
ATOM 2870 C C . ILE B 1 133 ? 0.823 26.643 50.703 1.00 13.42 113 ILE B C 1
ATOM 2871 O O . ILE B 1 133 ? -0.224 25.993 50.853 1.00 13.22 113 ILE B O 1
ATOM 2876 N N . GLY B 1 134 ? 1.683 26.392 49.724 1.00 11.27 114 GLY B N 1
ATOM 2877 C CA . GLY B 1 134 ? 1.578 25.168 48.935 1.00 10.25 114 GLY B CA 1
ATOM 2878 C C . GLY B 1 134 ? 2.738 24.217 49.220 1.00 9.87 114 GLY B C 1
ATOM 2879 O O . GLY B 1 134 ? 3.761 24.607 49.797 1.00 8.83 114 GLY B O 1
ATOM 2880 N N . VAL B 1 135 ? 2.549 22.961 48.835 1.00 9.00 115 VAL B N 1
ATOM 2881 C CA . VAL B 1 135 ? 3.655 21.958 48.842 1.00 8.28 115 VAL B CA 1
ATOM 2882 C C . VAL B 1 135 ? 3.504 21.119 47.583 1.00 9.41 115 VAL B C 1
ATOM 2883 O O . VAL B 1 135 ? 2.395 20.753 47.167 1.00 8.96 115 VAL B O 1
ATOM 2887 N N . ILE B 1 136 ? 4.637 20.868 46.938 1.00 7.97 116 ILE B N 1
ATOM 2888 C CA . ILE B 1 136 ? 4.728 19.964 45.808 1.00 7.77 116 ILE B CA 1
ATOM 2889 C C . ILE B 1 136 ? 5.644 18.795 46.155 1.00 7.64 116 ILE B C 1
ATOM 2890 O O . ILE B 1 136 ? 6.599 18.933 46.944 1.00 7.87 116 ILE B O 1
ATOM 2895 N N . GLY B 1 137 ? 5.340 17.639 45.585 1.00 7.55 117 GLY B N 1
ATOM 2896 C CA . GLY B 1 137 ? 6.097 16.436 45.861 1.00 8.10 117 GLY B CA 1
ATOM 2897 C C . GLY B 1 137 ? 5.591 15.265 45.029 1.00 8.78 117 GLY B C 1
ATOM 2898 O O . GLY B 1 137 ? 4.752 15.448 44.129 1.00 8.50 117 GLY B O 1
ATOM 2899 N N . THR B 1 138 ? 6.135 14.087 45.284 1.00 8.75 118 THR B N 1
ATOM 2900 C CA . THR B 1 138 ? 5.729 12.872 44.572 1.00 9.10 118 THR B CA 1
ATOM 2901 C C . THR B 1 138 ? 4.303 12.500 44.945 1.00 8.80 118 THR B C 1
ATOM 2902 O O . THR B 1 138 ? 3.758 12.972 45.960 1.00 9.81 118 THR B O 1
ATOM 2906 N N . LEU B 1 139 ? 3.708 11.623 44.138 1.00 9.89 119 LEU B N 1
ATOM 2907 C CA . LEU B 1 139 ? 2.405 11.042 44.525 1.00 9.43 119 LEU B CA 1
ATOM 2908 C C . LEU B 1 139 ? 2.390 10.505 45.939 1.00 9.37 119 LEU B C 1
ATOM 2909 O O . LEU B 1 139 ? 1.436 10.749 46.689 1.00 9.57 119 LEU B O 1
ATOM 2914 N N . GLY B 1 140 ? 3.422 9.727 46.304 1.00 9.19 120 GLY B N 1
ATOM 2915 C CA . GLY B 1 140 ? 3.504 9.159 47.624 1.00 9.74 120 GLY B CA 1
ATOM 2916 C C . GLY B 1 140 ? 3.503 10.202 48.716 1.00 9.97 120 GLY B C 1
ATOM 2917 O O . GLY B 1 140 ? 2.830 10.071 49.744 1.00 9.82 120 GLY B O 1
ATOM 2918 N N . THR B 1 141 ? 4.338 11.234 48.547 1.00 9.08 121 THR B N 1
ATOM 2919 C CA . THR B 1 141 ? 4.454 12.256 49.558 1.00 9.01 121 THR B CA 1
ATOM 2920 C C . THR B 1 141 ? 3.106 12.946 49.751 1.00 8.90 121 THR B C 1
ATOM 2921 O O . THR B 1 141 ? 2.650 13.165 50.890 1.00 9.49 121 THR B O 1
ATOM 2925 N N . ILE B 1 142 ? 2.484 13.307 48.647 1.00 9.76 122 ILE B N 1
ATOM 2926 C CA . ILE B 1 142 ? 1.213 14.063 48.706 1.00 10.19 122 ILE B CA 1
ATOM 2927 C C . ILE B 1 142 ? 0.067 13.180 49.222 1.00 11.33 122 ILE B C 1
ATOM 2928 O O . ILE B 1 142 ? -0.751 13.630 50.057 1.00 11.82 122 ILE B O 1
ATOM 2933 N N . LYS B 1 143 ? 0.016 11.929 48.774 1.00 11.83 123 LYS B N 1
ATOM 2934 C CA . LYS B 1 143 ? -1.042 10.992 49.247 1.00 12.93 123 LYS B CA 1
ATOM 2935 C C . LYS B 1 143 ? -1.034 10.804 50.763 1.00 13.02 123 LYS B C 1
ATOM 2936 O O . LYS B 1 143 ? -2.105 10.650 51.403 1.00 13.08 123 LYS B O 1
ATOM 2942 N N . SER B 1 144 ? 0.150 10.811 51.365 1.00 10.77 124 SER B N 1
ATOM 2943 C CA . SER B 1 144 ? 0.310 10.616 52.792 1.00 11.30 124 SER B CA 1
ATOM 2944 C C . SER B 1 144 ? -0.354 11.714 53.620 1.00 10.76 124 SER B C 1
ATOM 2945 O O . SER B 1 144 ? -0.670 11.521 54.784 1.00 11.80 124 SER B O 1
ATOM 2948 N N . ALA B 1 145 ? -0.534 12.872 52.994 1.00 11.50 125 ALA B N 1
ATOM 2949 C CA . ALA B 1 145 ? -0.983 14.091 53.649 1.00 11.90 125 ALA B CA 1
ATOM 2950 C C . ALA B 1 145 ? -0.116 14.568 54.796 1.00 11.55 125 ALA B C 1
ATOM 2951 O O . ALA B 1 145 ? -0.563 15.380 55.649 1.00 11.82 125 ALA B O 1
ATOM 2953 N N . SER B 1 146 ? 1.149 14.129 54.844 1.00 10.83 126 SER B N 1
ATOM 2954 C CA . SER B 1 146 ? 1.999 14.469 55.957 1.00 10.41 126 SER B CA 1
ATOM 2955 C C . SER B 1 146 ? 2.165 15.976 56.105 1.00 9.98 126 SER B C 1
ATOM 2956 O O . SER B 1 146 ? 2.250 16.468 57.211 1.00 10.28 126 SER B O 1
ATOM 2959 N N . TYR B 1 147 ? 2.276 16.699 54.990 1.00 9.57 127 TYR B N 1
ATOM 2960 C CA . TYR B 1 147 ? 2.457 18.141 55.070 1.00 9.29 127 TYR B CA 1
ATOM 2961 C C . TYR B 1 147 ? 1.234 18.849 55.605 1.00 10.35 127 TYR B C 1
ATOM 2962 O O . TYR B 1 147 ? 1.342 19.655 56.496 1.00 10.49 127 TYR B O 1
ATOM 2971 N N . GLU B 1 148 ? 0.077 18.489 55.078 1.00 11.27 128 GLU B N 1
ATOM 2972 C CA . GLU B 1 148 ? -1.161 19.124 55.526 1.00 12.95 128 GLU B CA 1
ATOM 2973 C C . GLU B 1 148 ? -1.375 18.865 57.001 1.00 12.75 128 GLU B C 1
ATOM 2974 O O . GLU B 1 148 ? -1.748 19.790 57.749 1.00 13.37 128 GLU B O 1
ATOM 2980 N N . ILE B 1 149 ? -1.123 17.628 57.424 1.00 11.96 129 ILE B N 1
ATOM 2981 C CA . ILE B 1 149 ? -1.308 17.256 58.827 1.00 13.67 129 ILE B CA 1
ATOM 2982 C C . ILE B 1 149 ? -0.345 18.019 59.737 1.00 13.71 129 ILE B C 1
ATOM 2983 O O . ILE B 1 149 ? -0.741 18.564 60.786 1.00 13.99 129 ILE B O 1
ATOM 2988 N N . ALA B 1 150 ? 0.917 18.075 59.335 1.00 13.85 130 ALA B N 1
ATOM 2989 C CA . ALA B 1 150 ? 1.941 18.758 60.120 1.00 14.01 130 ALA B CA 1
ATOM 2990 C C . ALA B 1 150 ? 1.592 20.245 60.291 1.00 14.55 130 ALA B C 1
ATOM 2991 O O . ALA B 1 150 ? 1.641 20.786 61.403 1.00 16.22 130 ALA B O 1
ATOM 2993 N N . ILE B 1 151 ? 1.233 20.901 59.197 1.00 12.97 131 ILE B N 1
ATOM 2994 C CA . ILE B 1 151 ? 1.001 22.348 59.221 1.00 13.56 131 ILE B CA 1
ATOM 2995 C C . ILE B 1 151 ? -0.287 22.641 59.985 1.00 14.20 131 ILE B C 1
ATOM 2996 O O . ILE B 1 151 ? -0.320 23.552 60.806 1.00 15.50 131 ILE B O 1
ATOM 3001 N N . LYS B 1 152 ? -1.335 21.883 59.702 1.00 15.56 132 LYS B N 1
ATOM 3002 C CA . LYS B 1 152 ? -2.634 22.145 60.358 1.00 16.69 132 LYS B CA 1
ATOM 3003 C C . LYS B 1 152 ? -2.612 21.825 61.858 1.00 16.63 132 LYS B C 1
ATOM 3004 O O . LYS B 1 152 ? -3.374 22.403 62.644 1.00 17.23 132 LYS B O 1
ATOM 3010 N N . SER B 1 153 ? -1.754 20.906 62.280 1.00 17.24 133 SER B N 1
ATOM 3011 C CA . SER B 1 153 ? -1.639 20.618 63.719 1.00 17.58 133 SER B CA 1
ATOM 3012 C C . SER B 1 153 ? -0.869 21.696 64.518 1.00 17.20 133 SER B C 1
ATOM 3013 O O . SER B 1 153 ? -0.895 21.696 65.749 1.00 17.98 133 SER B O 1
ATOM 3016 N N . LYS B 1 154 ? -0.177 22.591 63.817 1.00 16.15 134 LYS B N 1
ATOM 3017 C CA . LYS B 1 154 ? 0.628 23.629 64.423 1.00 16.59 134 LYS B CA 1
ATOM 3018 C C . LYS B 1 154 ? -0.034 24.977 64.258 1.00 13.74 134 LYS B C 1
ATOM 3019 O O . LYS B 1 154 ? -0.095 25.750 65.207 1.00 12.77 134 LYS B O 1
ATOM 3025 N N . ALA B 1 155 ? -0.499 25.276 63.042 1.00 11.94 135 ALA B N 1
ATOM 3026 C CA . ALA B 1 155 ? -0.989 26.599 62.709 1.00 11.14 135 ALA B CA 1
ATOM 3027 C C . ALA B 1 155 ? -2.189 26.462 61.790 1.00 11.99 135 ALA B C 1
ATOM 3028 O O . ALA B 1 155 ? -2.087 26.615 60.579 1.00 11.34 135 ALA B O 1
ATOM 3030 N N . PRO B 1 156 ? -3.342 26.165 62.404 1.00 12.13 136 PRO B N 1
ATOM 3031 C CA . PRO B 1 156 ? -4.474 25.790 61.594 1.00 12.86 136 PRO B CA 1
ATOM 3032 C C . PRO B 1 156 ? -5.149 26.916 60.828 1.00 13.28 136 PRO B C 1
ATOM 3033 O O . PRO B 1 156 ? -6.060 26.636 60.048 1.00 14.51 136 PRO B O 1
ATOM 3037 N N . ALA B 1 157 ? -4.731 28.156 61.021 1.00 11.87 137 ALA B N 1
ATOM 3038 C CA . ALA B 1 157 ? -5.212 29.264 60.185 1.00 12.11 137 ALA B CA 1
ATOM 3039 C C . ALA B 1 157 ? -4.689 29.207 58.764 1.00 11.73 137 ALA B C 1
ATOM 3040 O O . ALA B 1 157 ? -5.215 29.865 57.856 1.00 13.07 137 ALA B O 1
ATOM 3042 N N . ILE B 1 158 ? -3.635 28.436 58.547 1.00 12.40 138 ILE B N 1
ATOM 3043 C CA . ILE B 1 158 ? -3.026 28.404 57.229 1.00 13.01 138 ILE B CA 1
ATOM 3044 C C . ILE B 1 158 ? -3.811 27.496 56.267 1.00 12.51 138 ILE B C 1
ATOM 3045 O O . ILE B 1 158 ? -4.196 26.383 56.635 1.00 13.26 138 ILE B O 1
ATOM 3050 N N . GLU B 1 159 ? -4.048 28.003 55.062 1.00 12.67 139 GLU B N 1
ATOM 3051 C CA . GLU B 1 159 ? -4.602 27.235 53.966 1.00 13.92 139 GLU B CA 1
ATOM 3052 C C . GLU B 1 159 ? -3.453 26.562 53.244 1.00 12.83 139 GLU B C 1
ATOM 3053 O O . GLU B 1 159 ? -2.520 27.239 52.772 1.00 12.90 139 GLU B O 1
ATOM 3059 N N . VAL B 1 160 ? -3.531 25.249 53.175 1.00 12.57 140 VAL B N 1
ATOM 3060 C CA . VAL B 1 160 ? -2.502 24.443 52.560 1.00 12.46 140 VAL B CA 1
ATOM 3061 C C . VAL B 1 160 ? -3.007 23.829 51.279 1.00 12.58 140 VAL B C 1
ATOM 3062 O O . VAL B 1 160 ? -4.044 23.136 51.288 1.00 13.01 140 VAL B O 1
ATOM 3066 N N . THR B 1 161 ? -2.279 24.063 50.179 1.00 11.58 141 THR B N 1
ATOM 3067 C CA . THR B 1 161 ? -2.566 23.430 48.879 1.00 11.81 141 THR B CA 1
ATOM 3068 C C . THR B 1 161 ? -1.444 22.443 48.574 1.00 11.47 141 THR B C 1
ATOM 3069 O O . THR B 1 161 ? -0.292 22.840 48.488 1.00 12.57 141 THR B O 1
ATOM 3073 N N . SER B 1 162 ? -1.795 21.171 48.429 1.00 10.80 142 SER B N 1
ATOM 3074 C CA . SER B 1 162 ? -0.827 20.104 48.175 1.00 10.68 142 SER B CA 1
ATOM 3075 C C . SER B 1 162 ? -1.021 19.612 46.744 1.00 11.47 142 SER B C 1
ATOM 3076 O O . SER B 1 162 ? -2.158 19.360 46.312 1.00 13.50 142 SER B O 1
ATOM 3079 N N . LEU B 1 163 ? 0.064 19.465 45.999 1.00 10.55 143 LEU B N 1
ATOM 3080 C CA . LEU B 1 163 ? -0.033 19.081 44.610 1.00 9.96 143 LEU B CA 1
ATOM 3081 C C . LEU B 1 163 ? 1.049 18.076 44.247 1.00 10.01 143 LEU B C 1
ATOM 3082 O O . LEU B 1 163 ? 2.221 18.364 44.413 1.00 10.56 143 LEU B O 1
ATOM 3087 N N . ALA B 1 164 ? 0.654 16.880 43.833 1.00 10.24 144 ALA B N 1
ATOM 3088 C CA . ALA B 1 164 ? 1.623 15.923 43.306 1.00 9.58 144 ALA B CA 1
ATOM 3089 C C . ALA B 1 164 ? 2.108 16.365 41.926 1.00 10.18 144 ALA B C 1
ATOM 3090 O O . ALA B 1 164 ? 1.327 16.781 41.067 1.00 9.80 144 ALA B O 1
ATOM 3092 N N . CYS B 1 165 ? 3.428 16.264 41.714 1.00 9.88 145 CYS B N 1
ATOM 3093 C CA . CYS B 1 165 ? 4.066 16.697 40.467 1.00 9.91 145 CYS B CA 1
ATOM 3094 C C . CYS B 1 165 ? 4.866 15.538 39.844 1.00 11.21 145 CYS B C 1
ATOM 3095 O O . CYS B 1 165 ? 6.113 15.582 39.768 1.00 10.87 145 CYS B O 1
ATOM 3098 N N . PRO B 1 166 ? 4.177 14.475 39.416 1.0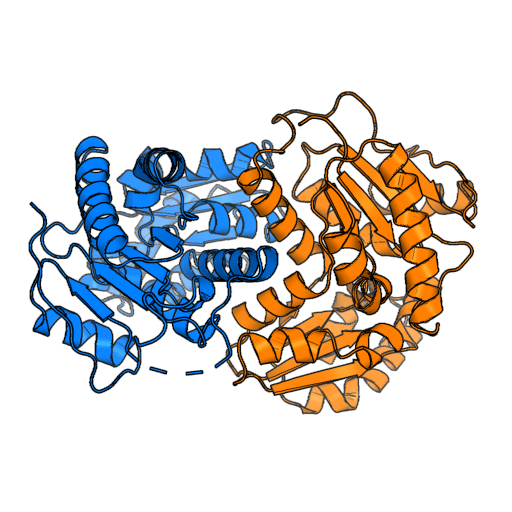0 10.18 146 PRO B N 1
ATOM 3099 C CA . PRO B 1 166 ? 4.854 13.229 39.034 1.00 10.97 146 PRO B CA 1
ATOM 3100 C C . PRO B 1 166 ? 5.924 13.336 37.967 1.00 11.12 146 PRO B C 1
ATOM 3101 O O . PRO B 1 166 ? 6.855 12.516 37.972 1.00 12.42 146 PRO B O 1
ATOM 3105 N N . LYS B 1 167 ? 5.811 14.315 37.085 1.00 10.67 147 LYS B N 1
ATOM 3106 C CA . LYS B 1 167 ? 6.791 14.497 36.000 1.00 10.52 147 LYS B CA 1
ATOM 3107 C C . LYS B 1 167 ? 8.119 15.103 36.469 1.00 10.33 147 LYS B C 1
ATOM 3108 O O . LYS B 1 167 ? 9.118 15.053 35.732 1.00 10.89 147 LYS B O 1
ATOM 3114 N N . PHE B 1 168 ? 8.132 15.699 37.659 1.00 9.73 148 PHE B N 1
ATOM 3115 C CA . PHE B 1 168 ? 9.306 16.473 38.070 1.00 9.19 148 PHE B CA 1
ATOM 3116 C C . PHE B 1 168 ? 10.533 15.606 38.349 1.00 8.53 148 PHE B C 1
ATOM 3117 O O . PHE B 1 168 ? 11.649 15.927 37.907 1.00 8.20 148 PHE B O 1
ATOM 3125 N N . VAL B 1 169 ? 10.354 14.515 39.095 1.00 8.69 149 VAL B N 1
ATOM 3126 C CA . VAL B 1 169 ? 11.490 13.620 39.366 1.00 7.98 149 VAL B CA 1
ATOM 3127 C C . VAL B 1 169 ? 12.063 13.088 38.039 1.00 9.23 149 VAL B C 1
ATOM 3128 O O . VAL B 1 169 ? 13.275 13.175 37.828 1.00 8.60 149 VAL B O 1
ATOM 3132 N N . PRO B 1 170 ? 11.217 12.545 37.136 1.00 9.00 150 PRO B N 1
ATOM 3133 C CA . PRO B 1 170 ? 11.754 12.183 35.804 1.00 9.90 150 PRO B CA 1
ATOM 3134 C C . PRO B 1 170 ? 12.527 13.284 35.062 1.00 8.82 150 PRO B C 1
ATOM 3135 O O . PRO B 1 170 ? 13.555 12.976 34.464 1.00 9.33 150 PRO B O 1
ATOM 3139 N N . ILE B 1 171 ? 12.074 14.537 35.112 1.00 8.55 151 ILE B N 1
ATOM 3140 C CA . ILE B 1 171 ? 12.801 15.636 34.484 1.00 8.65 151 ILE B CA 1
ATOM 3141 C C . ILE B 1 171 ? 14.208 15.718 35.043 1.00 8.59 151 ILE B C 1
ATOM 3142 O O . ILE B 1 171 ? 15.181 15.779 34.298 1.00 8.84 151 ILE B O 1
ATOM 3147 N N . VAL B 1 172 ? 14.322 15.703 36.367 1.00 7.50 152 VAL B N 1
ATOM 3148 C CA . VAL B 1 172 ? 15.649 15.823 37.020 1.00 7.33 152 VAL B CA 1
ATOM 3149 C C . VAL B 1 172 ? 16.489 14.579 36.744 1.00 7.51 152 VAL B C 1
ATOM 3150 O O . VAL B 1 172 ? 17.671 14.709 36.398 1.00 8.91 152 VAL B O 1
ATOM 3154 N N . GLU B 1 173 ? 15.906 13.398 36.881 1.00 8.47 153 GLU B N 1
ATOM 3155 C CA . GLU B 1 173 ? 16.618 12.135 36.598 1.00 9.03 153 GLU B CA 1
ATOM 3156 C C . GLU B 1 173 ? 17.162 12.118 35.164 1.00 9.90 153 GLU B C 1
ATOM 3157 O O . GLU B 1 173 ? 18.254 11.554 34.928 1.00 10.91 153 GLU B O 1
ATOM 3163 N N . SER B 1 174 ? 16.443 12.725 34.220 1.00 8.83 154 SER B N 1
ATOM 3164 C CA . SER B 1 174 ? 16.868 12.766 32.814 1.00 9.11 154 SER B CA 1
ATOM 3165 C C . SER B 1 174 ? 18.119 13.601 32.569 1.00 9.52 154 SER B C 1
ATOM 3166 O O . SER B 1 174 ? 18.683 13.559 31.475 1.00 10.35 154 SER B O 1
ATOM 3169 N N . ASN B 1 175 ? 18.499 14.424 33.533 1.00 9.26 155 ASN B N 1
ATOM 3170 C CA . ASN B 1 175 ? 19.594 15.389 33.411 1.00 9.66 155 ASN B CA 1
ATOM 3171 C C . ASN B 1 175 ? 19.283 16.630 32.561 1.00 10.07 155 ASN B C 1
ATOM 3172 O O . ASN B 1 175 ? 20.145 17.509 32.414 1.00 11.87 155 ASN B O 1
ATOM 3177 N N . GLN B 1 176 ? 18.059 16.726 32.051 1.00 10.04 156 GLN B N 1
ATOM 3178 C CA . GLN B 1 176 ? 17.701 17.777 31.116 1.00 11.08 156 GLN B CA 1
ATOM 3179 C C . GLN B 1 176 ? 16.699 18.692 31.811 1.00 11.28 156 GLN B C 1
ATOM 3180 O O . GLN B 1 176 ? 15.635 19.004 31.291 1.00 13.02 156 GLN B O 1
ATOM 3186 N N . TYR B 1 177 ? 17.094 19.157 32.984 1.00 10.82 157 TYR B N 1
ATOM 3187 C CA . TYR B 1 177 ? 16.203 19.886 33.893 1.00 10.39 157 TYR B CA 1
ATOM 3188 C C . TYR B 1 177 ? 16.273 21.400 33.688 1.00 10.71 157 TYR B C 1
ATOM 3189 O O . TYR B 1 177 ? 15.639 22.167 34.431 1.00 10.61 157 TYR B O 1
ATOM 3198 N N . ARG B 1 178 ? 17.027 21.835 32.676 1.00 11.39 158 ARG B N 1
ATOM 3199 C CA . ARG B 1 178 ? 17.058 23.251 32.310 1.00 11.94 158 ARG B CA 1
ATOM 3200 C C . ARG B 1 178 ? 16.555 23.499 30.879 1.00 12.32 158 ARG B C 1
ATOM 3201 O O . ARG B 1 178 ? 16.690 24.622 30.363 1.00 13.14 158 ARG B O 1
ATOM 3209 N N . SER B 1 179 ? 15.969 22.478 30.258 1.00 12.48 159 SER B N 1
ATOM 3210 C CA . SER B 1 179 ? 15.575 22.538 28.851 1.00 12.74 159 SER B CA 1
ATOM 3211 C C . SER B 1 179 ? 14.267 23.257 28.669 1.00 13.61 159 SER B C 1
ATOM 3212 O O . SER B 1 179 ? 13.519 23.437 29.622 1.00 12.65 159 SER B O 1
ATOM 3215 N N . SER B 1 180 ? 13.970 23.621 27.422 1.00 14.24 160 SER B N 1
ATOM 3216 C CA . SER B 1 180 ? 12.684 24.206 27.078 1.00 15.01 160 SER B CA 1
ATOM 3217 C C . SER B 1 180 ? 11.538 23.257 27.400 1.00 14.20 160 SER B C 1
ATOM 3218 O O . SER B 1 180 ? 10.471 23.675 27.868 1.00 13.97 160 SER B O 1
ATOM 3221 N N . VAL B 1 181 ? 11.749 21.972 27.127 1.00 13.41 161 VAL B N 1
ATOM 3222 C CA . VAL B 1 181 ? 10.772 20.925 27.447 1.00 12.99 161 VAL B CA 1
ATOM 3223 C C . VAL B 1 181 ? 10.507 20.924 28.960 1.00 12.52 161 VAL B C 1
ATOM 3224 O O . VAL B 1 181 ? 9.346 20.890 29.394 1.00 13.13 161 VAL B O 1
ATOM 3228 N N . ALA B 1 182 ? 11.567 20.970 29.767 1.00 11.95 162 ALA B N 1
ATOM 3229 C CA . ALA B 1 182 ? 11.379 20.977 31.226 1.00 11.20 162 ALA B CA 1
ATOM 3230 C C . ALA B 1 182 ? 10.606 22.215 31.680 1.00 10.92 162 ALA B C 1
ATOM 3231 O O . ALA B 1 182 ? 9.722 22.114 32.514 1.00 12.19 162 ALA B O 1
ATOM 3233 N N . LYS B 1 183 ? 10.941 23.382 31.136 1.00 11.05 163 LYS B N 1
ATOM 3234 C CA . LYS B 1 183 ? 10.324 24.636 31.574 1.00 11.27 163 LYS B CA 1
ATOM 3235 C C . LYS B 1 183 ? 8.840 24.619 31.238 1.00 12.10 163 LYS B C 1
ATOM 3236 O O . LYS B 1 183 ? 8.018 25.089 32.023 1.00 12.46 163 LYS B O 1
ATOM 3242 N N . LYS B 1 184 ? 8.500 24.091 30.063 1.00 12.99 164 LYS B N 1
ATOM 3243 C CA . LYS B 1 184 ? 7.093 23.942 29.678 1.00 13.90 164 LYS B CA 1
ATOM 3244 C C . LYS B 1 184 ? 6.301 23.050 30.610 1.00 13.43 164 LYS B C 1
ATOM 3245 O O . LYS B 1 184 ? 5.183 23.401 31.016 1.00 13.58 164 LYS B O 1
ATOM 3251 N N . ILE B 1 185 ? 6.865 21.908 30.980 1.00 12.45 165 ILE B N 1
ATOM 3252 C CA . ILE B 1 185 ? 6.188 20.995 31.876 1.00 12.03 165 ILE B CA 1
ATOM 3253 C C . ILE B 1 185 ? 6.004 21.622 33.264 1.00 11.49 165 ILE B C 1
ATOM 3254 O O . ILE B 1 185 ? 4.947 21.503 33.858 1.00 11.14 165 ILE B O 1
ATOM 3259 N N . VAL B 1 186 ? 7.037 22.289 33.787 1.00 10.77 166 VAL B N 1
ATOM 3260 C CA . VAL B 1 186 ? 6.890 22.917 35.095 1.00 10.63 166 VAL B CA 1
ATOM 3261 C C . VAL B 1 186 ? 5.752 23.960 35.050 1.00 10.62 166 VAL B C 1
ATOM 3262 O O . VAL B 1 186 ? 4.914 24.019 35.964 1.00 11.55 166 VAL B O 1
ATOM 3266 N N . ALA B 1 187 ? 5.722 24.760 33.988 1.00 10.88 167 ALA B N 1
ATOM 3267 C CA . ALA B 1 187 ? 4.681 25.795 33.837 1.00 12.25 167 ALA B CA 1
ATOM 3268 C C . ALA B 1 187 ? 3.288 25.155 33.786 1.00 13.16 167 ALA B C 1
ATOM 3269 O O . ALA B 1 187 ? 2.366 25.620 34.464 1.00 13.77 167 ALA B O 1
ATOM 3271 N N . GLU B 1 188 ? 3.153 24.095 32.996 1.00 13.57 168 GLU B N 1
ATOM 3272 C CA . GLU B 1 188 ? 1.861 23.359 32.853 1.00 15.08 168 GLU B CA 1
ATOM 3273 C C . GLU B 1 188 ? 1.406 22.764 34.182 1.00 14.60 168 GLU B C 1
ATOM 3274 O O . GLU B 1 188 ? 0.255 22.922 34.626 1.00 14.33 168 GLU B O 1
ATOM 3280 N N . THR B 1 189 ? 2.327 22.093 34.856 1.00 12.38 169 THR B N 1
ATOM 3281 C CA . THR B 1 189 ? 2.013 21.408 36.097 1.00 12.08 169 THR B CA 1
ATOM 3282 C C . THR B 1 189 ? 1.601 22.385 37.178 1.00 11.94 169 THR B C 1
ATOM 3283 O O . THR B 1 189 ? 0.670 22.111 37.944 1.00 13.08 169 THR B O 1
ATOM 3287 N N . LEU B 1 190 ? 2.261 23.547 37.241 1.00 12.16 170 LEU B N 1
ATOM 3288 C CA . LEU B 1 190 ? 2.011 24.492 38.340 1.00 12.52 170 LEU B CA 1
ATOM 3289 C C . LEU B 1 190 ? 0.997 25.553 37.985 1.00 14.37 170 LEU B C 1
ATOM 3290 O O . LEU B 1 190 ? 0.741 26.436 38.798 1.00 14.89 170 LEU B O 1
ATOM 3295 N N . GLN B 1 191 ? 0.384 25.442 36.817 1.00 17.18 171 GLN B N 1
ATOM 3296 C CA . GLN B 1 191 ? -0.501 26.522 36.364 1.00 19.44 171 GLN B CA 1
ATOM 3297 C C . GLN B 1 191 ? -1.636 26.763 37.334 1.00 20.75 171 GLN B C 1
ATOM 3298 O O . GLN B 1 191 ? -1.896 27.907 37.711 1.00 22.07 171 GLN B O 1
ATOM 3304 N N . ALA B 1 192 ? -2.321 25.710 37.753 1.00 20.38 172 ALA B N 1
ATOM 3305 C CA . ALA B 1 192 ? -3.417 25.900 38.691 1.00 20.84 172 ALA B CA 1
ATOM 3306 C C . ALA B 1 192 ? -2.911 26.429 40.045 1.00 20.73 172 ALA B C 1
ATOM 3307 O O . ALA B 1 192 ? -3.563 27.244 40.684 1.00 20.58 172 ALA B O 1
ATOM 3309 N N . LEU B 1 193 ? -1.731 25.990 40.462 1.00 20.20 173 LEU B N 1
ATOM 3310 C CA . LEU B 1 193 ? -1.164 26.410 41.740 1.00 20.96 173 LEU B CA 1
ATOM 3311 C C . LEU B 1 193 ? -0.811 27.910 41.767 1.00 22.88 173 LEU B C 1
ATOM 3312 O O . LEU B 1 193 ? -1.074 28.627 42.757 1.00 22.06 173 LEU B O 1
ATOM 3317 N N . GLN B 1 194 ? -0.221 28.378 40.671 1.00 24.29 174 GLN B N 1
ATOM 3318 C CA . GLN B 1 194 ? 0.039 29.799 40.473 1.00 26.37 174 GLN B CA 1
ATOM 3319 C C . GLN B 1 194 ? -1.167 30.658 40.830 1.00 27.14 174 GLN B C 1
ATOM 3320 O O . GLN B 1 194 ? -1.035 31.731 41.431 1.00 28.85 174 GLN B O 1
ATOM 3326 N N . LEU B 1 195 ? -2.339 30.177 40.454 1.00 26.80 175 LEU B N 1
ATOM 3327 C CA . LEU B 1 195 ? -3.596 30.892 40.684 1.00 27.46 175 LEU B CA 1
ATOM 3328 C C . LEU B 1 195 ? -4.067 31.001 42.140 1.00 26.93 175 LEU B C 1
ATOM 3329 O O . LEU B 1 195 ? -4.950 31.814 42.435 1.00 28.34 175 LEU B O 1
ATOM 3334 N N . LYS B 1 196 ? -3.511 30.201 43.054 1.00 24.84 176 LYS B N 1
ATOM 3335 C CA . LYS B 1 196 ? -4.004 30.151 44.448 1.00 23.07 176 LYS B CA 1
ATOM 3336 C C . LYS B 1 196 ? -3.560 31.358 45.310 1.00 20.81 176 LYS B C 1
ATOM 3337 O O . LYS B 1 196 ? -3.982 31.470 46.452 1.00 21.28 176 LYS B O 1
ATOM 3343 N N . GLY B 1 197 ? -2.701 32.219 44.769 1.00 19.11 177 GLY B N 1
ATOM 3344 C CA . GLY B 1 197 ? -2.191 33.374 45.511 1.00 17.54 177 GLY B CA 1
ATOM 3345 C C . GLY B 1 197 ? -1.356 32.982 46.735 1.00 16.20 177 GLY B C 1
ATOM 3346 O O . GLY B 1 197 ? -1.391 33.634 47.768 1.00 15.63 177 GLY B O 1
ATOM 3347 N N . LEU B 1 198 ? -0.585 31.917 46.595 1.00 14.15 178 LEU B N 1
ATOM 3348 C CA . LEU B 1 198 ? 0.317 31.494 47.647 1.00 12.32 178 LEU B CA 1
ATOM 3349 C C . LEU B 1 198 ? 1.413 32.533 47.866 1.00 11.69 178 LEU B C 1
ATOM 3350 O O . LEU B 1 198 ? 1.803 33.234 46.929 1.00 12.99 178 LEU B O 1
ATOM 3355 N N . ASP B 1 199 ? 1.950 32.602 49.085 1.00 9.65 179 ASP B N 1
ATOM 3356 C CA . ASP B 1 199 ? 3.189 33.353 49.275 1.00 9.74 179 ASP B CA 1
ATOM 3357 C C . ASP B 1 199 ? 4.375 32.462 49.599 1.00 8.39 179 ASP B C 1
ATOM 3358 O O . ASP B 1 199 ? 5.496 32.961 49.722 1.00 8.90 179 ASP B O 1
ATOM 3363 N N . THR B 1 200 ? 4.139 31.161 49.713 1.00 9.06 180 THR B N 1
ATOM 3364 C CA . THR B 1 200 ? 5.155 30.189 50.121 1.00 8.59 180 THR B CA 1
ATOM 3365 C C . THR B 1 200 ? 4.880 28.845 49.462 1.00 8.86 180 THR B C 1
ATOM 3366 O O . THR B 1 200 ? 3.743 28.397 49.418 1.00 9.98 180 THR B O 1
ATOM 3370 N N . LEU B 1 201 ? 5.918 28.185 48.971 1.00 7.76 181 LEU B N 1
ATOM 3371 C CA . LEU B 1 201 ? 5.775 26.886 48.330 1.00 7.10 181 LEU B CA 1
ATOM 3372 C C . LEU B 1 201 ? 6.906 26.008 48.786 1.00 8.38 181 LEU B C 1
ATOM 3373 O O . LEU B 1 201 ? 8.068 26.360 48.623 1.00 8.11 181 LEU B O 1
ATOM 3378 N N . ILE B 1 202 ? 6.549 24.886 49.398 1.00 7.54 182 ILE B N 1
ATOM 3379 C CA . ILE B 1 202 ? 7.561 23.930 49.864 1.00 7.59 182 ILE B CA 1
ATOM 3380 C C . ILE B 1 202 ? 7.987 23.002 48.737 1.00 7.76 182 ILE B C 1
ATOM 3381 O O . ILE B 1 202 ? 7.162 22.375 48.070 1.00 8.00 182 ILE B O 1
ATOM 3386 N N . LEU B 1 203 ? 9.299 22.905 48.507 1.00 7.15 183 LEU B N 1
ATOM 3387 C CA . LEU B 1 203 ? 9.835 21.998 47.535 1.00 7.40 183 LEU B CA 1
ATOM 3388 C C . LEU B 1 203 ? 9.974 20.634 48.220 1.00 7.94 183 LEU B C 1
ATOM 3389 O O . LEU B 1 203 ? 11.037 20.290 48.718 1.00 7.48 183 LEU B O 1
ATOM 3394 N N . GLY B 1 204 ? 8.882 19.878 48.261 1.00 8.05 184 GLY B N 1
ATOM 3395 C CA . GLY B 1 204 ? 8.803 18.661 49.050 1.00 7.80 184 GLY B CA 1
ATOM 3396 C C . GLY B 1 204 ? 9.359 17.400 48.440 1.00 7.85 184 GLY B C 1
ATOM 3397 O O . GLY B 1 204 ? 8.724 16.342 48.523 1.00 8.18 184 GLY B O 1
ATOM 3398 N N . CYS B 1 205 ? 10.574 17.488 47.893 1.00 7.22 185 CYS B N 1
ATOM 3399 C CA . CYS B 1 205 ? 11.211 16.377 47.193 1.00 6.45 185 CYS B CA 1
ATOM 3400 C C . CYS B 1 205 ? 12.683 16.704 47.034 1.00 6.74 185 CYS B C 1
ATOM 3401 O O . CYS B 1 205 ? 13.021 17.847 46.748 1.00 7.03 185 CYS B O 1
ATOM 3404 N N . THR B 1 206 ? 13.514 15.683 47.187 1.00 6.74 186 THR B N 1
ATOM 3405 C CA . THR B 1 206 ? 14.969 15.840 47.061 1.00 7.01 186 THR B CA 1
ATOM 3406 C C . THR B 1 206 ? 15.390 16.441 45.733 1.00 7.23 186 THR B C 1
ATOM 3407 O O . THR B 1 206 ? 16.440 17.124 45.643 1.00 6.29 186 THR B O 1
ATOM 3411 N N . HIS B 1 207 ? 14.642 16.148 44.674 1.00 6.37 187 HIS B N 1
ATOM 3412 C CA . HIS B 1 207 ? 15.025 16.524 43.319 1.00 7.41 187 HIS B CA 1
ATOM 3413 C C . HIS B 1 207 ? 14.724 17.982 42.970 1.00 7.16 187 HIS B C 1
ATOM 3414 O O . HIS B 1 207 ? 15.290 18.558 42.025 1.00 7.81 187 HIS B O 1
ATOM 3421 N N . TYR B 1 208 ? 13.807 18.609 43.701 1.00 6.57 188 TYR B N 1
ATOM 3422 C CA . TYR B 1 208 ? 13.281 19.877 43.230 1.00 6.88 188 TYR B CA 1
ATOM 3423 C C . TYR B 1 208 ? 14.217 21.068 43.348 1.00 6.75 188 TYR B C 1
ATOM 3424 O O . TYR B 1 208 ? 14.042 22.038 42.600 1.00 8.07 188 TYR B O 1
ATOM 3433 N N . PRO B 1 209 ? 15.226 21.041 44.255 1.00 8.16 189 PRO B N 1
ATOM 3434 C CA . PRO B 1 209 ? 16.195 22.147 44.159 1.00 8.03 189 PRO B CA 1
ATOM 3435 C C . PRO B 1 209 ? 16.798 22.304 42.771 1.00 8.24 189 PRO B C 1
ATOM 3436 O O . PRO B 1 209 ? 17.149 23.439 42.360 1.00 7.67 189 PRO B O 1
ATOM 3440 N N . LEU B 1 210 ? 16.910 21.200 42.022 1.00 7.63 190 LEU B N 1
ATOM 3441 C CA . LEU B 1 210 ? 17.469 21.291 40.663 1.00 7.58 190 LEU B CA 1
ATOM 3442 C C . LEU B 1 210 ? 16.593 22.106 39.713 1.00 8.23 190 LEU B C 1
ATOM 3443 O O . LEU B 1 210 ? 17.077 22.698 38.771 1.00 9.46 190 LEU B O 1
ATOM 3448 N N . LEU B 1 211 ? 15.296 22.149 40.015 1.00 7.11 191 LEU B N 1
ATOM 3449 C CA . LEU B 1 211 ? 14.304 22.883 39.252 1.00 7.70 191 LEU B CA 1
ATOM 3450 C C . LEU B 1 211 ? 13.980 24.257 39.834 1.00 7.39 191 LEU B C 1
ATOM 3451 O O . LEU B 1 211 ? 13.148 24.957 39.300 1.00 7.53 191 LEU B O 1
ATOM 3456 N N . ARG B 1 212 ? 14.665 24.653 40.906 1.00 7.89 192 ARG B N 1
ATOM 3457 C CA . ARG B 1 212 ? 14.263 25.824 41.657 1.00 7.61 192 ARG B CA 1
ATOM 3458 C C . ARG B 1 212 ? 14.150 27.079 40.816 1.00 8.31 192 ARG B C 1
ATOM 3459 O O . ARG B 1 212 ? 13.181 27.793 40.942 1.00 7.86 192 ARG B O 1
ATOM 3467 N N . PRO B 1 213 ? 15.149 27.390 39.952 1.00 8.02 193 PRO B N 1
ATOM 3468 C CA . PRO B 1 213 ? 14.978 28.650 39.218 1.00 7.83 193 PRO B CA 1
ATOM 3469 C C . PRO B 1 213 ? 13.756 28.665 38.291 1.00 7.56 193 PRO B C 1
ATOM 3470 O O . PRO B 1 213 ? 13.107 29.705 38.134 1.00 8.87 193 PRO B O 1
ATOM 3474 N N . VAL B 1 214 ? 13.457 27.522 37.687 1.00 7.06 194 VAL B N 1
ATOM 3475 C CA . VAL B 1 214 ? 12.318 27.393 36.795 1.00 7.97 194 VAL B CA 1
ATOM 3476 C C . VAL B 1 214 ? 11.030 27.528 37.605 1.00 7.94 194 VAL B C 1
ATOM 3477 O O . VAL B 1 214 ? 10.098 28.233 37.203 1.00 8.58 194 VAL B O 1
ATOM 3481 N N . ILE B 1 215 ? 10.973 26.844 38.732 1.00 7.91 195 ILE B N 1
ATOM 3482 C CA . ILE B 1 215 ? 9.790 26.964 39.619 1.00 7.67 195 ILE B CA 1
ATOM 3483 C C . ILE B 1 215 ? 9.604 28.410 40.080 1.00 8.40 195 ILE B C 1
ATOM 3484 O O . ILE B 1 215 ? 8.475 28.915 40.099 1.00 8.60 195 ILE B O 1
ATOM 3489 N N . GLN B 1 216 ? 10.690 29.083 40.453 1.00 7.65 196 GLN B N 1
ATOM 3490 C CA . GLN B 1 216 ? 10.593 30.488 40.899 1.00 8.07 196 GLN B CA 1
ATOM 3491 C C . GLN B 1 216 ? 10.099 31.394 39.761 1.00 8.57 196 GLN B C 1
ATOM 3492 O O . GLN B 1 216 ? 9.315 32.317 39.983 1.00 8.86 196 GLN B O 1
ATOM 3498 N N . ASN B 1 217 ? 10.561 31.146 38.537 1.00 9.01 197 ASN B N 1
ATOM 3499 C CA . ASN B 1 217 ? 10.103 31.930 37.389 1.00 9.36 197 ASN B CA 1
ATOM 3500 C C . ASN B 1 217 ? 8.595 31.770 37.170 1.00 9.88 197 ASN B C 1
ATOM 3501 O O . ASN B 1 217 ? 7.894 32.743 36.887 1.00 11.37 197 ASN B O 1
ATOM 3506 N N . VAL B 1 218 ? 8.115 30.547 37.307 1.00 9.49 198 VAL B N 1
ATOM 3507 C CA . VAL B 1 218 ? 6.692 30.221 37.116 1.00 9.68 198 VAL B CA 1
ATOM 3508 C C . VAL B 1 218 ? 5.841 30.801 38.224 1.00 10.76 198 VAL B C 1
ATOM 3509 O O . VAL B 1 218 ? 4.757 31.369 37.941 1.00 12.35 198 VAL B O 1
ATOM 3513 N N . MET B 1 219 ? 6.296 30.671 39.468 1.00 10.45 199 MET B N 1
ATOM 3514 C CA . MET B 1 219 ? 5.459 31.123 40.608 1.00 10.47 199 MET B CA 1
ATOM 3515 C C . MET B 1 219 ? 5.547 32.607 40.826 1.00 11.24 199 MET B C 1
ATOM 3516 O O . MET B 1 219 ? 4.606 33.190 41.358 1.00 13.02 199 MET B O 1
ATOM 3521 N N . GLY B 1 220 ? 6.644 33.223 40.403 1.00 11.75 200 GLY B N 1
ATOM 3522 C CA . GLY B 1 220 ? 6.883 34.636 40.619 1.00 11.91 200 GLY B CA 1
ATOM 3523 C C . GLY B 1 220 ? 7.770 34.875 41.817 1.00 12.35 200 GLY B C 1
ATOM 3524 O O . GLY B 1 220 ? 7.766 34.115 42.775 1.00 10.88 200 GLY B O 1
ATOM 3525 N N . SER B 1 221 ? 8.526 35.967 41.749 1.00 14.01 201 SER B N 1
ATOM 3526 C CA . SER B 1 221 ? 9.559 36.286 42.709 1.00 14.59 201 SER B CA 1
ATOM 3527 C C . SER B 1 221 ? 9.027 36.468 44.128 1.00 15.42 201 SER B C 1
ATOM 3528 O O . SER B 1 221 ? 9.811 36.330 45.076 1.00 17.42 201 SER B O 1
ATOM 3531 N N . HIS B 1 222 ? 7.721 36.762 44.276 1.00 15.13 202 HIS B N 1
ATOM 3532 C CA . HIS B 1 222 ? 7.046 36.963 45.558 1.00 16.06 202 HIS B CA 1
ATOM 3533 C C . HIS B 1 222 ? 6.611 35.681 46.322 1.00 15.60 202 HIS B C 1
ATOM 3534 O O . HIS B 1 222 ? 6.077 35.763 47.449 1.00 17.97 202 HIS B O 1
ATOM 3541 N N . VAL B 1 223 ? 6.785 34.523 45.698 1.00 12.36 203 VAL B N 1
ATOM 3542 C CA . VAL B 1 223 ? 6.550 33.240 46.377 1.00 11.36 203 VAL B CA 1
ATOM 3543 C C . VAL B 1 223 ? 7.870 32.762 46.951 1.00 10.27 203 VAL B C 1
ATOM 3544 O O . VAL B 1 223 ? 8.852 32.599 46.223 1.00 12.71 203 VAL B O 1
ATOM 3548 N N . THR B 1 224 ? 7.932 32.562 48.246 1.00 8.60 204 THR B N 1
ATOM 3549 C CA . THR B 1 224 ? 9.158 32.065 48.884 1.00 8.14 204 THR B CA 1
ATOM 3550 C C . THR B 1 224 ? 9.176 30.567 48.759 1.00 8.61 204 THR B C 1
ATOM 3551 O O . THR B 1 224 ? 8.240 29.885 49.191 1.00 8.68 204 THR B O 1
ATOM 3555 N N . LEU B 1 225 ? 10.251 30.028 48.176 1.00 8.06 205 LEU B N 1
ATOM 3556 C CA . LEU B 1 225 ? 10.387 28.582 48.017 1.00 7.73 205 LEU B CA 1
ATOM 3557 C C . LEU B 1 225 ? 11.202 28.042 49.188 1.00 8.50 205 LEU B C 1
ATOM 3558 O O . LEU B 1 225 ? 12.196 28.646 49.625 1.00 9.41 205 LEU B O 1
ATOM 3563 N N . ILE B 1 226 ? 10.769 26.903 49.697 1.00 8.41 206 ILE B N 1
ATOM 3564 C CA . ILE B 1 226 ? 11.406 26.281 50.865 1.00 7.96 206 ILE B CA 1
ATOM 3565 C C . ILE B 1 226 ? 12.096 25.022 50.397 1.00 8.24 206 ILE B C 1
ATOM 3566 O O . ILE B 1 226 ? 11.501 24.155 49.824 1.00 8.04 206 ILE B O 1
ATOM 3571 N N . ASP B 1 227 ? 13.409 24.956 50.639 1.00 8.65 207 ASP B N 1
ATOM 3572 C CA . ASP B 1 227 ? 14.240 23.817 50.252 1.00 8.18 207 ASP B CA 1
ATOM 3573 C C . ASP B 1 227 ? 14.268 22.842 51.424 1.00 8.42 207 ASP B C 1
ATOM 3574 O O . ASP B 1 227 ? 14.678 23.215 52.541 1.00 7.80 207 ASP B O 1
ATOM 3579 N N . SER B 1 228 ? 13.774 21.620 51.221 1.00 8.09 208 SER B N 1
ATOM 3580 C CA . SER B 1 228 ? 13.631 20.662 52.310 1.00 7.32 208 SER B CA 1
ATOM 3581 C C . SER B 1 228 ? 14.959 20.379 53.003 1.00 7.46 208 SER B C 1
ATOM 3582 O O . SER B 1 228 ? 15.089 20.413 54.223 1.00 8.06 208 SER B O 1
ATOM 3585 N N . GLY B 1 229 ? 15.943 20.135 52.188 1.00 7.57 209 GLY B N 1
ATOM 3586 C CA . GLY B 1 229 ? 17.268 19.813 52.725 1.00 7.46 209 GLY B CA 1
ATOM 3587 C C . GLY B 1 229 ? 17.910 20.932 53.498 1.00 7.89 209 GLY B C 1
ATOM 3588 O O . GLY B 1 229 ? 18.537 20.705 54.564 1.00 7.72 209 GLY B O 1
ATOM 3589 N N . ALA B 1 230 ? 17.786 22.153 53.005 1.00 8.13 210 ALA B N 1
ATOM 3590 C CA . ALA B 1 230 ? 18.370 23.296 53.690 1.00 7.81 210 ALA B CA 1
ATOM 3591 C C . ALA B 1 230 ? 17.784 23.470 55.070 1.00 8.56 210 ALA B C 1
ATOM 3592 O O . ALA B 1 230 ? 18.500 23.671 56.040 1.00 9.54 210 ALA B O 1
ATOM 3594 N N . GLU B 1 231 ? 16.462 23.361 55.163 1.00 8.68 211 GLU B N 1
ATOM 3595 C CA . GLU B 1 231 ? 15.809 23.534 56.427 1.00 8.50 211 GLU B CA 1
ATOM 3596 C C . GLU B 1 231 ? 16.082 22.382 57.387 1.00 8.63 211 GLU B C 1
ATOM 3597 O O . GLU B 1 231 ? 16.257 22.583 58.593 1.00 9.12 211 GLU B O 1
ATOM 3603 N N . THR B 1 232 ? 16.123 21.172 56.856 1.00 7.34 212 THR B N 1
ATOM 3604 C CA . THR B 1 232 ? 16.343 19.983 57.649 1.00 7.97 212 THR B CA 1
ATOM 3605 C C . THR B 1 232 ? 17.742 20.018 58.254 1.00 7.77 212 THR B C 1
ATOM 3606 O O . THR B 1 232 ? 17.905 19.741 59.417 1.00 9.02 212 THR B O 1
ATOM 3610 N N . VAL B 1 233 ? 18.739 20.406 57.466 1.00 8.01 213 VAL B N 1
ATOM 3611 C CA . VAL B 1 233 ? 20.084 20.436 57.999 1.00 8.65 213 VAL B CA 1
ATOM 3612 C C . VAL B 1 233 ? 20.225 21.533 59.068 1.00 10.08 213 VAL B C 1
ATOM 3613 O O . VAL B 1 233 ? 20.975 21.388 60.043 1.00 10.07 213 VAL B O 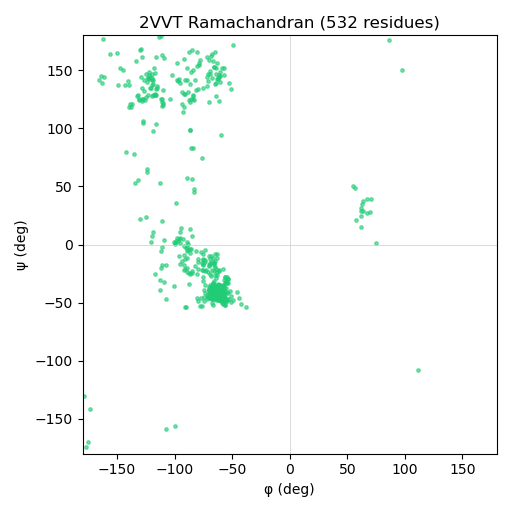1
ATOM 3617 N N . GLY B 1 234 ? 19.547 22.664 58.869 1.00 10.34 214 GLY B N 1
ATOM 3618 C CA . GLY B 1 234 ? 19.529 23.693 59.934 1.00 10.71 214 GLY B CA 1
ATOM 3619 C C . GLY B 1 234 ? 18.983 23.131 61.242 1.00 11.63 214 GLY B C 1
ATOM 3620 O O . GLY B 1 234 ? 19.509 23.439 62.342 1.00 11.57 214 GLY B O 1
ATOM 3621 N N . GLU B 1 235 ? 17.950 22.304 61.152 1.00 11.08 215 GLU B N 1
ATOM 3622 C CA . GLU B 1 235 ? 17.370 21.651 62.317 1.00 11.52 215 GLU B CA 1
ATOM 3623 C C . GLU B 1 235 ? 18.300 20.595 62.947 1.00 12.57 215 GLU B C 1
ATOM 3624 O O . GLU B 1 235 ? 18.488 20.532 64.168 1.00 13.20 215 GLU B O 1
ATOM 3630 N N . VAL B 1 236 ? 18.948 19.827 62.087 1.00 11.34 216 VAL B N 1
ATOM 3631 C CA . VAL B 1 236 ? 19.957 18.884 62.531 1.00 10.81 216 VAL B CA 1
ATOM 3632 C C . VAL B 1 236 ? 21.034 19.613 63.305 1.00 10.73 216 VAL B C 1
ATOM 3633 O O . VAL B 1 236 ? 21.431 19.152 64.376 1.00 12.28 216 VAL B O 1
ATOM 3637 N N . SER B 1 237 ? 21.509 20.733 62.787 1.00 10.35 217 SER B N 1
ATOM 3638 C CA . SER B 1 237 ? 22.522 21.547 63.481 1.00 11.42 217 SER B CA 1
ATOM 3639 C C . SER B 1 237 ? 22.073 21.919 64.889 1.00 12.82 217 SER B C 1
ATOM 3640 O O . SER B 1 237 ? 22.844 21.809 65.837 1.00 12.65 217 SER B O 1
ATOM 3643 N N . MET B 1 238 ? 20.839 22.386 65.013 1.00 13.08 218 MET B N 1
ATOM 3644 C CA . MET B 1 238 ? 20.315 22.751 66.330 1.00 15.52 218 MET B CA 1
ATOM 3645 C C . MET B 1 238 ? 20.233 21.506 67.237 1.00 14.51 218 MET B C 1
ATOM 3646 O O . MET B 1 238 ? 20.603 21.577 68.441 1.00 15.28 218 MET B O 1
ATOM 3651 N N . LEU B 1 239 ? 19.799 20.375 66.696 1.00 13.80 219 LEU B N 1
ATOM 3652 C CA . LEU B 1 239 ? 19.637 19.134 67.463 1.00 13.97 219 LEU B CA 1
ATOM 3653 C C . LEU B 1 239 ? 20.962 18.539 67.931 1.00 14.24 219 LEU B C 1
ATOM 3654 O O . LEU B 1 239 ? 21.035 17.989 69.029 1.00 14.38 219 LEU B O 1
ATOM 3659 N N . LEU B 1 240 ? 22.012 18.684 67.121 1.00 13.66 220 LEU B N 1
ATOM 3660 C CA . LEU B 1 240 ? 23.332 18.174 67.513 1.00 13.59 220 LEU B CA 1
ATOM 3661 C C . LEU B 1 240 ? 23.787 18.871 68.780 1.00 14.18 220 LEU B C 1
ATOM 3662 O O . LEU B 1 240 ? 24.366 18.261 69.667 1.00 14.52 220 LEU B O 1
ATOM 3667 N N . ASP B 1 241 ? 23.526 20.162 68.867 1.00 14.94 221 ASP B N 1
ATOM 3668 C CA . ASP B 1 241 ? 23.880 20.900 70.079 1.00 15.94 221 ASP B CA 1
ATOM 3669 C C . ASP B 1 241 ? 22.933 20.586 71.220 1.00 16.08 221 ASP B C 1
ATOM 3670 O O . ASP B 1 241 ? 23.354 20.417 72.368 1.00 15.55 221 ASP B O 1
ATOM 3675 N N . TYR B 1 242 ? 21.651 20.454 70.909 1.00 16.50 222 TYR B N 1
ATOM 3676 C CA . TYR B 1 242 ? 20.685 20.186 71.960 1.00 17.47 222 TYR B CA 1
ATOM 3677 C C . TYR B 1 242 ? 20.867 18.817 72.630 1.00 17.82 222 TYR B C 1
ATOM 3678 O O . TYR B 1 242 ? 20.703 18.682 73.864 1.00 17.81 222 TYR B O 1
ATOM 3687 N N . PHE B 1 243 ? 21.199 17.798 71.830 1.00 17.89 223 PHE B N 1
ATOM 3688 C CA . PHE B 1 243 ? 21.426 16.441 72.313 1.00 18.12 223 PHE B CA 1
ATOM 3689 C C . PHE B 1 243 ? 22.892 16.295 72.775 1.00 17.71 223 PHE B C 1
ATOM 3690 O O . PHE B 1 243 ? 23.296 15.232 73.263 1.00 19.14 223 PHE B O 1
ATOM 3698 N N . ASP B 1 244 ? 23.698 17.342 72.604 1.00 17.32 224 ASP B N 1
ATOM 3699 C CA . ASP B 1 244 ? 25.104 17.320 72.985 1.00 17.61 224 ASP B CA 1
ATOM 3700 C C . ASP B 1 244 ? 25.871 16.175 72.293 1.00 16.82 224 ASP B C 1
ATOM 3701 O O . ASP B 1 244 ? 26.610 15.403 72.917 1.00 16.80 224 ASP B O 1
ATOM 3706 N N . ILE B 1 245 ? 25.689 16.065 70.979 1.00 15.12 225 ILE B N 1
ATOM 3707 C CA . ILE B 1 245 ? 26.373 15.048 70.212 1.00 14.94 225 ILE B CA 1
ATOM 3708 C C . ILE B 1 245 ? 27.065 15.590 68.974 1.00 14.41 225 ILE B C 1
ATOM 3709 O O . ILE B 1 245 ? 27.318 14.835 68.037 1.00 14.50 225 ILE B O 1
ATOM 3714 N N . ALA B 1 246 ? 27.364 16.879 68.957 1.00 14.44 226 ALA B N 1
ATOM 3715 C CA . ALA B 1 246 ? 28.093 17.455 67.839 1.00 14.76 226 ALA B CA 1
ATOM 3716 C C . ALA B 1 246 ? 29.546 16.960 67.809 1.00 15.97 226 ALA B C 1
ATOM 3717 O O . ALA B 1 246 ? 30.178 16.725 68.858 1.00 17.42 226 ALA B O 1
ATOM 3719 N N . HIS B 1 247 ? 30.073 16.816 66.603 1.00 16.18 227 HIS B N 1
ATOM 3720 C CA . HIS B 1 247 ? 31.494 16.530 66.408 1.00 17.51 227 HIS B CA 1
ATOM 3721 C C . HIS B 1 247 ? 32.300 17.713 66.928 1.00 18.88 227 HIS B C 1
ATOM 3722 O O . HIS B 1 247 ? 31.828 18.836 66.924 1.00 19.15 227 HIS B O 1
ATOM 3729 N N . THR B 1 248 ? 33.529 17.460 67.374 1.00 21.21 228 THR B N 1
ATOM 3730 C CA . THR B 1 248 ? 34.428 18.537 67.761 1.00 22.87 228 THR B CA 1
ATOM 3731 C C . THR B 1 248 ? 34.670 19.486 66.577 1.00 23.32 228 THR B C 1
ATOM 3732 O O . THR B 1 248 ? 34.583 19.085 65.408 1.00 23.36 228 THR B O 1
ATOM 3736 N N . PRO B 1 249 ? 34.956 20.757 66.869 1.00 23.89 229 PRO B N 1
ATOM 3737 C CA . PRO B 1 249 ? 35.104 21.775 65.848 1.00 23.71 229 PRO B CA 1
ATOM 3738 C C . PRO B 1 249 ? 36.445 21.664 65.123 1.00 23.99 229 PRO B C 1
ATOM 3739 O O . PRO B 1 249 ? 37.375 22.452 65.351 1.00 24.09 229 PRO B O 1
ATOM 3743 N N . GLU B 1 250 ? 36.527 20.655 64.260 1.00 23.87 230 GLU B N 1
ATOM 3744 C CA . GLU B 1 250 ? 37.697 20.391 63.438 1.00 24.09 230 GLU B CA 1
ATOM 3745 C C . GLU B 1 250 ? 37.252 19.464 62.288 1.00 24.40 230 GLU B C 1
ATOM 3746 O O . GLU B 1 250 ? 36.107 19.010 62.263 1.00 24.34 230 GLU B O 1
ATOM 3752 N N . ALA B 1 251 ? 38.156 19.134 61.372 1.00 24.23 231 ALA B N 1
ATOM 3753 C CA . ALA B 1 251 ? 37.810 18.184 60.316 1.00 24.75 231 ALA B CA 1
ATOM 3754 C C . ALA B 1 251 ? 37.706 16.758 60.908 1.00 24.96 231 ALA B C 1
ATOM 3755 O O . ALA B 1 251 ? 38.462 16.403 61.792 1.00 25.12 231 ALA B O 1
ATOM 3757 N N . PRO B 1 252 ? 36.775 15.913 60.412 1.00 25.61 232 PRO B N 1
ATOM 3758 C CA . PRO B 1 252 ? 36.865 14.499 60.856 1.00 25.63 232 PRO B CA 1
ATOM 3759 C C . PRO B 1 252 ? 38.112 13.817 60.337 1.00 26.11 232 PRO B C 1
ATOM 3760 O O . PRO B 1 252 ? 38.651 14.269 59.337 1.00 25.20 232 PRO B O 1
ATOM 3764 N N . THR B 1 253 ? 38.531 12.741 61.007 1.00 26.12 233 THR B N 1
ATOM 3765 C CA . THR B 1 253 ? 39.766 11.998 60.687 1.00 26.99 233 THR B CA 1
ATOM 3766 C C . THR B 1 253 ? 39.560 10.828 59.719 1.00 25.64 233 THR B C 1
ATOM 3767 O O . THR B 1 253 ? 40.536 10.233 59.218 1.00 27.00 233 THR B O 1
ATOM 3771 N N . GLN B 1 254 ? 38.292 10.508 59.438 1.00 23.51 234 GLN B N 1
ATOM 3772 C CA . GLN B 1 254 ? 37.925 9.474 58.478 1.00 21.88 234 GLN B CA 1
ATOM 3773 C C . GLN B 1 254 ? 37.049 10.103 57.392 1.00 18.14 234 GLN B C 1
ATOM 3774 O O . GLN B 1 254 ? 36.330 11.067 57.660 1.00 16.69 234 GLN B O 1
ATOM 3780 N N . PRO B 1 255 ? 37.129 9.597 56.151 1.00 14.81 235 PRO B N 1
ATOM 3781 C CA . PRO B 1 255 ? 36.372 10.228 55.083 1.00 13.38 235 PRO B CA 1
ATOM 3782 C C . PRO B 1 255 ? 34.878 10.018 55.196 1.00 12.22 235 PRO B C 1
ATOM 3783 O O . PRO B 1 255 ? 34.458 9.066 55.841 1.00 12.20 235 PRO B O 1
ATOM 3787 N N . HIS B 1 256 ? 34.115 10.885 54.548 1.00 11.59 236 HIS B N 1
ATOM 3788 C CA . HIS B 1 256 ? 32.706 10.596 54.304 1.00 11.11 236 HIS B CA 1
ATOM 3789 C C . HIS B 1 256 ? 32.627 9.277 53.539 1.00 11.33 236 HIS B C 1
ATOM 3790 O O . HIS B 1 256 ? 33.525 8.945 52.769 1.00 12.31 236 HIS B O 1
ATOM 3797 N N . GLU B 1 257 ? 31.519 8.556 53.713 1.00 10.41 237 GLU B N 1
ATOM 3798 C CA . GLU B 1 257 ? 31.321 7.297 53.030 1.00 10.60 237 GLU B CA 1
ATOM 3799 C C . GLU B 1 257 ? 30.044 7.325 52.220 1.00 9.48 237 GLU B C 1
ATOM 3800 O O . GLU B 1 257 ? 29.059 7.890 52.669 1.00 9.39 237 GLU B O 1
ATOM 3806 N N . PHE B 1 258 ? 30.068 6.696 51.054 1.00 8.79 238 PHE B N 1
ATOM 3807 C CA . PHE B 1 258 ? 28.945 6.697 50.104 1.00 8.24 238 PHE B CA 1
ATOM 3808 C C . PHE B 1 258 ? 28.652 5.270 49.637 1.00 8.93 238 PHE B C 1
ATOM 3809 O O . PHE B 1 258 ? 29.562 4.551 49.190 1.00 8.97 238 PHE B O 1
ATOM 3817 N N . TYR B 1 259 ? 27.387 4.890 49.737 1.00 7.82 239 TYR B N 1
ATOM 3818 C CA . TYR B 1 259 ? 26.924 3.561 49.421 1.00 8.87 239 TYR B CA 1
ATOM 3819 C C . TYR B 1 259 ? 25.737 3.679 48.484 1.00 9.10 239 TYR B C 1
ATOM 3820 O O . TYR B 1 259 ? 24.907 4.588 48.602 1.00 8.70 239 TYR B O 1
ATOM 3829 N N . THR B 1 260 ? 25.652 2.733 47.554 1.00 8.98 240 THR B N 1
ATOM 3830 C CA . THR B 1 260 ? 24.531 2.684 46.612 1.00 9.24 240 THR B CA 1
ATOM 3831 C C . THR B 1 260 ? 24.181 1.254 46.320 1.00 9.70 240 THR B C 1
ATOM 3832 O O . THR B 1 260 ? 25.028 0.383 46.412 1.00 9.06 240 THR B O 1
ATOM 3836 N N . THR B 1 261 ? 22.904 0.990 46.013 1.00 9.41 241 THR B N 1
ATOM 3837 C CA . THR B 1 261 ? 22.527 -0.339 45.541 1.00 9.93 241 THR B CA 1
ATOM 3838 C C . THR B 1 261 ? 22.620 -0.433 44.001 1.00 10.58 241 THR B C 1
ATOM 3839 O O . THR B 1 261 ? 22.398 -1.525 43.422 1.00 12.90 241 THR B O 1
ATOM 3843 N N . GLY B 1 262 ? 22.958 0.685 43.351 1.00 11.41 242 GLY B N 1
ATOM 3844 C CA . GLY B 1 262 ? 23.224 0.748 41.922 1.00 10.92 242 GLY B CA 1
ATOM 3845 C C . GLY B 1 262 ? 24.705 0.734 41.613 1.00 10.83 242 GLY B C 1
ATOM 3846 O O . GLY B 1 262 ? 25.516 0.260 42.423 1.00 12.71 242 GLY B O 1
ATOM 3847 N N . SER B 1 263 ? 25.047 1.272 40.446 1.00 11.72 243 SER B N 1
ATOM 3848 C CA . SER B 1 263 ? 26.437 1.355 39.996 1.00 10.99 243 SER B CA 1
ATOM 3849 C C . SER B 1 263 ? 27.204 2.367 40.815 1.00 9.86 243 SER B C 1
ATOM 3850 O O . SER B 1 263 ? 26.863 3.561 40.842 1.00 11.14 243 SER B O 1
ATOM 3853 N N . ALA B 1 264 ? 28.285 1.914 41.449 1.00 9.87 244 ALA B N 1
ATOM 3854 C CA . ALA B 1 264 ? 29.195 2.824 42.132 1.00 9.41 244 ALA B CA 1
ATOM 3855 C C . ALA B 1 264 ? 29.874 3.798 41.169 1.00 9.07 244 ALA B C 1
ATOM 3856 O O . ALA B 1 264 ? 30.059 4.958 41.499 1.00 9.93 244 ALA B O 1
ATOM 3858 N N . LYS B 1 265 ? 30.261 3.340 39.981 1.00 9.19 245 LYS B N 1
ATOM 3859 C CA . LYS B 1 265 ? 30.876 4.206 38.980 1.00 9.41 245 LYS B CA 1
ATOM 3860 C C . LYS B 1 265 ? 29.969 5.391 38.629 1.00 8.97 245 LYS B C 1
ATOM 3861 O O . LYS B 1 265 ? 30.422 6.531 38.605 1.00 9.67 245 LYS B O 1
ATOM 3867 N N . MET B 1 266 ? 28.692 5.116 38.372 1.00 8.35 246 MET B N 1
ATOM 3868 C CA . MET B 1 266 ? 27.764 6.180 38.044 1.00 9.10 246 MET B CA 1
ATOM 3869 C C . MET B 1 266 ? 27.528 7.124 39.210 1.00 8.89 246 MET B C 1
ATOM 3870 O O . MET B 1 266 ? 27.498 8.379 39.031 1.00 8.44 246 MET B O 1
ATOM 3875 N N . PHE B 1 267 ? 27.396 6.545 40.403 1.00 8.30 247 PHE B N 1
ATOM 3876 C CA . PHE B 1 267 ? 27.196 7.329 41.624 1.00 8.25 247 PHE B CA 1
ATOM 3877 C C . PHE B 1 267 ? 28.369 8.268 41.846 1.00 8.03 247 PHE B C 1
ATOM 3878 O O . PHE B 1 267 ? 28.180 9.469 42.071 1.00 9.22 247 PHE B O 1
ATOM 3886 N N . GLU B 1 268 ? 29.563 7.726 41.687 1.00 8.31 248 GLU B N 1
ATOM 3887 C CA . GLU B 1 268 ? 30.778 8.536 41.832 1.00 8.93 248 GLU B CA 1
ATOM 3888 C C . GLU B 1 268 ? 30.836 9.696 40.869 1.00 9.22 248 GLU B C 1
ATOM 3889 O O . GLU B 1 268 ? 31.259 10.813 41.227 1.00 8.87 248 GLU B O 1
ATOM 3895 N N . GLU B 1 269 ? 30.480 9.437 39.605 1.00 8.88 249 GLU B N 1
ATOM 3896 C CA . GLU B 1 269 ? 30.544 10.455 38.596 1.00 10.05 249 GLU B CA 1
ATOM 3897 C C . GLU B 1 269 ? 29.611 11.609 38.970 1.00 10.01 249 GLU B C 1
ATOM 3898 O O . GLU B 1 269 ? 29.973 12.773 38.876 1.00 10.43 249 GLU B O 1
ATOM 3904 N N . ILE B 1 270 ? 28.394 11.274 39.366 1.00 9.05 250 ILE B N 1
ATOM 3905 C CA . ILE B 1 270 ? 27.418 12.317 39.726 1.00 8.52 250 ILE B CA 1
ATOM 3906 C C . ILE B 1 270 ? 27.854 13.056 41.011 1.00 8.17 250 ILE B C 1
ATOM 3907 O O . ILE B 1 270 ? 27.902 14.310 41.041 1.00 8.35 250 ILE B O 1
ATOM 3912 N N . ALA B 1 271 ? 28.175 12.294 4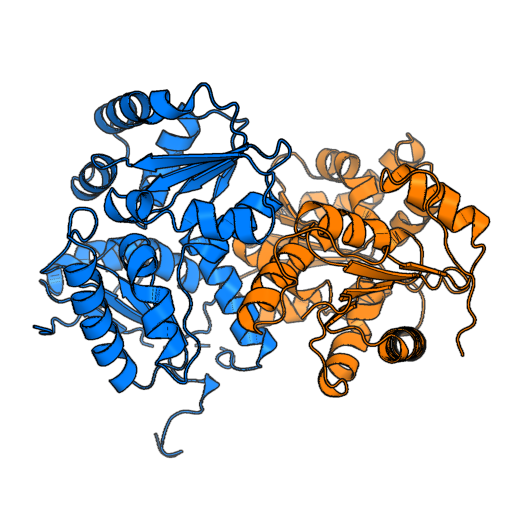2.053 1.00 8.50 251 ALA B N 1
ATOM 3913 C CA . ALA B 1 271 ? 28.496 12.837 43.375 1.00 8.52 251 ALA B CA 1
ATOM 3914 C C . ALA B 1 271 ? 29.767 13.689 43.366 1.00 9.26 251 ALA B C 1
ATOM 3915 O O . ALA B 1 271 ? 29.807 14.741 43.972 1.00 10.16 251 ALA B O 1
ATOM 3917 N N . SER B 1 272 ? 30.807 13.235 42.675 1.00 9.71 252 SER B N 1
ATOM 3918 C CA . SER B 1 272 ? 32.050 14.005 42.671 1.00 10.26 252 SER B CA 1
ATOM 3919 C C . SER B 1 272 ? 31.838 15.389 42.052 1.00 10.47 252 SER B C 1
ATOM 3920 O O . SER B 1 272 ? 32.352 16.398 42.572 1.00 12.74 252 SER B O 1
ATOM 3923 N N . SER B 1 273 ? 31.092 15.434 40.950 1.00 11.62 253 SER B N 1
ATOM 3924 C CA . SER B 1 273 ? 30.792 16.675 40.219 1.00 12.66 253 SER B CA 1
ATOM 3925 C C . SER B 1 273 ? 29.914 17.588 41.084 1.00 13.01 253 SER B C 1
ATOM 3926 O O . SER B 1 273 ? 30.233 18.766 41.339 1.00 13.51 253 SER B O 1
ATOM 3929 N N . TRP B 1 274 ? 28.824 17.009 41.574 1.00 11.71 254 TRP B N 1
ATOM 3930 C CA . TRP B 1 274 ? 27.827 17.772 42.354 1.00 11.40 254 TRP B CA 1
ATOM 3931 C C . TRP B 1 274 ? 28.361 18.304 43.658 1.00 11.44 254 TRP B C 1
ATOM 3932 O O . TRP B 1 274 ? 28.070 19.456 44.015 1.00 13.26 254 TRP B O 1
ATOM 3943 N N . LEU B 1 275 ? 29.146 17.500 44.375 1.00 11.12 255 LEU B N 1
ATOM 3944 C CA . LEU B 1 275 ? 29.627 17.851 45.713 1.00 11.55 255 LEU B CA 1
ATOM 3945 C C . LEU B 1 275 ? 30.969 18.576 45.661 1.00 13.31 255 LEU B C 1
ATOM 3946 O O . LEU B 1 275 ? 31.404 19.103 46.688 1.00 15.17 255 LEU B O 1
ATOM 3951 N N . GLY B 1 276 ? 31.626 18.556 44.498 1.00 14.14 256 GLY B N 1
ATOM 3952 C CA . GLY B 1 276 ? 32.961 19.138 44.363 1.00 15.91 256 GLY B CA 1
ATOM 3953 C C . GLY B 1 276 ? 33.992 18.365 45.147 1.00 16.49 256 GLY B C 1
ATOM 3954 O O . GLY B 1 276 ? 34.898 18.946 45.778 1.00 18.48 256 GLY B O 1
ATOM 3955 N N . ILE B 1 277 ? 33.887 17.042 45.144 1.00 15.33 257 ILE B N 1
ATOM 3956 C CA . ILE B 1 277 ? 34.854 16.181 45.839 1.00 15.77 257 ILE B CA 1
ATOM 3957 C C . ILE B 1 277 ? 35.489 15.320 44.758 1.00 16.36 257 ILE B C 1
ATOM 3958 O O . ILE B 1 277 ? 34.909 14.314 44.342 1.00 15.48 257 ILE B O 1
ATOM 3963 N N . GLU B 1 278 ? 36.672 15.694 44.267 1.00 16.59 258 GLU B N 1
ATOM 3964 C CA . GLU B 1 278 ? 37.207 14.898 43.184 1.00 18.64 258 GLU B CA 1
ATOM 3965 C C . GLU B 1 278 ? 37.647 13.554 43.717 1.00 18.05 258 GLU B C 1
ATOM 3966 O O . GLU B 1 278 ? 38.083 13.419 44.861 1.00 18.45 258 GLU B O 1
ATOM 3972 N N . ASN B 1 279 ? 37.509 12.548 42.883 1.00 18.62 259 ASN B N 1
ATOM 3973 C CA . ASN B 1 279 ? 37.924 11.205 43.288 1.00 18.05 259 ASN B CA 1
ATOM 3974 C C . ASN B 1 279 ? 37.146 10.657 44.511 1.00 16.82 259 ASN B C 1
ATOM 3975 O O . ASN B 1 279 ? 37.613 9.748 45.204 1.00 15.58 259 ASN B O 1
ATOM 3980 N N . LEU B 1 280 ? 35.931 11.173 44.728 1.00 14.38 260 LEU B N 1
ATOM 3981 C CA . LEU B 1 280 ? 34.996 10.525 45.623 1.00 13.03 260 LEU B CA 1
ATOM 3982 C C . LEU B 1 280 ? 34.850 9.063 45.217 1.00 11.89 260 LEU B C 1
ATOM 3983 O O . LEU B 1 280 ? 34.727 8.739 44.020 1.00 13.48 260 LEU B O 1
ATOM 3988 N N . LYS B 1 281 ? 34.806 8.188 46.212 1.00 11.49 261 LYS B N 1
ATOM 3989 C CA . LYS B 1 281 ? 34.608 6.765 45.973 1.00 12.25 261 LYS B CA 1
ATOM 3990 C C . LYS B 1 281 ? 33.324 6.296 46.656 1.00 11.21 261 LYS B C 1
ATOM 3991 O O . LYS B 1 281 ? 33.014 6.743 47.754 1.00 11.63 261 LYS B O 1
ATOM 3997 N N . ALA B 1 282 ? 32.596 5.400 45.996 1.00 10.07 262 ALA B N 1
ATOM 3998 C CA . ALA B 1 282 ? 31.424 4.785 46.571 1.00 9.55 262 ALA B CA 1
ATOM 3999 C C . ALA B 1 282 ? 31.517 3.276 46.459 1.00 10.28 262 ALA B C 1
ATOM 4000 O O . ALA B 1 282 ? 32.282 2.762 45.666 1.00 10.85 262 ALA B O 1
ATOM 4002 N N . GLN B 1 283 ? 30.715 2.585 47.262 1.00 9.85 263 GLN B N 1
ATOM 4003 C CA . GLN B 1 283 ? 30.644 1.124 47.222 1.00 10.26 263 GLN B CA 1
ATOM 4004 C C . GLN B 1 283 ? 29.246 0.689 46.935 1.00 10.75 263 GLN B C 1
ATOM 4005 O O . GLN B 1 283 ? 28.297 1.324 47.378 1.00 10.00 263 GLN B O 1
ATOM 4011 N N . GLN B 1 284 ? 29.136 -0.396 46.179 1.00 9.98 264 GLN B N 1
ATOM 4012 C CA . GLN B 1 284 ? 27.862 -0.984 45.861 1.00 9.75 264 GLN B CA 1
ATOM 4013 C C . GLN B 1 284 ? 27.518 -2.030 46.907 1.00 10.81 264 GLN B C 1
ATOM 4014 O O . GLN B 1 284 ? 28.300 -2.922 47.198 1.00 11.08 264 GLN B O 1
ATOM 4020 N N . ILE B 1 285 ? 26.306 -1.950 47.456 1.00 10.50 265 ILE B N 1
ATOM 4021 C CA . ILE B 1 285 ? 25.882 -2.876 48.504 1.00 11.88 265 ILE B CA 1
ATOM 4022 C C . ILE B 1 285 ? 24.542 -3.460 48.128 1.00 12.01 265 ILE B C 1
ATOM 4023 O O . ILE B 1 285 ? 23.905 -3.016 47.174 1.00 11.56 265 ILE B O 1
ATOM 4028 N N . HIS B 1 286 ? 24.146 -4.499 48.865 1.00 13.97 266 HIS B N 1
ATOM 4029 C CA . HIS B 1 286 ? 22.877 -5.171 48.620 1.00 15.10 266 HIS B CA 1
ATOM 4030 C C . HIS B 1 286 ? 21.953 -5.000 49.797 1.00 16.72 266 HIS B C 1
ATOM 4031 O O . HIS B 1 286 ? 22.381 -5.149 50.930 1.00 16.52 266 HIS B O 1
ATOM 4038 N N . LEU B 1 287 ? 20.687 -4.702 49.513 1.00 18.53 267 LEU B N 1
ATOM 4039 C CA . LEU B 1 287 ? 19.639 -4.644 50.536 1.00 20.85 267 LEU B CA 1
ATOM 4040 C C . LEU B 1 287 ? 18.541 -5.689 50.262 1.00 22.76 267 LEU B C 1
ATOM 4041 O O . LEU B 1 287 ? 18.287 -6.054 49.104 1.00 23.99 267 LEU B O 1
ATOM 4046 N N . GLY B 1 288 ? 17.892 -6.131 51.336 1.00 25.45 268 GLY B N 1
ATOM 4047 C CA . GLY B 1 288 ? 16.764 -7.059 51.258 1.00 26.58 268 GLY B CA 1
ATOM 4048 C C . GLY B 1 288 ? 17.267 -8.485 51.321 1.00 27.29 268 GLY B C 1
ATOM 4049 O O . GLY B 1 288 ? 18.323 -8.741 51.915 1.00 29.69 268 GLY B O 1
#

InterPro domains:
  IPR001920 Asp/Glu racemase [G3DSA:3.40.50.1860] (7-254)
  IPR001920 Asp/Glu racemase [G3DSA:3.40.50.1860] (96-208)
  IPR001920 Asp/Glu racemase [SSF53681] (7-108)
  IPR001920 Asp/Glu racemase [SSF53681] (110-261)
  IPR004391 Glutamate racemase [MF_00258] (5-258)
  IPR004391 Glutamate racemase [TIGR00067] (7-256)
  IPR015942 Asp/Glu/hydantoin racemase [PF01177] (20-214)
  IPR018187 Asp/Glu racemase, active site 1 [PS00923] (71-79)
  IPR033134 Asp/Glu racemase, active site 2 [PS00924] (181-191)

Radius of gyration: 23.45 Å; Cα contacts (8 Å, |Δi|>4): 1078; chains: 2; bounding box: 49×68×67 Å

CATH classification: 3.40.50.1860 (+1 more: 3.40.50.1860)